Protein 7LPZ (pdb70)

Secondary structure (DSSP, 8-state):
--SS---S-SEEEEE--EE---SS--SS--EEEEEEEEEETTT--EEEEEEEE---SSS-SPPHHHHHHH---HHHHTT---HHHHHHHHHHHHHHHTTT-TTS-EEEEESSSIIIIIIHHHHHHHHTPPPPGGGS-EEEHHHHHHHHHSS--SSHHHHHHHHTTPPPPS-TT-HHHHHHHHHHHHHHHHHTT--------/--SS---S-SEEEEE--EE---SSPPSS--EEEEEEEEEETTT--EEEEEEEE---SSS-SPPHHHHHHH---HHHHTTPPPHHHHHHHHHHHHHHTTTT-TTS-EEEEESSSHIIIIIHHHHHHHHTPPPPGGGG-EEEHHHHHHHHHSS--SSHHHHHHHHHTPPPPS-TT-HHHHHHHHHHHHHHHHHTT--------

Foldseek 3Di:
DDFQDDAPAQWEWEWFFFWAADVVGDPPIFTFKTKIFIAGRRQLDTDDIDIAGAQDDPCRAGDPVSCVQQVDHSVRHPPGHHPVVVVVVVVVVCVVVVNPPPVHGYAYEYADCCVLPPHVVVVCVVVVHDDDPRSQWHFHLQVLLCVLVVDGFDDTLVRLCVVLVHDQFDDPNHTVSSSVSSSVSVSVSSRSPRHTDIDGD/DDFQDQAPAQWEWEWFWFWAADVVGDPPIFTFKTKIFIAGRRQLDTDDIDIAGAQDDPPRAHDPVSCVQQVDHNVRHPPGHHPVVVVVVVVVVCVVVVNPPPVGGYAYEYQDDCVLPPHVVVVCVVVVHDDDPRSQWHFHLQVLLCVQPVDGFDDTLVRLCVVVVHDQADDPNHTVSSSVSSSVSVSVSSRVPGHTDIDGD

GO terms:
  GO:0003723 RNA binding (F, HDA)

Nearest PDB structures (foldseek):
  7k06-assembly2_B  TM=1.002E+00  e=2.532E-41  Homo sapiens
  2xri-assembly1_A  TM=1.001E+00  e=3.150E-39  Homo sapiens
  1zbh-assembly1_D  TM=9.059E-01  e=7.092E-20  Homo sapiens
  1zbu-assembly2_B  TM=9.071E-01  e=2.488E-18  Homo sapiens
  1zbu-assembly4_D  TM=9.214E-01  e=8.309E-18  Homo sapiens

InterPro domains:
  IPR012337 Ribonuclease H-like superfamily [SSF53098] (141-328)
  IPR013520 Ribonuclease H-like domain [PF00929] (147-319)
  IPR013520 Ribonuclease H-like domain [SM00479] (145-329)
  IPR036397 Ribonuclease H superfamily [G3DSA:3.30.420.10] (132-335)
  IPR047201 ERI-1-like, DEDDh 3'-5' exonuclease domain [cd06133] (146-323)
  IPR051274 3'-5' Exoribonuclease [PTHR23044] (119-335)

B-factor: mean 44.83, std 13.99, range [25.73, 104.09]

Structure (mmCIF, N/CA/C/O backbone):
data_7LPZ
#
_entry.id   7LPZ
#
_cell.length_a   58.727
_cell.length_b   74.785
_cell.length_c   96.879
_cell.angle_alpha   90.000
_cell.angle_beta   90.000
_cell.angle_gamma   90.000
#
_symmetry.space_group_name_H-M   'P 21 21 21'
#
loop_
_entity.id
_entity.type
_entity.pdbx_description
1 polymer 'ERI1 exoribonuclease 3'
2 non-polymer 'ADENOSINE MONOPHOSPHATE'
3 non-polymer 'SAMARIUM (III) ION'
4 non-polymer GLYCEROL
5 water water
#
loop_
_atom_site.group_PDB
_atom_site.id
_atom_site.type_symbol
_atom_site.label_atom_id
_atom_site.label_alt_id
_atom_site.label_comp_id
_atom_site.label_asym_id
_atom_site.label_entity_id
_atom_site.label_seq_id
_atom_site.pdbx_PDB_ins_code
_atom_site.Cartn_x
_atom_site.Cartn_y
_atom_site.Cartn_z
_atom_site.occupancy
_atom_site.B_iso_or_equiv
_atom_site.auth_seq_id
_atom_site.auth_comp_id
_atom_site.auth_asym_id
_atom_site.auth_atom_id
_atom_site.pdbx_PDB_model_num
ATOM 1 N N . SER A 1 14 ? 65.83690 37.63861 26.89161 1.000 74.31993 135 SER A N 1
ATOM 2 C CA . SER A 1 14 ? 65.21739 38.23270 25.71237 1.000 74.19061 135 SER A CA 1
ATOM 3 C C . SER A 1 14 ? 63.70767 38.01919 25.73390 1.000 74.16527 135 SER A C 1
ATOM 4 O O . SER A 1 14 ? 63.16669 37.45617 26.68766 1.000 76.29360 135 SER A O 1
ATOM 5 N N . MET A 1 15 ? 63.03344 38.46914 24.67764 1.000 71.48640 136 MET A N 1
ATOM 6 C CA . MET A 1 15 ? 61.58697 38.33520 24.56152 1.000 68.40925 136 MET A CA 1
ATOM 7 C C . MET A 1 15 ? 61.24599 36.98240 23.94954 1.000 63.99321 136 MET A C 1
ATOM 8 O O . MET A 1 15 ? 61.82562 36.59152 22.93099 1.000 63.00996 136 MET A O 1
ATOM 13 N N . SER A 1 16 ? 60.30620 36.27304 24.56789 1.000 59.87051 137 SER A N 1
ATOM 14 C CA . SER A 1 16 ? 59.85477 34.99984 24.02823 1.000 55.85632 137 SER A CA 1
ATOM 15 C C . SER A 1 16 ? 58.94551 35.25404 22.83062 1.000 51.72652 137 SER A C 1
ATOM 16 O O . SER A 1 16 ? 58.09257 36.14636 22.86127 1.000 49.54006 137 SER A O 1
ATOM 19 N N . PHE A 1 17 ? 59.13993 34.46326 21.76726 1.000 49.66327 138 PHE A N 1
ATOM 20 C CA . PHE A 1 17 ? 58.41885 34.61117 20.50381 1.000 46.54475 138 PHE A CA 1
ATOM 21 C C . PHE A 1 17 ? 58.48916 36.05362 20.01118 1.000 45.89729 138 PHE A C 1
ATOM 22 O O . PHE A 1 17 ? 57.46551 36.74914 19.94584 1.000 45.92097 138 PHE A O 1
ATOM 30 N N . PRO A 1 18 ? 59.67253 36.52297 19.62924 1.000 45.14655 139 PRO A N 1
ATOM 31 C CA . PRO A 1 18 ? 59.81818 37.90493 19.17603 1.000 45.18919 139 PRO A CA 1
ATOM 32 C C . PRO A 1 18 ? 59.19680 38.09381 17.80504 1.000 45.58346 139 PRO A C 1
ATOM 33 O O . PRO A 1 18 ? 58.84263 37.11132 17.13398 1.000 45.88262 139 PRO A O 1
ATOM 37 N N . PRO A 1 19 ? 59.03685 39.33852 17.35492 1.000 44.93679 140 PRO A N 1
ATOM 38 C CA . PRO A 1 19 ? 58.65490 39.56021 15.95672 1.000 44.03352 140 PRO A CA 1
ATOM 39 C C . PRO A 1 19 ? 59.69322 38.95452 15.02356 1.000 43.87744 140 PRO A C 1
ATOM 40 O O . PRO A 1 19 ? 60.90040 39.02611 15.27463 1.000 44.77036 140 PRO A O 1
ATOM 44 N N . GLN A 1 20 ? 59.21143 38.33028 13.95536 1.000 40.17494 141 GLN A N 1
ATOM 45 C CA . GLN A 1 20 ? 60.06337 37.66592 12.98221 1.000 39.16363 141 GLN A CA 1
ATOM 46 C C . GLN A 1 20 ? 60.07938 38.45693 11.68115 1.000 38.43188 141 GLN A C 1
ATOM 47 O O . GLN A 1 20 ? 59.27648 39.36613 11.46256 1.000 41.26646 141 GLN A O 1
ATOM 53 N N . ARG A 1 21 ? 61.02831 38.11326 10.82273 1.000 36.31444 142 ARG A N 1
ATOM 54 C CA . ARG A 1 21 ? 61.21220 38.82145 9.56654 1.000 37.10138 142 ARG A CA 1
ATOM 55 C C . ARG A 1 21 ? 60.31376 38.30961 8.45381 1.000 37.51133 142 ARG A C 1
ATOM 56 O O . ARG A 1 21 ? 60.30743 38.89775 7.36723 1.000 39.54576 142 ARG A O 1
ATOM 64 N N . TYR A 1 22 ? 59.57185 37.23294 8.69043 1.000 36.55263 143 TYR A N 1
ATOM 65 C CA . TYR A 1 22 ? 58.77104 36.58544 7.66495 1.000 35.62668 143 TYR A CA 1
ATOM 66 C C . TYR A 1 22 ? 57.35475 36.37804 8.17761 1.000 35.94760 143 TYR A C 1
ATOM 67 O O . TYR A 1 22 ? 57.14965 36.11260 9.36620 1.000 36.38416 143 TYR A O 1
ATOM 76 N N . HIS A 1 23 ? 56.37713 36.52027 7.27552 1.000 33.56629 144 HIS A N 1
ATOM 77 C CA . HIS A 1 23 ? 54.99519 36.20992 7.62454 1.000 33.52267 144 HIS A CA 1
ATOM 78 C C . HIS A 1 23 ? 54.78041 34.71210 7.78202 1.000 33.22984 144 HIS A C 1
ATOM 79 O O . HIS A 1 23 ? 53.93128 34.29195 8.58288 1.000 34.52625 144 HIS A O 1
ATOM 86 N N . TYR A 1 24 ? 55.51674 33.89870 7.02119 1.000 32.67458 145 TYR A N 1
ATOM 87 C CA . TYR A 1 24 ? 55.38727 32.44977 7.08444 1.000 30.43848 145 TYR A CA 1
ATOM 88 C C . TYR A 1 24 ? 56.73404 31.79884 6.83580 1.000 30.11288 145 TYR A C 1
ATOM 89 O O . TYR A 1 24 ? 57.56606 32.32272 6.09044 1.000 31.11237 145 TYR A O 1
ATOM 98 N N . PHE A 1 25 ? 56.92184 30.63611 7.45056 1.000 29.93350 146 PHE A N 1
ATOM 99 C CA . PHE A 1 25 ? 58.04725 29.75424 7.17754 1.000 29.54785 146 PHE A CA 1
ATOM 100 C C . PHE A 1 25 ? 57.52439 28.49338 6.50645 1.000 29.40063 146 PHE A C 1
ATOM 101 O O . PHE A 1 25 ? 56.46495 27.98024 6.87618 1.000 30.53582 146 PHE A O 1
ATOM 109 N N . LEU A 1 26 ? 58.24187 28.02301 5.49348 1.000 27.01938 147 LEU A N 1
ATOM 110 C CA . LEU A 1 26 ? 57.81492 26.88017 4.68570 1.000 28.21926 147 LEU A CA 1
ATOM 111 C C . LEU A 1 26 ? 58.79995 25.73980 4.94055 1.000 28.44158 147 LEU A C 1
ATOM 112 O O . LEU A 1 26 ? 59.90046 25.71308 4.38073 1.000 28.34855 147 LEU A O 1
ATOM 117 N N . VAL A 1 27 ? 58.40248 24.79747 5.78953 1.000 27.86200 148 VAL A N 1
ATOM 118 C CA . VAL A 1 27 ? 59.29228 23.71445 6.20111 1.000 27.90939 148 VAL A CA 1
ATOM 119 C C . VAL A 1 27 ? 59.24883 22.61508 5.14692 1.000 27.98109 148 VAL A C 1
ATOM 120 O O . VAL A 1 27 ? 58.16916 22.15674 4.76558 1.000 28.96069 148 VAL A O 1
ATOM 124 N N . LEU A 1 28 ? 60.42158 22.18085 4.67742 1.000 27.84042 149 LEU A N 1
ATOM 125 C CA . LEU A 1 28 ? 60.50045 21.19450 3.60471 1.000 26.88670 149 LEU A CA 1
ATOM 126 C C . LEU A 1 28 ? 61.57333 20.16042 3.91797 1.000 27.78649 149 LEU A C 1
ATOM 127 O O . LEU A 1 28 ? 62.63912 20.50413 4.43682 1.000 28.50320 149 LEU A O 1
ATOM 132 N N . ASP A 1 29 ? 61.29468 18.89214 3.58522 1.000 28.00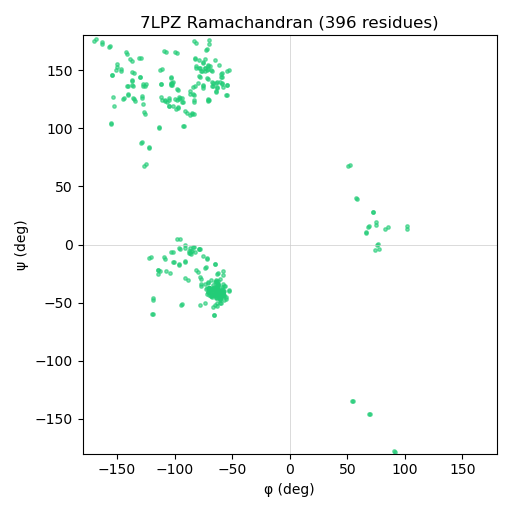916 150 ASP A N 1
ATOM 133 C CA . ASP A 1 29 ? 62.26686 17.81192 3.80120 1.000 28.55656 150 ASP A CA 1
ATOM 134 C C . ASP A 1 29 ? 61.95033 16.69057 2.81101 1.000 29.63508 150 ASP A C 1
ATOM 135 O O . ASP A 1 29 ? 60.98518 15.95207 3.00659 1.000 31.43352 150 ASP A O 1
ATOM 140 N N . PHE A 1 30 ? 62.76104 16.57526 1.76356 1.000 27.95042 151 PHE A N 1
ATOM 141 C CA . PHE A 1 30 ? 62.53806 15.54877 0.75192 1.000 27.04550 151 PHE A CA 1
ATOM 142 C C . PHE A 1 30 ? 62.91664 14.17140 1.27823 1.000 28.81743 151 PHE A C 1
ATOM 143 O O . PHE A 1 30 ? 63.80946 14.02857 2.11885 1.000 29.74608 151 PHE A O 1
ATOM 151 N N . GLU A 1 31 ? 62.25920 13.14317 0.74487 1.000 28.14278 152 GLU A N 1
ATOM 152 C CA . GLU A 1 31 ? 62.88060 11.82949 0.66015 1.000 29.66925 152 GLU A CA 1
ATOM 153 C C . GLU A 1 31 ? 63.14621 11.52097 -0.80654 1.000 28.44331 152 GLU A C 1
ATOM 154 O O . GLU A 1 31 ? 62.44653 12.01940 -1.69325 1.000 28.82094 152 GLU A O 1
ATOM 160 N N . ALA A 1 32 ? 64.18560 10.72522 -1.06319 1.000 27.74914 153 ALA A N 1
ATOM 161 C CA . ALA A 1 32 ? 64.58403 10.42160 -2.42715 1.000 28.37729 153 ALA A CA 1
ATOM 162 C C . ALA A 1 32 ? 64.92072 8.94417 -2.56139 1.000 28.78951 153 ALA A C 1
ATOM 163 O O . ALA A 1 32 ? 65.23888 8.26461 -1.58208 1.000 28.61561 153 ALA A O 1
ATOM 165 N N . THR A 1 33 ? 64.85674 8.45033 -3.80041 1.000 28.42774 154 THR A N 1
ATOM 166 C CA . THR A 1 33 ? 65.38673 7.12193 -4.08345 1.000 28.57863 154 THR A CA 1
ATOM 167 C C . THR A 1 33 ? 66.82609 7.02501 -3.58946 1.000 28.99743 154 THR A C 1
ATOM 168 O O . THR A 1 33 ? 67.55833 8.01874 -3.53288 1.000 28.41025 154 THR A O 1
ATOM 172 N N . CYS A 1 34 ? 67.22140 5.81612 -3.21382 1.000 27.73587 155 CYS A N 1
ATOM 173 C CA . CYS A 1 34 ? 68.55186 5.57201 -2.66866 1.000 27.50390 155 CYS A CA 1
ATOM 174 C C . CYS A 1 34 ? 68.83100 4.08064 -2.72992 1.000 29.27350 155 CYS A C 1
ATOM 175 O O . CYS A 1 34 ? 67.96209 3.27934 -3.08840 1.000 32.16489 155 CYS A O 1
ATOM 178 N N . ASP A 1 35 ? 70.06417 3.72043 -2.37746 1.000 31.71509 156 ASP A N 1
ATOM 179 C CA . ASP A 1 35 ? 70.51564 2.33434 -2.36933 1.000 33.66755 156 ASP A CA 1
ATOM 180 C C . ASP A 1 35 ? 71.85358 2.30650 -1.63683 1.000 33.55875 156 ASP A C 1
ATOM 181 O O . ASP A 1 35 ? 72.37728 3.34744 -1.22641 1.000 32.20708 156 ASP A O 1
ATOM 186 N N . LYS A 1 36 ? 72.40065 1.10772 -1.47345 1.000 33.40787 157 LYS A N 1
ATOM 187 C CA . LYS A 1 36 ? 73.71857 0.92807 -0.86830 1.000 35.38117 157 LYS A CA 1
ATOM 188 C C . LYS A 1 36 ? 74.55045 0.12070 -1.85491 1.000 36.81273 157 LYS A C 1
ATOM 189 O O . LYS A 1 36 ? 74.20963 -1.05087 -2.12124 1.000 39.15949 157 LYS A O 1
ATOM 195 N N . PRO A 1 37 ? 75.60119 0.70071 -2.47570 1.000 35.20782 158 PRO A N 1
ATOM 196 C CA . PRO A 1 37 ? 76.03221 2.10176 -2.41545 1.000 34.22864 158 PRO A CA 1
ATOM 197 C C . PRO A 1 37 ? 75.03020 2.99472 -3.14725 1.000 32.88808 158 PRO A C 1
ATOM 198 O O . PRO A 1 37 ? 74.07283 2.47600 -3.72420 1.000 33.72990 158 PRO A O 1
ATOM 202 N N . GLN A 1 38 ? 75.23738 4.30785 -3.12177 1.000 30.71393 159 GLN A N 1
ATOM 203 C CA . GLN A 1 38 ? 74.15986 5.22384 -3.47456 1.000 29.92303 159 GLN A CA 1
ATOM 204 C C . GLN A 1 38 ? 73.70781 5.05903 -4.92561 1.000 31.36657 159 GLN A C 1
ATOM 205 O O . GLN A 1 38 ? 74.52030 4.86266 -5.83998 1.000 33.42035 159 GLN A O 1
ATOM 211 N N . ILE A 1 39 ? 72.38809 5.14275 -5.12334 1.000 30.47821 160 ILE A N 1
ATOM 212 C CA . ILE A 1 39 ? 71.80103 5.09911 -6.45711 1.000 29.82648 160 ILE A CA 1
ATOM 213 C C . ILE A 1 39 ? 72.15847 6.37958 -7.20403 1.000 33.20592 160 ILE A C 1
ATOM 214 O O . ILE A 1 39 ? 72.40493 7.43259 -6.59541 1.000 34.44042 160 ILE A O 1
ATOM 219 N N . HIS A 1 40 ? 72.19580 6.29526 -8.54113 1.000 33.24519 161 HIS A N 1
ATOM 220 C CA . HIS A 1 40 ? 72.47106 7.47397 -9.35712 1.000 33.13195 161 HIS A CA 1
ATOM 221 C C . HIS A 1 40 ? 71.67217 7.44376 -10.65528 1.000 33.50101 161 HIS A C 1
ATOM 222 O O . HIS A 1 40 ? 71.75580 6.45711 -11.40768 1.000 36.31181 161 HIS A O 1
ATOM 229 N N . PRO A 1 41 ? 70.90365 8.50419 -10.95873 1.000 34.97995 162 PRO A N 1
ATOM 230 C CA . PRO A 1 41 ? 70.73545 9.65785 -10.06942 1.000 33.18806 162 PRO A CA 1
ATOM 231 C C . PRO A 1 41 ? 69.68812 9.38765 -8.99766 1.000 31.94371 162 PRO A C 1
ATOM 232 O O . PRO A 1 41 ? 68.88907 8.47080 -9.16898 1.000 32.84701 162 PRO A O 1
ATOM 236 N N . GLN A 1 42 ? 69.70525 10.15999 -7.91622 1.000 31.38011 163 GLN A N 1
ATOM 237 C CA . GLN A 1 42 ? 68.61825 10.13791 -6.94971 1.000 29.90449 163 GLN A CA 1
ATOM 238 C C . GLN A 1 42 ? 67.43297 10.92938 -7.48038 1.000 29.38765 163 GLN A C 1
ATOM 239 O O . GLN A 1 42 ? 67.58761 11.86692 -8.26865 1.000 32.83941 163 GLN A O 1
ATOM 245 N N . GLU A 1 43 ? 66.23881 10.54368 -7.04163 1.000 28.56346 164 GLU A N 1
ATOM 246 C CA . GLU A 1 43 ? 65.01024 11.18791 -7.48532 1.000 30.16803 164 GLU A CA 1
ATOM 247 C C . GLU A 1 43 ? 64.09130 11.39582 -6.29543 1.000 30.45469 164 GLU A C 1
ATOM 248 O O . GLU A 1 43 ? 63.93281 10.49829 -5.46335 1.000 29.65800 164 GLU A O 1
ATOM 254 N N . ILE A 1 44 ? 63.47819 12.57924 -6.23039 1.000 29.28337 165 ILE A N 1
ATOM 255 C CA . ILE A 1 44 ? 62.56880 12.89659 -5.13571 1.000 30.05611 165 ILE A CA 1
ATOM 256 C C . ILE A 1 44 ? 61.36931 11.96252 -5.18185 1.000 29.66525 165 ILE A C 1
ATOM 257 O O . ILE A 1 44 ? 60.74528 11.77761 -6.23619 1.000 29.67559 165 ILE A O 1
ATOM 262 N N . ILE A 1 45 ? 61.03507 11.36692 -4.03817 1.000 28.62802 166 ILE A N 1
ATOM 263 C CA . ILE A 1 45 ? 59.85431 10.51384 -3.94045 1.000 28.78519 166 ILE A CA 1
ATOM 264 C C . ILE A 1 45 ? 58.84830 10.99662 -2.90784 1.000 27.10333 166 ILE A C 1
ATOM 265 O O . ILE A 1 45 ? 57.72195 10.47823 -2.87735 1.000 27.71165 166 ILE A O 1
ATOM 270 N N . GLU A 1 46 ? 59.19427 11.96265 -2.06420 1.000 28.75721 167 GLU A N 1
ATOM 271 C CA . GLU A 1 46 ? 58.24874 12.53567 -1.11414 1.000 28.44943 167 GLU A CA 1
ATOM 272 C C . GLU A 1 46 ? 58.48786 14.03401 -1.03876 1.000 27.50235 167 GLU A C 1
ATOM 273 O O . GLU A 1 46 ? 59.62535 14.46772 -0.83903 1.000 28.45663 167 GLU A O 1
ATOM 279 N N . PHE A 1 47 ? 57.41905 14.81921 -1.18204 1.000 25.73039 168 PHE A N 1
ATOM 280 C CA . PHE A 1 47 ? 57.50946 16.27337 -1.30828 1.000 27.29285 168 PHE A CA 1
ATOM 281 C C . PHE A 1 47 ? 56.56691 16.89555 -0.28328 1.000 26.69978 168 PHE A C 1
ATOM 282 O O . PHE A 1 47 ? 55.38256 17.12948 -0.57038 1.000 26.31542 168 PHE A O 1
ATOM 290 N N . PRO A 1 48 ? 57.05169 17.13424 0.94712 1.000 27.28448 169 PRO A N 1
ATOM 291 C CA . PRO A 1 48 ? 56.22960 17.78512 1.97472 1.000 28.78862 169 PRO A CA 1
ATOM 292 C C . PRO A 1 48 ? 56.57977 19.25320 2.18024 1.000 29.21112 169 PRO A C 1
ATOM 293 O O . PRO A 1 48 ? 57.75691 19.62844 2.12864 1.000 28.30156 169 PRO A O 1
ATOM 297 N N . ILE A 1 49 ? 55.57116 20.08896 2.43167 1.000 28.58684 170 ILE A N 1
ATOM 298 C CA . ILE A 1 49 ? 55.77353 21.47224 2.85918 1.000 28.91499 170 ILE A CA 1
ATOM 299 C C . ILE A 1 49 ? 54.81491 21.76958 4.00496 1.000 28.47823 170 ILE A C 1
ATOM 300 O O . ILE A 1 49 ? 53.60193 21.60201 3.86030 1.000 30.34957 170 ILE A O 1
ATOM 305 N N . LEU A 1 50 ? 55.34315 22.23476 5.13179 1.000 29.08610 171 LEU A N 1
ATOM 306 C CA . LEU A 1 50 ? 54.51518 22.74244 6.22199 1.000 28.67517 171 LEU A CA 1
ATOM 307 C C . LEU A 1 50 ? 54.59330 24.26314 6.24089 1.000 28.08514 171 LEU A C 1
ATOM 308 O O . LEU A 1 50 ? 55.68534 24.83057 6.32855 1.000 29.93511 171 LEU A O 1
ATOM 313 N N . LYS A 1 51 ? 53.43889 24.91604 6.17698 1.000 27.26192 172 LYS A N 1
ATOM 314 C CA . LYS A 1 51 ? 53.35265 26.36891 6.26955 1.000 28.88362 172 LYS A CA 1
ATOM 315 C C . LYS A 1 51 ? 53.17246 26.73829 7.73648 1.000 29.29150 172 LYS A C 1
ATOM 316 O O . LYS A 1 51 ? 52.15336 26.39585 8.34302 1.000 31.81462 172 LYS A O 1
ATOM 322 N N . LEU A 1 52 ? 54.16446 27.41909 8.31126 1.000 28.76639 173 LEU A N 1
ATOM 323 C CA . LEU A 1 52 ? 54.13046 27.82804 9.70941 1.000 29.29780 173 LEU A CA 1
ATOM 324 C C . LEU A 1 52 ? 53.79305 29.30788 9.82435 1.000 31.73390 173 LEU A C 1
ATOM 325 O O . LEU A 1 52 ? 54.30335 30.13335 9.05942 1.000 31.99241 173 LEU A O 1
ATOM 330 N N . ASN A 1 53 ? 52.93237 29.63741 10.78478 1.000 33.32967 174 ASN A N 1
ATOM 331 C CA . ASN A 1 53 ? 52.73064 31.02826 11.16650 1.000 32.76626 174 ASN A CA 1
ATOM 332 C C . ASN A 1 53 ? 54.07096 31.65656 11.53089 1.000 33.15595 174 ASN A C 1
ATOM 333 O O . ASN A 1 53 ? 54.82086 31.11003 12.34454 1.000 32.78797 174 ASN A O 1
ATOM 338 N N . GLY A 1 54 ? 54.37096 32.81066 10.91871 1.000 32.75412 175 GLY A N 1
ATOM 339 C CA . GLY A 1 54 ? 55.69715 33.39305 11.05242 1.000 35.91789 175 GLY A CA 1
ATOM 340 C C . GLY A 1 54 ? 56.06108 33.79562 12.46743 1.000 39.09321 175 GLY A C 1
ATOM 341 O O . GLY A 1 54 ? 57.24395 33.84491 12.81359 1.000 41.00240 175 GLY A O 1
ATOM 342 N N . ARG A 1 55 ? 55.06400 34.08210 13.30272 1.000 39.09979 176 ARG A N 1
ATOM 343 C CA . ARG A 1 55 ? 55.30532 34.54253 14.66396 1.000 41.79509 176 ARG A CA 1
ATOM 344 C C . ARG A 1 55 ? 55.30402 33.38883 15.66343 1.000 40.88637 176 ARG A C 1
ATOM 345 O O . ARG A 1 55 ? 56.24153 33.24672 16.45860 1.000 40.38326 176 ARG A O 1
ATOM 353 N N . THR A 1 56 ? 54.26371 32.55732 15.63215 1.000 39.28790 177 THR A N 1
ATOM 354 C CA . THR A 1 56 ? 54.07680 31.49668 16.61705 1.000 38.63961 177 THR A CA 1
ATOM 355 C C . THR A 1 56 ? 54.69622 30.16528 16.21135 1.000 37.76531 177 THR A C 1
ATOM 356 O O . THR A 1 56 ? 54.81014 29.27197 17.05933 1.000 38.32473 177 THR A O 1
ATOM 360 N N . MET A 1 57 ? 55.07131 30.00545 14.94408 1.000 35.04591 178 MET A N 1
ATOM 361 C CA . MET A 1 57 ? 55.58199 28.76724 14.35403 1.000 34.41271 178 MET A CA 1
ATOM 362 C C . MET A 1 57 ? 54.54071 27.65508 14.29425 1.000 35.24783 178 MET A C 1
ATOM 363 O O . MET A 1 57 ? 54.89207 26.51388 13.97001 1.000 36.38899 178 MET A O 1
ATOM 368 N N . GLU A 1 58 ? 53.26788 27.94551 14.56329 1.000 35.07043 179 GLU A N 1
ATOM 369 C CA . GLU A 1 58 ? 52.25198 26.90312 14.48581 1.000 34.75022 179 GLU A CA 1
ATOM 370 C C . GLU A 1 58 ? 51.98300 26.49857 13.04145 1.000 33.05764 179 GLU A C 1
ATOM 371 O O . GLU A 1 58 ? 51.96064 27.33761 12.13475 1.000 32.43364 179 GLU A O 1
ATOM 377 N N . ILE A 1 59 ? 51.75913 25.19986 12.83913 1.000 32.01573 180 ILE A N 1
ATOM 378 C CA . ILE A 1 59 ? 51.45143 24.67012 11.51207 1.000 30.99889 180 ILE A CA 1
ATOM 379 C C . ILE A 1 59 ? 50.05129 25.11335 11.10608 1.000 31.70384 180 ILE A C 1
ATOM 380 O O . ILE A 1 59 ? 49.06685 24.82164 11.79428 1.000 34.48781 180 ILE A O 1
ATOM 385 N N . GLU A 1 60 ? 49.94542 25.77978 9.95899 1.000 29.90241 181 GLU A N 1
ATOM 386 C CA . GLU A 1 60 ? 48.64010 26.20412 9.47077 1.000 30.89001 181 GLU A CA 1
ATOM 387 C C . GLU A 1 60 ? 48.19215 25.50495 8.19838 1.000 30.74831 181 GLU A C 1
ATOM 388 O O . GLU A 1 60 ? 46.98171 25.43380 7.95426 1.000 32.14412 181 GLU A O 1
ATOM 394 N N . SER A 1 61 ? 49.11221 24.97068 7.39867 1.000 30.80593 182 SER A N 1
ATOM 395 C CA A SER A 1 61 ? 48.72961 24.23751 6.20014 0.626 30.58284 182 SER A CA 1
ATOM 396 C CA B SER A 1 61 ? 48.75239 24.27805 6.16765 0.374 30.27225 182 SER A CA 1
ATOM 397 C C . SER A 1 61 ? 49.83697 23.26065 5.84309 1.000 30.36600 182 SER A C 1
ATOM 398 O O . SER A 1 61 ? 51.00052 23.45481 6.20269 1.000 30.50696 182 SER A O 1
ATOM 403 N N . THR A 1 62 ? 49.45154 22.19438 5.13788 1.000 28.68963 183 THR A N 1
ATOM 404 C CA . THR A 1 62 ? 50.36384 21.11550 4.77211 1.000 31.78694 183 THR A CA 1
ATOM 405 C C . THR A 1 62 ? 50.17143 20.75903 3.30893 1.000 29.73546 183 THR A C 1
ATOM 406 O O . THR A 1 62 ? 49.05601 20.42312 2.88887 1.000 32.24383 183 THR A O 1
ATOM 410 N N . PHE A 1 63 ? 51.25375 20.82971 2.54164 1.000 28.81101 184 PHE A N 1
ATOM 411 C CA . PHE A 1 63 ? 51.32867 20.21088 1.22734 1.000 28.89165 184 PHE A CA 1
ATOM 412 C C . PHE A 1 63 ? 52.02090 18.86419 1.38079 1.000 28.71925 184 PHE A C 1
ATOM 413 O O . PHE A 1 63 ? 53.05966 18.77571 2.04158 1.000 27.93433 184 PHE A O 1
ATOM 421 N N . HIS A 1 64 ? 51.46204 17.81408 0.78089 1.000 28.72518 185 HIS A N 1
ATOM 422 C CA . HIS A 1 64 ? 52.14839 16.52563 0.85466 1.000 30.93913 185 HIS A CA 1
ATOM 423 C C . HIS A 1 64 ? 51.78748 15.66971 -0.34702 1.000 28.68353 185 HIS A C 1
ATOM 424 O O . HIS A 1 64 ? 50.62311 15.28624 -0.51924 1.000 29.85270 185 HIS A O 1
ATOM 431 N N . MET A 1 65 ? 52.79744 15.31644 -1.13585 1.000 28.66570 186 MET A N 1
ATOM 432 C CA . MET A 1 65 ? 52.61414 14.39581 -2.24913 1.000 30.54721 186 MET A CA 1
ATOM 433 C C . MET A 1 65 ? 53.80052 13.45569 -2.33836 1.000 29.53744 186 MET A C 1
ATOM 434 O O . MET A 1 65 ? 54.95982 13.88148 -2.24639 1.000 28.73954 186 MET A O 1
ATOM 439 N N . TYR A 1 66 ? 53.50701 12.18058 -2.54673 1.000 29.54332 187 TYR A N 1
ATOM 440 C CA . TYR A 1 66 ? 54.53054 11.26173 -3.01123 1.000 31.03743 187 TYR A CA 1
ATOM 441 C C . TYR A 1 66 ? 54.68601 11.40781 -4.51902 1.000 29.80840 187 TYR A C 1
ATOM 442 O O . TYR A 1 66 ? 53.76318 11.83188 -5.22480 1.000 30.39872 187 TYR A O 1
ATOM 451 N N . VAL A 1 67 ? 55.87896 11.08998 -5.00306 1.000 27.95973 188 VAL A N 1
ATOM 452 C CA . VAL A 1 67 ? 56.29351 11.39274 -6.36953 1.000 29.54025 188 VAL A CA 1
ATOM 453 C C . VAL A 1 67 ? 56.75698 10.10520 -7.03348 1.000 30.25105 188 VAL A C 1
ATOM 454 O O . VAL A 1 67 ? 57.50036 9.32305 -6.42923 1.000 30.15372 188 VAL A O 1
ATOM 458 N N . GLN A 1 68 ? 56.34086 9.89427 -8.29070 1.000 30.90960 189 GLN A N 1
ATOM 459 C CA . GLN A 1 68 ? 56.73879 8.69387 -9.01793 1.000 32.13772 189 GLN A CA 1
ATOM 460 C C . GLN A 1 68 ? 58.10284 8.88109 -9.68000 1.000 32.51124 189 GLN A C 1
ATOM 461 O O . GLN A 1 68 ? 58.23799 9.69288 -10.60654 1.000 34.74174 189 GLN A O 1
ATOM 467 N N . PRO A 1 69 ? 59.13239 8.15274 -9.24544 1.000 32.31015 190 PRO A N 1
ATOM 468 C CA . PRO A 1 69 ? 60.42902 8.23922 -9.92676 1.000 32.31863 190 PRO A CA 1
ATOM 469 C C . PRO A 1 69 ? 60.38482 7.57821 -11.29940 1.000 34.93545 190 PRO A C 1
ATOM 470 O O . PRO A 1 69 ? 59.56742 6.69047 -11.56792 1.000 36.01446 190 PRO A O 1
ATOM 474 N N . VAL A 1 70 ? 61.26428 8.04480 -12.19036 1.000 35.26230 191 VAL A N 1
ATOM 475 C CA . VAL A 1 70 ? 61.23432 7.67008 -13.60014 1.000 38.10705 191 VAL A CA 1
ATOM 476 C C . VAL A 1 70 ? 62.52053 6.96528 -14.02931 1.000 38.10251 191 VAL A C 1
ATOM 477 O O . VAL A 1 70 ? 62.47690 5.93817 -14.71689 1.000 39.54146 191 VAL A O 1
ATOM 481 N N . VAL A 1 71 ? 63.68012 7.50913 -13.64722 1.000 37.22716 192 VAL A N 1
ATOM 482 C CA . VAL A 1 71 ? 64.94573 6.91030 -14.08085 1.000 37.27762 192 VAL A CA 1
ATOM 483 C C . VAL A 1 71 ? 65.14635 5.54855 -13.42816 1.000 36.43628 192 VAL A C 1
ATOM 484 O O . VAL A 1 71 ? 65.55058 4.58043 -14.08483 1.000 37.38789 192 VAL A O 1
ATOM 488 N N . HIS A 1 72 ? 64.87995 5.45486 -12.12654 1.000 35.25171 193 HIS A N 1
ATOM 489 C CA . HIS A 1 72 ? 64.89528 4.19961 -11.38030 1.000 35.01854 193 HIS A CA 1
ATOM 490 C C . HIS A 1 72 ? 63.51024 4.05225 -10.76863 1.000 35.18477 193 HIS A C 1
ATOM 491 O O . HIS A 1 72 ? 63.28215 4.44322 -9.61222 1.000 33.32426 193 HIS A O 1
ATOM 498 N N . PRO A 1 73 ? 62.54761 3.52887 -11.52924 1.000 35.63190 194 PRO A N 1
ATOM 499 C CA . PRO A 1 73 ? 61.15388 3.57448 -11.06735 1.000 34.52919 194 PRO A CA 1
ATOM 500 C C . PRO A 1 73 ? 60.83615 2.60460 -9.94117 1.000 36.08702 194 PRO A C 1
ATOM 501 O O . PRO A 1 73 ? 59.84229 2.81856 -9.23829 1.000 38.40671 194 PRO A O 1
ATOM 505 N N . GLN A 1 74 ? 61.63434 1.56177 -9.73342 1.000 36.88585 195 GLN A N 1
ATOM 506 C CA . GLN A 1 74 ? 61.37290 0.57485 -8.69268 1.000 37.95921 195 GLN A CA 1
ATOM 507 C C . GLN A 1 74 ? 62.19384 0.89964 -7.44883 1.000 35.80228 195 GLN A C 1
ATOM 508 O O . GLN A 1 74 ? 63.43147 0.91571 -7.49909 1.000 36.37496 195 GLN A O 1
ATOM 514 N N . LEU A 1 75 ? 61.50533 1.17520 -6.34020 1.000 34.51408 196 LEU A N 1
ATOM 515 C CA . LEU A 1 75 ? 62.19699 1.47906 -5.09127 1.000 33.30122 196 LEU A CA 1
ATOM 516 C C . LEU A 1 75 ? 63.00873 0.27558 -4.62923 1.000 33.01708 196 LEU A C 1
ATOM 517 O O . LEU A 1 75 ? 62.54133 -0.86691 -4.68634 1.000 35.08520 196 LEU A O 1
ATOM 522 N N . THR A 1 76 ? 64.24785 0.53157 -4.19861 1.000 34.29054 197 THR A N 1
ATOM 523 C CA . THR A 1 76 ? 65.09176 -0.54693 -3.71257 1.000 34.31120 197 THR A CA 1
ATOM 524 C C . THR A 1 76 ? 64.64897 -0.97721 -2.31978 1.000 34.74081 197 THR A C 1
ATOM 525 O O . THR A 1 76 ? 63.99747 -0.21306 -1.59942 1.000 33.64284 197 THR A O 1
ATOM 529 N N . PRO A 1 77 ? 64.97627 -2.21071 -1.92121 1.000 34.85801 198 PRO A N 1
ATOM 530 C CA . PRO A 1 77 ? 64.72368 -2.60960 -0.52846 1.000 34.81735 198 PRO A CA 1
ATOM 531 C C . PRO A 1 77 ? 65.31193 -1.64193 0.48111 1.000 32.03879 198 PRO A C 1
ATOM 532 O O . PRO A 1 77 ? 64.66324 -1.33654 1.49190 1.000 32.49929 198 PRO A O 1
ATOM 536 N N . PHE A 1 78 ? 66.52362 -1.13622 0.22636 1.000 31.81481 199 PHE A N 1
ATOM 537 C CA . PHE A 1 78 ? 67.12727 -0.18028 1.14815 1.000 32.33371 199 PHE A CA 1
ATOM 538 C C . PHE A 1 78 ? 66.28404 1.07923 1.26839 1.000 32.42943 199 PHE A C 1
ATOM 539 O O . PHE A 1 78 ? 66.05660 1.58063 2.37632 1.000 33.88415 199 PHE A O 1
ATOM 547 N N . CYS A 1 79 ? 65.81569 1.60672 0.13692 1.000 31.90940 200 CYS A N 1
ATOM 548 C CA . CYS A 1 79 ? 65.02413 2.83068 0.16415 1.000 31.70692 200 CYS A CA 1
ATOM 549 C C . CYS A 1 79 ? 63.75244 2.64124 0.98020 1.000 31.34919 200 CYS A C 1
ATOM 550 O O . CYS A 1 79 ? 63.39912 3.49211 1.80589 1.000 31.19717 200 CYS A O 1
ATOM 553 N N . THR A 1 80 ? 63.06099 1.52136 0.77710 1.000 31.78147 201 THR A N 1
ATOM 554 C CA . THR A 1 80 ? 61.83990 1.27168 1.53765 1.000 32.44134 201 THR A CA 1
ATOM 555 C C . THR A 1 80 ? 62.13938 1.05900 3.01943 1.000 33.16592 201 THR A C 1
ATOM 556 O O . THR A 1 80 ? 61.39276 1.53847 3.87868 1.000 34.02752 201 THR A O 1
ATOM 560 N N . GLU A 1 81 ? 63.24749 0.38058 3.34376 1.000 33.86267 202 GLU A N 1
ATOM 561 C CA . GLU A 1 81 ? 63.62349 0.23093 4.75052 1.000 35.99793 202 GLU A CA 1
ATOM 562 C C . GLU A 1 81 ? 63.97361 1.57807 5.37303 1.000 36.86133 202 GLU A C 1
ATOM 563 O O . GLU A 1 81 ? 63.54232 1.88325 6.49274 1.000 38.24861 202 GLU A O 1
ATOM 569 N N . LEU A 1 82 ? 64.73891 2.40309 4.65367 1.000 32.80485 203 LEU A N 1
ATOM 570 C CA . LEU A 1 82 ? 65.16257 3.68976 5.20017 1.000 32.67895 203 LEU A CA 1
ATOM 571 C C . LEU A 1 82 ? 63.97614 4.61708 5.43234 1.000 33.91025 203 LEU A C 1
ATOM 572 O O . LEU A 1 82 ? 63.81444 5.17510 6.52523 1.000 35.00245 203 LEU A O 1
ATOM 577 N N . THR A 1 83 ? 63.14144 4.80567 4.40736 1.000 32.96766 204 THR A N 1
ATOM 578 C CA . THR A 1 83 ? 62.10815 5.83314 4.42468 1.000 33.10082 204 THR A CA 1
ATOM 579 C C . THR A 1 83 ? 60.73746 5.32676 4.84090 1.000 34.28553 204 THR A C 1
ATOM 580 O O . THR A 1 83 ? 59.88144 6.14523 5.19264 1.000 35.64109 204 THR A O 1
ATOM 584 N N . GLY A 1 84 ? 60.50248 4.01617 4.79970 1.000 34.07115 205 GLY A N 1
ATOM 585 C CA . GLY A 1 84 ? 59.16832 3.49541 4.98367 1.000 33.95497 205 GLY A CA 1
ATOM 586 C C . GLY A 1 84 ? 58.25779 3.64693 3.78583 1.000 33.32454 205 GLY A C 1
ATOM 587 O O . GLY A 1 84 ? 57.09649 3.22755 3.85613 1.000 36.11051 205 GLY A O 1
ATOM 588 N N . ILE A 1 85 ? 58.73685 4.22660 2.68984 1.000 31.88319 206 ILE A N 1
ATOM 589 C CA . ILE A 1 85 ? 57.90368 4.41849 1.50740 1.000 31.88630 206 ILE A CA 1
ATOM 590 C C . ILE A 1 85 ? 57.90317 3.13084 0.69003 1.000 31.20350 206 ILE A C 1
ATOM 591 O O . ILE A 1 85 ? 58.96191 2.64413 0.27276 1.000 31.59933 206 ILE A O 1
ATOM 596 N N . ILE A 1 86 ? 56.71372 2.57847 0.45440 1.000 31.99616 207 ILE A N 1
ATOM 597 C CA . ILE A 1 86 ? 56.57497 1.33621 -0.29261 1.000 33.60947 207 ILE A CA 1
ATOM 598 C C . ILE A 1 86 ? 56.21690 1.66021 -1.73569 1.000 33.97758 207 ILE A C 1
ATOM 599 O O . ILE A 1 86 ? 55.80791 2.77666 -2.07432 1.000 34.30313 207 ILE A O 1
ATOM 604 N N . GLN A 1 87 ? 56.36705 0.65645 -2.60371 1.000 34.45483 208 GLN A N 1
ATOM 605 C CA . GLN A 1 87 ? 56.19341 0.88442 -4.03489 1.000 36.83560 208 GLN A CA 1
ATOM 606 C C . GLN A 1 87 ? 54.80427 1.42531 -4.34902 1.000 36.40094 208 GLN A C 1
ATOM 607 O O . GLN A 1 87 ? 54.65968 2.33764 -5.17244 1.000 35.80995 208 GLN A O 1
ATOM 613 N N . ALA A 1 88 ? 53.77599 0.91295 -3.66843 1.000 37.63318 209 ALA A N 1
ATOM 614 C CA . ALA A 1 88 ? 52.41239 1.35171 -3.94851 1.000 37.14591 209 ALA A CA 1
ATOM 615 C C . ALA A 1 88 ? 52.19824 2.81723 -3.61195 1.000 36.04380 209 ALA A C 1
ATOM 616 O O . ALA A 1 88 ? 51.22172 3.41318 -4.08284 1.000 38.28337 209 ALA A O 1
ATOM 618 N N . MET A 1 89 ? 53.08745 3.41998 -2.82225 1.000 34.69478 210 MET A N 1
ATOM 619 C CA . MET A 1 89 ? 52.91728 4.82960 -2.50238 1.000 35.40769 210 MET A CA 1
ATOM 620 C C . MET A 1 89 ? 53.38856 5.73828 -3.62415 1.000 34.17840 210 MET A C 1
ATOM 621 O O . MET A 1 89 ? 52.88948 6.86404 -3.73273 1.000 36.69981 210 MET A O 1
ATOM 626 N N . VAL A 1 90 ? 54.29613 5.26770 -4.48508 1.000 33.67394 211 VAL A N 1
ATOM 627 C CA . VAL A 1 90 ? 54.76188 6.08317 -5.60147 1.000 33.89874 211 VAL A CA 1
ATOM 628 C C . VAL A 1 90 ? 54.15606 5.64773 -6.93173 1.000 35.39354 211 VAL A C 1
ATOM 629 O O . VAL A 1 90 ? 54.06972 6.47535 -7.85237 1.000 37.16917 211 VAL A O 1
ATOM 633 N N . ASP A 1 91 ? 53.73125 4.38857 -7.06306 1.000 36.35023 212 ASP A N 1
ATOM 634 C CA . ASP A 1 91 ? 53.05746 3.97235 -8.28565 1.000 39.99679 212 ASP A CA 1
ATOM 635 C C . ASP A 1 91 ? 51.81307 4.82389 -8.49232 1.000 40.51818 212 ASP A C 1
ATOM 636 O O . ASP A 1 91 ? 51.07966 5.11911 -7.54524 1.000 40.64225 212 ASP A O 1
ATOM 641 N N . GLY A 1 92 ? 51.58787 5.23554 -9.73591 1.000 41.16326 213 GLY A N 1
ATOM 642 C CA . GLY A 1 92 ? 50.42386 6.02591 -10.07918 1.000 39.73457 213 GLY A CA 1
ATOM 643 C C . GLY A 1 92 ? 50.50178 7.48649 -9.69954 1.000 40.37012 213 GLY A C 1
ATOM 644 O O . GLY A 1 92 ? 49.56653 8.23786 -10.00468 1.000 41.78585 213 GLY A O 1
ATOM 645 N N . GLN A 1 93 ? 51.56448 7.91168 -9.01940 1.000 37.59726 214 GLN A N 1
ATOM 646 C CA . GLN A 1 93 ? 51.69762 9.30855 -8.65704 1.000 34.47601 214 GLN A CA 1
ATOM 647 C C . GLN A 1 93 ? 52.18165 10.14653 -9.83560 1.000 32.81084 214 GLN A C 1
ATOM 648 O O . GLN A 1 93 ? 52.75726 9.62261 -10.79210 1.000 33.84250 214 GLN A O 1
ATOM 654 N N . PRO A 1 94 ? 51.93763 11.45527 -9.79922 1.000 34.31022 215 PRO A N 1
ATOM 655 C CA . PRO A 1 94 ? 52.53403 12.34139 -10.79900 1.000 34.36891 215 PRO A CA 1
ATOM 656 C C . PRO A 1 94 ? 54.04998 12.35692 -10.65363 1.000 32.80559 215 PRO A C 1
ATOM 657 O O . PRO A 1 94 ? 54.60619 12.00017 -9.60971 1.000 33.60834 215 PRO A O 1
ATOM 661 N N . SER A 1 95 ? 54.72319 12.74215 -11.73276 1.000 32.92364 216 SER A N 1
ATOM 662 C CA . SER A 1 95 ? 56.16949 12.89168 -11.67297 1.000 33.93279 216 SER A CA 1
ATOM 663 C C . SER A 1 95 ? 56.52202 14.25811 -11.08881 1.000 31.84907 216 SER A C 1
ATOM 664 O O . SER A 1 95 ? 55.65457 15.09816 -10.83297 1.000 31.74702 216 SER A O 1
ATOM 667 N N . LEU A 1 96 ? 57.82196 14.48782 -10.88964 1.000 31.32666 217 LEU A N 1
ATOM 668 C CA . LEU A 1 96 ? 58.26852 15.70926 -10.23194 1.000 30.48239 217 LEU A CA 1
ATOM 669 C C . LEU A 1 96 ? 57.77967 16.94911 -10.96599 1.000 31.00231 217 LEU A C 1
ATOM 670 O O . LEU A 1 96 ? 57.37954 17.93315 -10.33291 1.000 31.04094 217 LEU A O 1
ATOM 675 N N . GLN A 1 97 ? 57.79537 16.91853 -12.30082 1.000 32.48502 218 GLN A N 1
ATOM 676 C CA . GLN A 1 97 ? 57.33547 18.07133 -13.06895 1.000 33.87084 218 GLN A CA 1
ATOM 677 C C . GLN A 1 97 ? 55.91600 18.47087 -12.67326 1.000 33.12525 218 GLN A C 1
ATOM 678 O O . GLN A 1 97 ? 55.63196 19.65364 -12.44843 1.000 34.46577 218 GLN A O 1
ATOM 684 N N . GLN A 1 98 ? 55.01624 17.49319 -12.55371 1.000 32.68217 219 GLN A N 1
ATOM 685 C CA . GLN A 1 98 ? 53.63898 17.80959 -12.18138 1.000 33.09029 219 GLN A CA 1
ATOM 686 C C . GLN A 1 98 ? 53.53187 18.22632 -10.72135 1.000 31.83498 219 GLN A C 1
ATOM 687 O O . GLN A 1 98 ? 52.73237 19.10518 -10.38194 1.000 31.17220 219 GLN A O 1
ATOM 693 N N . VAL A 1 99 ? 54.31452 17.59904 -9.83995 1.000 30.21230 220 VAL A N 1
ATOM 694 C CA . VAL A 1 99 ? 54.26185 17.96348 -8.42807 1.000 30.76563 220 VAL A CA 1
ATOM 695 C C . VAL A 1 99 ? 54.70807 19.40540 -8.23361 1.000 31.50629 220 VAL A C 1
ATOM 696 O O . VAL A 1 99 ? 54.14158 20.13745 -7.41359 1.000 31.29874 220 VAL A O 1
ATOM 700 N N . LEU A 1 100 ? 55.72985 19.83943 -8.98230 1.000 30.53143 221 LEU A N 1
ATOM 701 C CA . LEU A 1 100 ? 56.15592 21.23412 -8.89858 1.000 30.20304 221 LEU A CA 1
ATOM 702 C C . LEU A 1 100 ? 55.04436 22.18103 -9.34364 1.000 31.68214 221 LEU A C 1
ATOM 703 O O . LEU A 1 100 ? 54.90849 23.28310 -8.79578 1.000 34.22458 221 LEU A O 1
ATOM 708 N N . GLU A 1 101 ? 54.22634 21.76732 -10.31533 1.000 31.94478 222 GLU A N 1
ATOM 709 C CA . GLU A 1 101 ? 53.07618 22.58393 -10.69657 1.000 33.53316 222 GLU A CA 1
ATOM 710 C C . GLU A 1 101 ? 52.01712 22.58689 -9.60306 1.000 33.29480 222 GLU A C 1
ATOM 711 O O . GLU A 1 101 ? 51.37675 23.61665 -9.36129 1.000 34.87670 222 GLU A O 1
ATOM 717 N N . ARG A 1 102 ? 51.81994 21.44921 -8.92691 1.000 31.96467 223 ARG A N 1
ATOM 718 C CA . ARG A 1 102 ? 50.91019 21.42694 -7.78398 1.000 33.65706 223 ARG A CA 1
ATOM 719 C C . ARG A 1 102 ? 51.40606 22.32414 -6.65811 1.000 32.85944 223 ARG A C 1
ATOM 720 O O . ARG A 1 102 ? 50.60530 22.98486 -5.98537 1.000 33.24198 223 ARG A O 1
ATOM 728 N N . VAL A 1 103 ? 52.71929 22.34393 -6.41991 1.000 32.32791 224 VAL A N 1
ATOM 729 C CA . VAL A 1 103 ? 53.26616 23.23396 -5.40306 1.000 32.02977 224 VAL A CA 1
ATOM 730 C C . VAL A 1 103 ? 52.95004 24.67961 -5.73976 1.000 33.96584 224 VAL A C 1
ATOM 731 O O . VAL A 1 103 ? 52.54399 25.46107 -4.87010 1.000 33.75064 224 VAL A O 1
ATOM 735 N N . ASP A 1 104 ? 53.12934 25.05855 -7.00791 1.000 32.78859 225 ASP A N 1
ATOM 736 C CA . ASP A 1 104 ? 52.88423 26.43916 -7.40600 1.000 34.50589 225 ASP A CA 1
ATOM 737 C C . ASP A 1 104 ? 51.42008 26.81097 -7.20068 1.000 32.90549 225 ASP A C 1
ATOM 738 O O . ASP A 1 104 ? 51.10848 27.90196 -6.70570 1.000 31.79273 225 ASP A O 1
ATOM 743 N N . GLU A 1 105 ? 50.51006 25.89237 -7.52501 1.000 32.06683 226 GLU A N 1
ATOM 744 C CA . GLU A 1 105 ? 49.09462 26.14082 -7.27340 1.000 33.96513 226 GLU A CA 1
ATOM 745 C C . GLU A 1 105 ? 48.80942 26.24876 -5.77787 1.000 33.14520 226 GLU A C 1
ATOM 746 O O . GLU A 1 105 ? 48.02106 27.10019 -5.34729 1.000 31.68413 226 GLU A O 1
ATOM 752 N N . TRP A 1 106 ? 49.44328 25.39297 -4.97231 1.000 30.66691 227 TRP A N 1
ATOM 753 C CA . TRP A 1 106 ? 49.26199 25.44990 -3.52223 1.000 30.67953 227 TRP A CA 1
ATOM 754 C C . TRP A 1 106 ? 49.78837 26.75844 -2.95428 1.000 31.93808 227 TRP A C 1
ATOM 755 O O . TRP A 1 106 ? 49.13388 27.38448 -2.11280 1.000 31.32272 227 TRP A O 1
ATOM 766 N N . MET A 1 107 ? 50.96596 27.19484 -3.41754 1.000 31.31017 228 MET A N 1
ATOM 767 C CA . MET A 1 107 ? 51.50503 28.48703 -3.00376 1.000 31.51380 228 MET A CA 1
ATOM 768 C C . MET A 1 107 ? 50.53845 29.61346 -3.32615 1.000 31.95366 228 MET A C 1
ATOM 769 O O . MET A 1 107 ? 50.32148 30.51045 -2.50367 1.000 32.76935 228 MET A O 1
ATOM 774 N N . ALA A 1 108 ? 49.93981 29.57826 -4.51831 1.000 31.27758 229 ALA A N 1
ATOM 775 C CA . ALA A 1 108 ? 49.00574 30.62852 -4.90520 1.000 30.11214 229 ALA A CA 1
ATOM 776 C C . ALA A 1 108 ? 47.78999 30.64244 -3.98552 1.000 31.00306 229 ALA A C 1
ATOM 777 O O . ALA A 1 108 ? 47.36917 31.70556 -3.50799 1.000 33.28758 229 ALA A O 1
ATOM 779 N N . LYS A 1 109 ? 47.21531 29.46526 -3.71797 1.000 30.97017 230 LYS A N 1
ATOM 780 C CA . LYS A 1 109 ? 46.00409 29.40592 -2.90019 1.000 32.29488 230 LYS A CA 1
ATOM 781 C C . LYS A 1 109 ? 46.28936 29.79134 -1.45572 1.000 32.43427 230 LYS A C 1
ATOM 782 O O . LYS A 1 109 ? 45.40479 30.31514 -0.76603 1.000 33.01368 230 LYS A O 1
ATOM 788 N N . GLU A 1 110 ? 47.50237 29.52092 -0.97449 1.000 31.86951 231 GLU A N 1
ATOM 789 C CA . GLU A 1 110 ? 47.87618 29.92052 0.37403 1.000 30.65753 231 GLU A CA 1
ATOM 790 C C . GLU A 1 110 ? 48.15071 31.41263 0.48477 1.000 31.33152 231 GLU A C 1
ATOM 791 O O . GLU A 1 110 ? 48.23308 31.92290 1.60731 1.000 33.03125 231 GLU A O 1
ATOM 797 N N . GLY A 1 111 ? 48.22479 32.13090 -0.63843 1.000 28.59734 232 GLY A N 1
ATOM 798 C CA . GLY A 1 111 ? 48.52654 33.54800 -0.60629 1.000 30.23660 232 GLY A CA 1
ATOM 799 C C . GLY A 1 111 ? 49.99927 33.88119 -0.56496 1.000 31.57768 232 GLY A C 1
ATOM 800 O O . GLY A 1 111 ? 50.35641 35.02469 -0.25922 1.0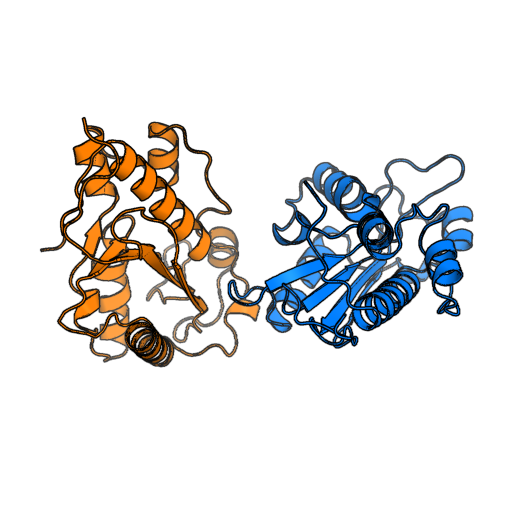00 34.82138 232 GLY A O 1
ATOM 801 N N . LEU A 1 112 ? 50.87119 32.92186 -0.87249 1.000 30.60032 233 LEU A N 1
ATOM 802 C CA . LEU A 1 112 ? 52.31000 33.10203 -0.70965 1.000 32.46340 233 LEU A CA 1
ATOM 803 C C . LEU A 1 112 ? 52.99483 33.72003 -1.92585 1.000 35.99169 233 LEU A C 1
ATOM 804 O O . LEU A 1 112 ? 54.19545 34.01801 -1.86230 1.000 36.75905 233 LEU A O 1
ATOM 809 N N . LEU A 1 113 ? 52.28085 33.92481 -3.02319 1.000 38.23072 234 LEU A N 1
ATOM 810 C CA . LEU A 1 113 ? 52.87315 34.56554 -4.18933 1.000 40.08358 234 LEU A CA 1
ATOM 811 C C . LEU A 1 113 ? 52.70463 36.08565 -4.19145 1.000 42.87651 234 LEU A C 1
ATOM 812 O O . LEU A 1 113 ? 53.17518 36.75123 -5.12182 1.000 46.85781 234 LEU A O 1
ATOM 817 N N . ASP A 1 114 ? 52.06432 36.64428 -3.18175 1.000 41.74955 235 ASP A N 1
ATOM 818 C CA . ASP A 1 114 ? 51.96851 38.09275 -3.03107 1.000 41.84048 235 ASP A CA 1
ATOM 819 C C . ASP A 1 114 ? 53.34035 38.65462 -2.66960 1.000 40.13970 235 ASP A C 1
ATOM 820 O O . ASP A 1 114 ? 53.93228 38.21495 -1.67704 1.000 40.48062 235 ASP A O 1
ATOM 825 N N . PRO A 1 115 ? 53.87945 39.61433 -3.42894 1.000 39.96431 236 PRO A N 1
ATOM 826 C CA . PRO A 1 115 ? 55.18536 40.18453 -3.06598 1.000 41.43148 236 PRO A CA 1
ATOM 827 C C . PRO A 1 115 ? 55.23701 40.79131 -1.67297 1.000 42.28206 236 PRO A C 1
ATOM 828 O O . PRO A 1 115 ? 56.32106 40.83920 -1.07772 1.000 44.56660 236 PRO A O 1
ATOM 832 N N . ASN A 1 116 ? 54.11186 41.25354 -1.12759 1.000 41.98850 237 ASN A N 1
ATOM 833 C CA . ASN A 1 116 ? 54.10705 41.83286 0.21019 1.000 42.01998 237 ASN A CA 1
ATOM 834 C C . ASN A 1 116 ? 53.92400 40.80031 1.31603 1.000 40.52789 237 ASN A C 1
ATOM 835 O O . ASN A 1 116 ? 53.94636 41.17290 2.49473 1.000 42.76421 237 ASN A O 1
ATOM 840 N N . VAL A 1 117 ? 53.72303 39.52985 0.97552 1.000 36.96186 238 VAL A N 1
ATOM 841 C CA . VAL A 1 117 ? 53.71109 38.44380 1.95191 1.000 35.27080 238 VAL A CA 1
ATOM 842 C C . VAL A 1 117 ? 55.09076 37.79235 1.91512 1.000 36.03721 238 VAL A C 1
ATOM 843 O O . VAL A 1 117 ? 55.49149 37.22216 0.89231 1.000 37.44743 238 VAL A O 1
ATOM 847 N N . LYS A 1 118 ? 55.81857 37.86513 3.02648 1.000 34.82342 239 LYS A N 1
ATOM 848 C CA . LYS A 1 118 ? 57.20618 37.41106 3.07942 1.000 34.96999 239 LYS A CA 1
ATOM 849 C C . LYS A 1 118 ? 57.27972 36.00330 3.65717 1.000 34.59048 239 LYS A C 1
ATOM 850 O O . LYS A 1 118 ? 56.81519 35.75889 4.77712 1.000 34.08832 239 LYS A O 1
ATOM 856 N N . SER A 1 119 ? 57.88604 35.08751 2.90422 1.000 33.87431 240 SER A N 1
ATOM 857 C CA . SER A 1 119 ? 58.07706 33.72146 3.37008 1.000 33.36123 240 SER A CA 1
ATOM 858 C C . SER A 1 119 ? 59.44022 33.22089 2.91916 1.000 33.06438 240 SER A C 1
ATOM 859 O O . SER A 1 119 ? 60.06691 33.78790 2.02148 1.000 34.19420 240 SER A O 1
ATOM 862 N N . ILE A 1 120 ? 59.88634 32.13273 3.54587 1.000 31.86143 241 ILE A N 1
ATOM 863 C CA . ILE A 1 120 ? 61.16101 31.51680 3.20227 1.000 30.72678 241 ILE A CA 1
ATOM 864 C C . ILE A 1 120 ? 61.10016 30.04239 3.58549 1.000 29.32393 241 ILE A C 1
ATOM 865 O O . ILE A 1 120 ? 60.45096 29.66009 4.56317 1.000 31.35508 241 ILE A O 1
ATOM 870 N N . PHE A 1 121 ? 61.76130 29.20822 2.79047 1.000 29.08998 242 PHE A N 1
ATOM 871 C CA . PHE A 1 121 ? 61.84785 27.78770 3.09436 1.000 28.33833 242 PHE A CA 1
ATOM 872 C C . PHE A 1 121 ? 62.85263 27.54249 4.21096 1.000 28.54382 242 PHE A C 1
ATOM 873 O O . PHE A 1 121 ? 63.82397 28.28772 4.38007 1.000 27.89667 242 PHE A O 1
ATOM 881 N N . VAL A 1 122 ? 62.58909 26.49446 4.98872 1.000 27.77598 243 VAL A N 1
ATOM 882 C CA . VAL A 1 122 ? 63.46392 26.03966 6.05984 1.000 29.31065 243 VAL A CA 1
ATOM 883 C C . VAL A 1 122 ? 63.70851 24.55568 5.85591 1.000 27.66950 243 VAL A C 1
ATOM 884 O O . VAL A 1 122 ? 62.75294 23.78040 5.71976 1.000 29.80815 243 VAL A O 1
ATOM 888 N N . THR A 1 123 ? 64.97769 24.16234 5.83282 1.000 26.26076 244 THR A N 1
ATOM 889 C CA . THR A 1 123 ? 65.37153 22.77304 5.64722 1.000 27.04208 244 THR A CA 1
ATOM 890 C C . THR A 1 123 ? 66.38597 22.39972 6.71848 1.000 29.30019 244 THR A C 1
ATOM 891 O O . THR A 1 123 ? 67.01509 23.26563 7.33130 1.000 31.53102 244 THR A O 1
ATOM 895 N N . CYS A 1 124 ? 66.53354 21.09777 6.94748 1.000 28.59855 245 CYS A N 1
ATOM 896 C CA . CYS A 1 124 ? 67.57592 20.58250 7.82858 1.000 30.80314 245 CYS A CA 1
ATOM 897 C C . CYS A 1 124 ? 68.78354 20.26339 6.95913 1.000 35.52637 245 CYS A C 1
ATOM 898 O O . CYS A 1 124 ? 68.82284 19.23086 6.27824 1.000 36.38861 245 CYS A O 1
ATOM 901 N N . GLY A 1 125 ? 69.76970 21.14918 6.98968 1.000 35.58613 246 GLY A N 1
ATOM 902 C CA . GLY A 1 125 ? 70.89292 21.09126 6.07654 1.000 35.07383 246 GLY A CA 1
ATOM 903 C C . GLY A 1 125 ? 70.62085 21.91299 4.83761 1.000 34.41911 246 GLY A C 1
ATOM 904 O O . GLY A 1 125 ? 69.57356 22.55342 4.68076 1.000 37.02062 246 GLY A O 1
ATOM 905 N N . ASP A 1 126 ? 71.58963 21.89066 3.92901 1.000 33.09921 247 ASP A N 1
ATOM 906 C CA . ASP A 1 126 ? 71.43015 22.55479 2.64821 1.000 32.66036 247 ASP A CA 1
ATOM 907 C C . ASP A 1 126 ? 71.08993 21.59108 1.52259 1.000 32.55509 247 ASP A C 1
ATOM 908 O O . ASP A 1 126 ? 70.79804 22.04925 0.41589 1.000 34.62998 247 ASP A O 1
ATOM 913 N N . TRP A 1 127 ? 71.10628 20.27962 1.78144 1.000 32.05466 248 TRP A N 1
ATOM 914 C CA . TRP A 1 127 ? 71.05018 19.30367 0.69545 1.000 30.74401 248 TRP A CA 1
ATOM 915 C C . TRP A 1 127 ? 69.78486 19.45363 -0.13830 1.000 29.89694 248 TRP A C 1
ATOM 916 O O . TRP A 1 127 ? 69.83745 19.40033 -1.37196 1.000 31.63819 248 TRP A O 1
ATOM 927 N N . ASP A 1 128 ? 68.64362 19.65454 0.51324 1.000 28.81569 249 ASP A N 1
ATOM 928 C CA . ASP A 1 128 ? 67.36985 19.58958 -0.19993 1.000 28.80617 249 ASP A CA 1
ATOM 929 C C . ASP A 1 128 ? 67.28492 20.62688 -1.31601 1.000 31.13901 249 ASP A C 1
ATOM 930 O O . ASP A 1 128 ? 66.92581 20.29937 -2.45342 1.000 31.44684 249 ASP A O 1
ATOM 935 N N . LEU A 1 129 ? 67.58405 21.88611 -1.00996 1.000 30.41684 250 LEU A N 1
ATOM 936 C CA . LEU A 1 129 ? 67.44158 22.95384 -1.99348 1.000 30.14779 250 LEU A CA 1
ATOM 937 C C . LEU A 1 129 ? 68.76328 23.37551 -2.63643 1.000 32.10732 250 LEU A C 1
ATOM 938 O O . LEU A 1 129 ? 68.74065 24.04710 -3.67481 1.000 33.92439 250 LEU A O 1
ATOM 943 N N . LYS A 1 130 ? 69.90925 23.00138 -2.07385 1.000 31.74087 251 LYS A N 1
ATOM 944 C CA . LYS A 1 130 ? 71.16495 23.31949 -2.74977 1.000 33.06702 251 LYS A CA 1
ATOM 945 C C . LYS A 1 130 ? 71.57395 22.23317 -3.73088 1.000 33.98861 251 LYS A C 1
ATOM 946 O O . LYS A 1 130 ? 72.19430 22.53525 -4.76033 1.000 35.88317 251 LYS A O 1
ATOM 952 N N . VAL A 1 131 ? 71.21084 20.98164 -3.45226 1.000 33.02355 252 VAL A N 1
ATOM 953 C CA . VAL A 1 131 ? 71.69739 19.84992 -4.23324 1.000 34.56760 252 VAL A CA 1
ATOM 954 C C . VAL A 1 131 ? 70.54732 19.10137 -4.89560 1.000 32.79290 252 VAL A C 1
ATOM 955 O O . VAL A 1 131 ? 70.49934 18.98903 -6.12494 1.000 33.75068 252 VAL A O 1
ATOM 959 N N . MET A 1 132 ? 69.61377 18.58766 -4.08832 1.000 31.47554 253 MET A N 1
ATOM 960 C CA . MET A 1 132 ? 68.63495 17.62537 -4.59609 1.000 30.63051 253 MET A CA 1
ATOM 961 C C . MET A 1 132 ? 67.69444 18.25167 -5.62497 1.000 32.06839 253 MET A C 1
ATOM 962 O O . MET A 1 132 ? 67.62673 17.79541 -6.77255 1.000 31.73411 253 MET A O 1
ATOM 967 N N . LEU A 1 133 ? 66.93183 19.27901 -5.23214 1.000 30.82751 254 LEU A N 1
ATOM 968 C CA . LEU A 1 133 ? 65.96914 19.85658 -6.17232 1.000 31.72244 254 LEU A CA 1
ATOM 969 C C . LEU A 1 133 ? 66.63863 20.48075 -7.39412 1.000 33.44297 254 LEU A C 1
ATOM 970 O O . LEU A 1 133 ? 66.22414 20.16140 -8.52208 1.000 33.98914 254 LEU A O 1
ATOM 975 N N . PRO A 1 134 ? 67.65072 21.35055 -7.26955 1.000 34.61655 255 PRO A N 1
ATOM 976 C CA . PRO A 1 134 ? 68.25689 21.90629 -8.49494 1.000 34.47050 255 PRO A CA 1
ATOM 977 C C . PRO A 1 134 ? 68.88658 20.84870 -9.37771 1.000 35.59826 255 PRO A C 1
ATOM 978 O O . PRO A 1 134 ? 68.82466 20.96649 -10.61089 1.000 36.59022 255 PRO A O 1
ATOM 982 N N . GLY A 1 135 ? 69.46736 19.80438 -8.78053 1.000 34.97079 256 GLY A N 1
ATOM 983 C CA . GLY A 1 135 ? 70.10634 18.76769 -9.57678 1.000 34.29645 256 GLY A CA 1
ATOM 984 C C . GLY A 1 135 ? 69.11095 17.96752 -10.39348 1.000 33.74505 256 GLY A C 1
ATOM 985 O O . GLY A 1 135 ? 69.34313 17.69049 -11.57465 1.000 35.22374 256 GLY A O 1
ATOM 986 N N . GLN A 1 136 ? 67.98168 17.59355 -9.78697 1.000 32.10513 257 GLN A N 1
ATOM 987 C CA . GLN A 1 136 ? 66.97489 16.86750 -10.55445 1.000 32.03598 257 GLN A CA 1
ATOM 988 C C . GLN A 1 136 ? 66.30734 17.77691 -11.58142 1.000 35.47474 257 GLN A C 1
ATOM 989 O O . GLN A 1 136 ? 66.01083 17.34344 -12.70181 1.000 36.19524 257 GLN A O 1
ATOM 995 N N . CYS A 1 137 ? 66.07135 19.04404 -11.22625 1.000 35.58090 258 CYS A N 1
ATOM 996 C CA . CYS A 1 137 ? 65.48228 19.96868 -12.19023 1.000 39.05814 258 CYS A CA 1
ATOM 997 C C . CYS A 1 137 ? 66.40961 20.18763 -13.37860 1.000 40.84400 258 CYS A C 1
ATOM 998 O O . CYS A 1 137 ? 65.95483 20.25163 -14.52571 1.000 42.26610 258 CYS A O 1
ATOM 1001 N N . GLN A 1 138 ? 67.71694 20.27895 -13.12879 1.000 39.71452 259 GLN A N 1
ATOM 1002 C CA . GLN A 1 138 ? 68.66544 20.39976 -14.23211 1.000 42.06027 259 GLN A CA 1
ATOM 1003 C C . GLN A 1 138 ? 68.63703 19.15673 -15.11433 1.000 42.36648 259 GLN A C 1
ATOM 1004 O O . GLN A 1 138 ? 68.60875 19.25905 -16.34642 1.000 43.59845 259 GLN A O 1
ATOM 1010 N N . TYR A 1 139 ? 68.60747 17.97499 -14.49479 1.000 41.79585 260 TYR A N 1
ATOM 1011 C CA . TYR A 1 139 ? 68.51887 16.72583 -15.24380 1.000 42.54451 260 TYR A CA 1
ATOM 1012 C C . TYR A 1 139 ? 67.27782 16.70140 -16.12786 1.000 44.70265 260 TYR A C 1
ATOM 1013 O O . TYR A 1 139 ? 67.33051 16.25351 -17.28024 1.000 46.31001 260 TYR A O 1
ATOM 1022 N N . LEU A 1 140 ? 66.15471 17.18746 -15.60903 1.000 44.20983 261 LEU A N 1
ATOM 1023 C CA . LEU A 1 140 ? 64.88940 17.16262 -16.32880 1.000 44.66197 261 LEU A CA 1
ATOM 1024 C C . LEU A 1 140 ? 64.69245 18.36394 -17.24515 1.000 46.20391 261 LEU A C 1
ATOM 1025 O O . LEU A 1 140 ? 63.73216 18.37905 -18.02214 1.000 47.18505 261 LEU A O 1
ATOM 1030 N N . GLY A 1 141 ? 65.57992 19.35297 -17.19194 1.000 46.72480 262 GLY A N 1
ATOM 1031 C CA . GLY A 1 141 ? 65.39586 20.55121 -17.98450 1.000 48.19537 262 GLY A CA 1
ATOM 1032 C C . GLY A 1 141 ? 64.29073 21.45129 -17.48431 1.000 49.81383 262 GLY A C 1
ATOM 1033 O O . GLY A 1 141 ? 63.67992 22.17069 -18.28124 1.000 51.44062 262 GLY A O 1
ATOM 1034 N N . LEU A 1 142 ? 64.00537 21.42125 -16.18110 1.000 48.78003 263 LEU A N 1
ATOM 1035 C CA . LEU A 1 142 ? 62.93982 22.21213 -15.58066 1.000 48.03929 263 LEU A CA 1
ATOM 1036 C C . LEU A 1 142 ? 63.52261 23.40952 -14.85115 1.000 47.88212 263 LEU A C 1
ATOM 1037 O O . LEU A 1 142 ? 64.51547 23.27034 -14.12917 1.000 46.90377 263 LEU A O 1
ATOM 1042 N N . PRO A 1 143 ? 62.92467 24.58806 -14.98591 1.000 48.42484 264 PRO A N 1
ATOM 1043 C CA . PRO A 1 143 ? 63.38969 25.72824 -14.19569 1.000 48.83815 264 PRO A CA 1
ATOM 1044 C C . PRO A 1 143 ? 62.98922 25.55942 -12.74099 1.000 47.60780 264 PRO A C 1
ATOM 1045 O O . PRO A 1 143 ? 61.98592 24.92013 -12.41927 1.000 51.58542 264 PRO A O 1
ATOM 1049 N N . VAL A 1 144 ? 63.80156 26.11817 -11.85762 1.000 44.14724 265 VAL A N 1
ATOM 1050 C CA . VAL A 1 144 ? 63.50970 26.11600 -10.42910 1.000 41.71420 265 VAL A CA 1
ATOM 1051 C C . VAL A 1 144 ? 62.79017 27.41151 -10.08987 1.000 40.23654 265 VAL A C 1
ATOM 1052 O O . VAL A 1 144 ? 63.27466 28.50049 -10.41845 1.000 41.75260 265 VAL A O 1
ATOM 1056 N N . ALA A 1 145 ? 61.62280 27.29671 -9.45410 1.000 41.00511 266 ALA A N 1
ATOM 1057 C CA . ALA A 1 145 ? 60.87187 28.47860 -9.04988 1.000 39.75840 266 ALA A CA 1
ATOM 1058 C C . ALA A 1 145 ? 61.70934 29.33861 -8.11179 1.000 40.35906 266 ALA A C 1
ATOM 1059 O O . ALA A 1 145 ? 62.47786 28.82688 -7.28979 1.000 39.62526 266 ALA A O 1
ATOM 1061 N N . ASP A 1 146 ? 61.55522 30.65936 -8.24005 1.000 41.92703 267 ASP A N 1
ATOM 1062 C CA . ASP A 1 146 ? 62.42168 31.57837 -7.51069 1.000 43.35907 267 ASP A CA 1
ATOM 1063 C C . ASP A 1 146 ? 62.29898 31.39765 -6.00483 1.000 40.69493 267 ASP A C 1
ATOM 1064 O O . ASP A 1 146 ? 63.26649 31.64025 -5.27140 1.000 40.62089 267 ASP A O 1
ATOM 1069 N N . TYR A 1 147 ? 61.12938 30.97146 -5.52026 1.000 37.63078 268 TYR A N 1
ATOM 1070 C CA . TYR A 1 147 ? 60.97269 30.82933 -4.08039 1.000 34.92992 268 TYR A CA 1
ATOM 1071 C C . TYR A 1 147 ? 61.73929 29.63995 -3.51837 1.000 35.87573 268 TYR A C 1
ATOM 1072 O O . TYR A 1 147 ? 61.88918 29.55213 -2.29664 1.000 36.77657 268 TYR A O 1
ATOM 1081 N N . PHE A 1 148 ? 62.23517 28.73218 -4.35916 1.000 34.11765 269 PHE A N 1
ATOM 1082 C CA . PHE A 1 148 ? 63.08949 27.66674 -3.84694 1.000 34.49840 269 PHE A CA 1
ATOM 1083 C C . PHE A 1 148 ? 64.54624 28.08660 -3.71323 1.000 34.60592 269 PHE A C 1
ATOM 1084 O O . PHE A 1 148 ? 65.36175 27.27760 -3.26229 1.000 35.31021 269 PHE A O 1
ATOM 1092 N N . LYS A 1 149 ? 64.90401 29.30991 -4.09693 1.000 33.98375 270 LYS A N 1
ATOM 1093 C CA . LYS A 1 149 ? 66.31053 29.66865 -4.21063 1.000 34.72414 270 LYS A CA 1
ATOM 1094 C C . LYS A 1 149 ? 66.86708 30.35088 -2.97137 1.000 35.60800 270 LYS A C 1
ATOM 1095 O O . LYS A 1 149 ? 68.07514 30.61313 -2.91635 1.000 37.00964 270 LYS A O 1
ATOM 1101 N N . GLN A 1 150 ? 66.03237 30.62212 -1.97533 1.000 36.35433 271 GLN A N 1
ATOM 1102 C CA . GLN A 1 150 ? 66.46674 31.15764 -0.69226 1.000 38.76336 271 GLN A CA 1
ATOM 1103 C C . GLN A 1 150 ? 65.90286 30.27517 0.40625 1.000 33.63586 271 GLN A C 1
ATOM 1104 O O . GLN A 1 150 ? 64.74246 29.85965 0.33662 1.000 33.54074 271 GLN A O 1
ATOM 1110 N N . TRP A 1 151 ? 66.71093 29.98573 1.42020 1.000 32.10807 272 TRP A N 1
ATOM 1111 C CA . TRP A 1 151 ? 66.22132 29.13724 2.49646 1.000 31.10616 272 TRP A CA 1
ATOM 1112 C C . TRP A 1 151 ? 67.01841 29.39311 3.76387 1.000 31.12258 272 TRP A C 1
ATOM 1113 O O . TRP A 1 151 ? 68.03817 30.09733 3.77076 1.000 31.09691 272 TRP A O 1
ATOM 1124 N N . ILE A 1 152 ? 66.51464 28.80785 4.84623 1.000 30.47336 273 ILE A N 1
ATOM 1125 C CA . ILE A 1 152 ? 67.18270 28.78351 6.13822 1.000 31.30043 273 ILE A CA 1
ATOM 1126 C C . ILE A 1 152 ? 67.60826 27.34623 6.39199 1.000 31.13262 273 ILE A C 1
ATOM 1127 O O . ILE A 1 152 ? 66.78094 26.42697 6.35248 1.000 29.58894 273 ILE A O 1
ATOM 1132 N N . ASN A 1 153 ? 68.89631 27.14987 6.63441 1.000 30.95108 274 ASN A N 1
ATOM 1133 C CA . ASN A 1 153 ? 69.41562 25.86519 7.08201 1.000 31.55948 274 ASN A CA 1
ATOM 1134 C C . ASN A 1 153 ? 69.25722 25.81680 8.59394 1.000 32.59882 274 ASN A C 1
ATOM 1135 O O . ASN A 1 153 ? 69.91545 26.57651 9.31549 1.000 32.62123 274 ASN A O 1
ATOM 1140 N N . LEU A 1 154 ? 68.37418 24.93379 9.06894 1.000 33.07484 275 LEU A N 1
ATOM 1141 C CA . LEU A 1 154 ? 68.07273 24.87184 10.49616 1.000 33.53305 275 LEU A CA 1
ATOM 1142 C C . LEU A 1 154 ? 69.31532 24.57464 11.32529 1.000 33.42637 275 LEU A C 1
ATOM 1143 O O . LEU A 1 154 ? 69.46198 25.09877 12.43510 1.000 33.72682 275 LEU A O 1
ATOM 1148 N N . LYS A 1 155 ? 70.21970 23.73374 10.81483 1.000 32.62052 276 LYS A N 1
ATOM 1149 C CA . LYS A 1 155 ? 71.42270 23.43205 11.58916 1.000 34.47100 276 LYS A CA 1
ATOM 1150 C C . LYS A 1 155 ? 72.28083 24.67560 11.77528 1.000 32.47030 276 LYS A C 1
ATOM 1151 O O . LYS A 1 155 ? 72.89204 24.86383 12.83401 1.000 33.07409 276 LYS A O 1
ATOM 1157 N N . LYS A 1 156 ? 72.34197 25.53921 10.76000 1.000 34.06704 277 LYS A N 1
ATOM 1158 C CA . LYS A 1 156 ? 73.09489 26.78031 10.91333 1.000 34.20058 277 LYS A CA 1
ATOM 1159 C C . LYS A 1 156 ? 72.36534 27.74613 11.84283 1.000 31.59388 277 LYS A C 1
ATOM 1160 O O . LYS A 1 156 ? 72.99379 28.38069 12.69815 1.000 32.88286 277 LYS A O 1
ATOM 1166 N N . ALA A 1 157 ? 71.03961 27.86179 11.69857 1.000 31.36117 278 ALA A N 1
ATOM 1167 C CA . ALA A 1 157 ? 70.25927 28.70729 12.59982 1.000 31.19285 278 ALA A CA 1
ATOM 1168 C C . ALA A 1 157 ? 70.40196 28.23678 14.04293 1.000 32.59630 278 ALA A C 1
ATOM 1169 O O . ALA A 1 157 ? 70.60567 29.04165 14.96121 1.000 33.99904 278 ALA A O 1
ATOM 1171 N N . TYR A 1 158 ? 70.29279 26.92660 14.25662 1.000 32.18843 279 TYR A N 1
ATOM 1172 C CA . TYR A 1 158 ? 70.48519 26.35633 15.58444 1.000 32.16639 279 TYR A CA 1
ATOM 1173 C C . TYR A 1 158 ? 71.86606 26.70432 16.13617 1.000 33.54633 279 TYR A C 1
ATOM 1174 O O . TYR A 1 158 ? 72.00936 27.02779 17.32306 1.000 34.58008 279 TYR A O 1
ATOM 1183 N N . SER A 1 159 ? 72.89849 26.64858 15.28921 1.000 31.87874 280 SER A N 1
ATOM 1184 C CA . SER A 1 159 ? 74.24315 26.91390 15.78481 1.000 32.40719 280 SER A CA 1
ATOM 1185 C C . SER A 1 159 ? 74.38186 28.34807 16.28434 1.000 34.14272 280 SER A C 1
ATOM 1186 O O . SER A 1 159 ? 75.15386 28.60637 17.21427 1.000 34.64274 280 SER A O 1
ATOM 1189 N N . PHE A 1 160 ? 73.65228 29.29340 15.68042 1.000 35.22851 281 PHE A N 1
ATOM 1190 C CA . PHE A 1 160 ? 73.67096 30.66639 16.17543 1.000 36.94994 281 PHE A CA 1
ATOM 1191 C C . PHE A 1 160 ? 72.81174 30.81071 17.42862 1.000 36.88544 281 PHE A C 1
ATOM 1192 O O . PHE A 1 160 ? 73.17190 31.55616 18.34757 1.000 37.47828 281 PHE A O 1
ATOM 1200 N N . ALA A 1 161 ? 71.68687 30.08402 17.48795 1.000 35.89718 282 ALA A N 1
ATOM 1201 C CA . ALA A 1 161 ? 70.76433 30.19432 18.61634 1.000 34.29721 282 ALA A CA 1
ATOM 1202 C C . ALA A 1 161 ? 71.31002 29.52010 19.86882 1.000 35.91142 282 ALA A C 1
ATOM 1203 O O . ALA A 1 161 ? 71.06413 29.99480 20.98370 1.000 37.31462 282 ALA A O 1
ATOM 1205 N N . MET A 1 162 ? 72.04958 28.42657 19.71154 1.000 35.74826 283 MET A N 1
ATOM 1206 C CA . MET A 1 162 ? 72.55198 27.65719 20.83901 1.000 36.11644 283 MET A CA 1
ATOM 1207 C C . MET A 1 162 ? 74.05549 27.77798 21.03086 1.000 36.02694 283 MET A C 1
ATOM 1208 O O . MET A 1 162 ? 74.56826 27.33245 22.06654 1.000 37.14479 283 MET A O 1
ATOM 1213 N N . GLY A 1 163 ? 74.77105 28.36106 20.06962 1.000 33.78609 284 GLY A N 1
ATOM 1214 C CA . GLY A 1 163 ? 76.21348 28.48518 20.17317 1.000 34.30521 284 GLY A CA 1
ATOM 1215 C C . GLY A 1 163 ? 76.98656 27.21141 19.92821 1.000 33.21186 284 GLY A C 1
ATOM 1216 O O . GLY A 1 163 ? 78.14990 27.12332 20.33237 1.000 35.20685 284 GLY A O 1
ATOM 1217 N N . CYS A 1 164 ? 76.38368 26.21455 19.27966 1.000 33.69241 285 CYS A N 1
ATOM 1218 C CA . CYS A 1 164 ? 77.05355 24.93819 19.08044 1.000 35.48916 285 CYS A CA 1
ATOM 1219 C C . CYS A 1 164 ? 76.57767 24.28700 17.78863 1.000 35.80497 285 CYS A C 1
ATOM 1220 O O . CYS A 1 164 ? 75.45017 24.50177 17.33808 1.000 35.86776 285 CYS A O 1
ATOM 1223 N N . TRP A 1 165 ? 77.45415 23.47380 17.20717 1.000 35.10282 286 TRP A N 1
ATOM 1224 C CA A TRP A 1 165 ? 77.14847 22.79531 15.95609 0.559 35.98853 286 TRP A CA 1
ATOM 1225 C CA B TRP A 1 165 ? 77.16402 22.79153 15.95343 0.441 35.01262 286 TRP A CA 1
ATOM 1226 C C . TRP A 1 165 ? 76.55344 21.42441 16.24218 1.000 34.17671 286 TRP A C 1
ATOM 1227 O O . TRP A 1 165 ? 77.23945 20.56873 16.80916 1.000 35.10163 286 TRP A O 1
ATOM 1248 N N . PRO A 1 166 ? 75.29975 21.16772 15.87695 1.000 36.11332 287 PRO A N 1
ATOM 1249 C CA . PRO A 1 166 ? 74.73795 19.82786 16.10141 1.000 37.46226 287 PRO A CA 1
ATOM 1250 C C . PRO A 1 166 ? 75.42658 18.78559 15.22514 1.000 39.49471 287 PRO A C 1
ATOM 1251 O O . PRO A 1 166 ? 75.75691 19.04074 14.06425 1.000 40.83199 287 PRO A O 1
ATOM 1255 N N . LYS A 1 167 ? 75.67226 17.60840 15.80445 1.000 40.94087 288 LYS A N 1
ATOM 1256 C CA . LYS A 1 167 ? 76.38795 16.56403 15.07475 1.000 43.09800 288 LYS A CA 1
ATOM 1257 C C . LYS A 1 167 ? 75.49860 15.84051 14.06522 1.000 44.28190 288 LYS A C 1
ATOM 1258 O O . LYS A 1 167 ? 75.86256 15.71718 12.88976 1.000 47.71912 288 LYS A O 1
ATOM 1264 N N . ASN A 1 168 ? 74.33956 15.34745 14.48945 1.000 42.34485 289 ASN A N 1
ATOM 1265 C CA . ASN A 1 168 ? 73.47955 14.54673 13.61074 1.000 42.12691 289 ASN A CA 1
ATOM 1266 C C . ASN A 1 168 ? 72.08240 15.16312 13.54867 1.000 39.41412 289 ASN A C 1
ATOM 1267 O O . ASN A 1 168 ? 71.11863 14.60102 14.08241 1.000 40.57300 289 ASN A O 1
ATOM 1272 N N . GLY A 1 169 ? 71.99809 16.33434 12.91741 1.000 37.94738 290 GLY A N 1
ATOM 1273 C CA . GLY A 1 169 ? 70.73421 16.86263 12.42296 1.000 34.78819 290 GLY A CA 1
ATOM 1274 C C . GLY A 1 169 ? 69.63209 16.94254 13.45780 1.000 33.26020 290 GLY A C 1
ATOM 1275 O O . GLY A 1 169 ? 69.84124 17.38922 14.59440 1.000 32.04717 290 GLY A O 1
ATOM 1276 N N . LEU A 1 170 ? 68.43746 16.49918 13.05028 1.000 30.88941 291 LEU A N 1
ATOM 1277 C CA . LEU A 1 170 ? 67.24669 16.66643 13.87592 1.000 31.10742 291 LEU A CA 1
ATOM 1278 C C . LEU A 1 170 ? 67.36808 15.92842 15.19955 1.000 33.35859 291 LEU A C 1
ATOM 1279 O O . LEU A 1 170 ? 66.89451 16.41732 16.23220 1.000 34.56655 291 LEU A O 1
ATOM 1284 N N . LEU A 1 171 ? 67.96613 14.73418 15.18695 1.000 33.87557 292 LEU A N 1
ATOM 1285 C CA . LEU A 1 171 ? 68.07613 13.96018 16.41948 1.000 36.26650 292 LEU A CA 1
ATOM 1286 C C . LEU A 1 171 ? 68.88697 14.70857 17.47196 1.000 34.15602 292 LEU A C 1
ATOM 1287 O O . LEU A 1 171 ? 68.48406 14.78956 18.64047 1.000 34.31393 292 LEU A O 1
ATOM 1292 N N . ASP A 1 172 ? 70.01065 15.30147 17.07005 1.000 34.01523 293 ASP A N 1
ATOM 1293 C CA . ASP A 1 172 ? 70.84686 16.00794 18.03427 1.000 33.22619 293 ASP A CA 1
ATOM 1294 C C . ASP A 1 172 ? 70.29081 17.37823 18.39879 1.000 33.88381 293 ASP A C 1
ATOM 1295 O O . ASP A 1 172 ? 70.55673 17.87197 19.50116 1.000 33.54773 293 ASP A O 1
ATOM 1300 N N . MET A 1 173 ? 69.54294 18.01933 17.49683 1.000 32.81371 294 MET A N 1
ATOM 1301 C CA . MET A 1 173 ? 68.89803 19.27105 17.86978 1.000 33.32633 294 MET A CA 1
ATOM 1302 C C . MET A 1 173 ? 67.76820 19.02040 18.86003 1.000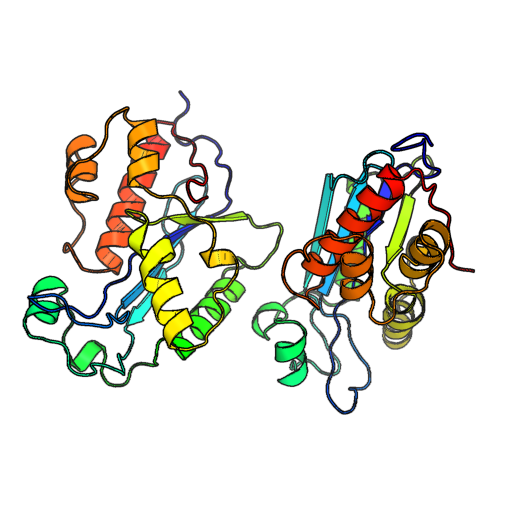 33.32385 294 MET A C 1
ATOM 1303 O O . MET A 1 173 ? 67.61765 19.76576 19.83602 1.000 33.46867 294 MET A O 1
ATOM 1308 N N . ASN A 1 174 ? 66.98863 17.95355 18.65262 1.000 34.25278 295 ASN A N 1
ATOM 1309 C CA . ASN A 1 174 ? 66.00242 17.56658 19.66012 1.000 35.48311 295 ASN A CA 1
ATOM 1310 C C . ASN A 1 174 ? 66.67884 17.23522 20.98579 1.000 37.36981 295 ASN A C 1
ATOM 1311 O O . ASN A 1 174 ? 66.19662 17.62940 22.05425 1.000 38.08109 295 ASN A O 1
ATOM 1316 N N . LYS A 1 175 ? 67.80956 16.52784 20.93539 1.000 36.65683 296 LYS A N 1
ATOM 1317 C CA . LYS A 1 175 ? 68.52640 16.18973 22.16114 1.000 36.87971 296 LYS A CA 1
ATOM 1318 C C . LYS A 1 175 ? 68.95533 17.44650 22.91063 1.000 37.44625 296 LYS A C 1
ATOM 1319 O O . LYS A 1 175 ? 68.75234 17.56228 24.12611 1.000 37.75400 296 LYS A O 1
ATOM 1325 N N . GLY A 1 176 ? 69.53566 18.40904 22.19368 1.000 36.82025 297 GLY A N 1
ATOM 1326 C CA . GLY A 1 176 ? 70.01840 19.61686 22.84109 1.000 36.04859 297 GLY A CA 1
ATOM 1327 C C . GLY A 1 176 ? 68.91791 20.44502 23.47107 1.000 37.90328 297 GLY A C 1
ATOM 1328 O O . GLY A 1 176 ? 69.15333 21.13849 24.46594 1.000 38.37120 297 GLY A O 1
ATOM 1329 N N . LEU A 1 177 ? 67.71353 20.40459 22.89533 1.000 37.57964 298 LEU A N 1
ATOM 1330 C CA . LEU A 1 177 ? 66.56876 21.16321 23.38720 1.000 37.83685 298 LEU A CA 1
ATOM 1331 C C . LEU A 1 177 ? 65.63939 20.33404 24.26454 1.000 40.08765 298 LEU A C 1
ATOM 1332 O O . LEU A 1 177 ? 64.57390 20.82474 24.64897 1.000 41.14896 298 LEU A O 1
ATOM 1337 N N . SER A 1 178 ? 66.00762 19.08695 24.56867 1.000 40.97515 299 SER A N 1
ATOM 1338 C CA . SER A 1 178 ? 65.20502 18.20875 25.42236 1.000 40.77690 299 SER A CA 1
ATOM 1339 C C . SER A 1 178 ? 63.79719 18.01228 24.85461 1.000 41.10829 299 SER A C 1
ATOM 1340 O O . SER A 1 178 ? 62.80444 17.98839 25.58871 1.000 41.28493 299 SER A O 1
ATOM 1343 N N . LEU A 1 179 ? 63.70893 17.87527 23.53517 1.000 39.85827 300 LEU A N 1
ATOM 1344 C CA . LEU A 1 179 ? 62.44761 17.61817 22.85277 1.000 39.43784 300 LEU A CA 1
ATOM 1345 C C . LEU A 1 179 ? 62.34527 16.14685 22.47889 1.000 42.15581 300 LEU A C 1
ATOM 1346 O O . LEU A 1 179 ? 63.32669 15.53227 22.05346 1.000 42.39898 300 LEU A O 1
ATOM 1351 N N . GLN A 1 180 ? 61.15176 15.58850 22.63846 1.000 44.10162 301 GLN A N 1
ATOM 1352 C CA . GLN A 1 180 ? 60.88353 14.23513 22.17744 1.000 46.79800 301 GLN A CA 1
ATOM 1353 C C . GLN A 1 180 ? 60.73677 14.21812 20.66044 1.000 45.07916 301 GLN A C 1
ATOM 1354 O O . GLN A 1 180 ? 60.09137 15.09213 20.07205 1.000 44.91052 301 GLN A O 1
ATOM 1360 N N . HIS A 1 181 ? 61.35245 13.22527 20.02483 1.000 43.65853 302 HIS A N 1
ATOM 1361 C CA . HIS A 1 181 ? 61.28345 13.12812 18.57482 1.000 42.94348 302 HIS A CA 1
ATOM 1362 C C . HIS A 1 181 ? 59.86102 12.82066 18.12002 1.000 41.81595 302 HIS A C 1
ATOM 1363 O O . HIS A 1 181 ? 59.17216 11.98306 18.70874 1.000 44.51819 302 HIS A O 1
ATOM 1370 N N . ILE A 1 182 ? 59.42156 13.51266 17.06971 1.000 37.49413 303 ILE A N 1
ATOM 1371 C CA . ILE A 1 182 ? 58.07971 13.33652 16.52153 1.000 36.81485 303 ILE A CA 1
ATOM 1372 C C . ILE A 1 182 ? 58.13243 12.31777 15.39121 1.000 38.70567 303 ILE A C 1
ATOM 1373 O O . ILE A 1 182 ? 58.85856 12.50519 14.40741 1.000 39.41645 303 ILE A O 1
ATOM 1378 N N . GLY A 1 183 ? 57.35088 11.24769 15.52384 1.000 39.26279 304 GLY A N 1
ATOM 1379 C CA . GLY A 1 183 ? 57.18349 10.31742 14.43039 1.000 40.08197 304 GLY A CA 1
ATOM 1380 C C . GLY A 1 183 ? 58.43681 9.51748 14.11609 1.000 43.13380 304 GLY A C 1
ATOM 1381 O O . GLY A 1 183 ? 59.24096 9.17274 14.98959 1.000 42.55827 304 GLY A O 1
ATOM 1382 N N . ARG A 1 184 ? 58.60011 9.23618 12.82525 1.000 45.22945 305 ARG A N 1
ATOM 1383 C CA . ARG A 1 184 ? 59.56840 8.28396 12.30634 1.000 46.44075 305 ARG A CA 1
ATOM 1384 C C . ARG A 1 184 ? 60.69275 9.02222 11.59586 1.000 43.80166 305 ARG A C 1
ATOM 1385 O O . ARG A 1 184 ? 60.41268 9.79876 10.67137 1.000 41.60281 305 ARG A O 1
ATOM 1393 N N . PRO A 1 185 ? 61.95766 8.83592 11.97843 1.000 43.22010 306 PRO A N 1
ATOM 1394 C CA . PRO A 1 185 ? 63.05359 9.43307 11.20293 1.000 41.01388 306 PRO A CA 1
ATOM 1395 C C . PRO A 1 185 ? 63.03976 8.94348 9.76126 1.000 39.01290 306 PRO A C 1
ATOM 1396 O O . PRO A 1 185 ? 62.64435 7.81250 9.47169 1.000 36.37217 306 PRO A O 1
ATOM 1400 N N . HIS A 1 186 ? 63.46647 9.82313 8.85339 1.000 38.98832 307 HIS A N 1
ATOM 1401 C CA . HIS A 1 186 ? 63.53997 9.56301 7.41524 1.000 38.53023 307 HIS A CA 1
ATOM 1402 C C . HIS A 1 186 ? 62.17023 9.42467 6.76060 1.000 37.83087 307 HIS A C 1
ATOM 1403 O O . HIS A 1 186 ? 62.06614 8.89869 5.64218 1.000 36.20103 307 HIS A O 1
ATOM 1410 N N . SER A 1 187 ? 61.11471 9.85669 7.44649 1.000 37.02058 308 SER A N 1
ATOM 1411 C CA . SER A 1 187 ? 59.83898 10.18630 6.82232 1.000 36.81159 308 SER A CA 1
ATOM 1412 C C . SER A 1 187 ? 59.82803 11.68878 6.59219 1.000 35.92188 308 SER A C 1
ATOM 1413 O O . SER A 1 187 ? 60.11061 12.45778 7.51908 1.000 37.65848 308 SER A O 1
ATOM 1416 N N . GLY A 1 188 ? 59.55549 12.10132 5.35032 1.000 33.02307 309 GLY A N 1
ATOM 1417 C CA . GLY A 1 188 ? 59.66407 13.51239 5.01370 1.000 32.24095 309 GLY A CA 1
ATOM 1418 C C . GLY A 1 188 ? 58.73543 14.38282 5.83708 1.000 30.46845 309 GLY A C 1
ATOM 1419 O O . GLY A 1 188 ? 59.14467 15.41006 6.38362 1.000 29.24089 309 GLY A O 1
ATOM 1420 N N . ILE A 1 189 ? 57.47479 13.96899 5.95971 1.000 31.07317 310 ILE A N 1
ATOM 1421 C CA . ILE A 1 189 ? 56.51317 14.77139 6.70354 1.000 32.35229 310 ILE A CA 1
ATOM 1422 C C . ILE A 1 189 ? 56.86518 14.78800 8.18983 1.000 33.63719 310 ILE A C 1
ATOM 1423 O O . ILE A 1 189 ? 56.78264 15.83116 8.84645 1.000 33.03215 310 ILE A O 1
ATOM 1428 N N . ASP A 1 190 ? 57.31596 13.65648 8.73403 1.000 33.75375 311 ASP A N 1
ATOM 1429 C CA . ASP A 1 190 ? 57.69712 13.63754 10.14443 1.000 34.42840 311 ASP A CA 1
ATOM 1430 C C . ASP A 1 190 ? 58.95198 14.46840 10.39081 1.000 32.61062 311 ASP A C 1
ATOM 1431 O O . ASP A 1 190 ? 59.05477 15.15683 11.41487 1.000 32.89328 311 ASP A O 1
ATOM 1436 N N . ASP A 1 191 ? 59.91535 14.42703 9.46724 1.000 30.68453 312 ASP A N 1
ATOM 1437 C CA . ASP A 1 191 ? 61.07280 15.30209 9.60982 1.000 29.55182 312 ASP A CA 1
ATOM 1438 C C . ASP A 1 191 ? 60.62912 16.76137 9.63383 1.000 30.65965 312 ASP A C 1
ATOM 1439 O O . ASP A 1 191 ? 61.14355 17.56558 10.42119 1.000 31.75211 312 ASP A O 1
ATOM 1444 N N . CYS A 1 192 ? 59.65482 17.11620 8.79262 1.000 29.29796 313 CYS A N 1
ATOM 1445 C CA . CYS A 1 192 ? 59.14542 18.48480 8.79392 1.000 28.68044 313 CYS A CA 1
ATOM 1446 C C . CYS A 1 192 ? 58.52913 18.85038 10.13821 1.000 31.50637 313 CYS A C 1
ATOM 1447 O O . CYS A 1 192 ? 58.72033 19.96960 10.63461 1.000 29.88527 313 CYS A O 1
ATOM 1450 N N . LYS A 1 193 ? 57.78972 17.91776 10.74527 1.000 31.20042 314 LYS A N 1
ATOM 1451 C CA . LYS A 1 193 ? 57.17847 18.19081 12.03892 1.000 32.09580 314 LYS A CA 1
ATOM 1452 C C . LYS A 1 193 ? 58.23774 18.45160 13.10494 1.000 31.18009 314 LYS A C 1
ATOM 1453 O O . LYS A 1 193 ? 58.05228 19.30597 13.98050 1.000 32.91001 314 LYS A O 1
ATOM 1459 N N . ASN A 1 194 ? 59.37267 17.75468 13.02597 1.000 29.17795 315 ASN A N 1
ATOM 1460 C CA . ASN A 1 194 ? 60.45033 17.99796 13.98153 1.000 29.80255 315 ASN A CA 1
ATOM 1461 C C . ASN A 1 194 ? 61.11714 19.34339 13.73510 1.000 30.83528 315 ASN A C 1
ATOM 1462 O O . ASN A 1 194 ? 61.42974 20.06751 14.68663 1.000 31.30223 315 ASN A O 1
ATOM 1467 N N . ILE A 1 195 ? 61.33709 19.69690 12.46623 1.000 29.48439 316 ILE A N 1
ATOM 1468 C CA . ILE A 1 195 ? 61.86179 21.02099 12.14745 1.000 28.98690 316 ILE A CA 1
ATOM 1469 C C . ILE A 1 195 ? 60.96138 22.09652 12.74414 1.000 29.32481 316 ILE A C 1
ATOM 1470 O O . ILE A 1 195 ? 61.43107 23.02787 13.40628 1.000 29.83054 316 ILE A O 1
ATOM 1475 N N . ALA A 1 196 ? 59.64445 21.95913 12.54872 1.000 29.87469 317 ALA A N 1
ATOM 1476 C CA . ALA A 1 196 ? 58.70366 22.95702 13.05345 1.000 29.75731 317 ALA A CA 1
ATOM 1477 C C . ALA A 1 196 ? 58.71931 23.02351 14.57577 1.000 31.15646 317 ALA A C 1
ATOM 1478 O O . ALA A 1 196 ? 58.59586 24.10634 15.15561 1.000 31.84744 317 ALA A O 1
ATOM 1480 N N . ASN A 1 197 ? 58.85424 21.87329 15.23848 1.000 32.28049 318 ASN A N 1
ATOM 1481 C CA . ASN A 1 197 ? 58.89170 21.84449 16.69715 1.000 34.34938 318 ASN A CA 1
ATOM 1482 C C . ASN A 1 197 ? 60.18098 22.47160 17.22955 1.000 33.65271 318 ASN A C 1
ATOM 1483 O O . ASN A 1 197 ? 60.16509 23.18794 18.24162 1.000 33.87953 318 ASN A O 1
ATOM 1488 N N . ILE A 1 198 ? 61.30875 22.20759 16.56477 1.000 32.25814 319 ILE A N 1
ATOM 1489 C CA . ILE A 1 198 ? 62.56703 22.84290 16.94720 1.000 31.42366 319 ILE A CA 1
ATOM 1490 C C . ILE A 1 198 ? 62.48051 24.34945 16.74628 1.000 33.14382 319 ILE A C 1
ATOM 1491 O O . ILE A 1 198 ? 62.91608 25.13224 17.60205 1.000 34.76062 319 ILE A O 1
ATOM 1496 N N . MET A 1 199 ? 61.90021 24.78186 15.62289 1.000 32.83284 320 MET A N 1
ATOM 1497 C CA . MET A 1 199 ? 61.75249 26.21438 15.37688 1.000 32.25536 320 MET A CA 1
ATOM 1498 C C . MET A 1 199 ? 60.90576 26.88159 16.45219 1.000 33.89586 320 MET A C 1
ATOM 1499 O O . MET A 1 199 ? 61.23845 27.97735 16.91912 1.000 33.53503 320 MET A O 1
ATOM 1504 N N . LYS A 1 200 ? 59.79857 26.24095 16.84787 1.000 33.23341 321 LYS A N 1
ATOM 1505 C CA . LYS A 1 200 ? 58.95042 26.80653 17.88763 1.000 34.35156 321 LYS A CA 1
ATOM 1506 C C . LYS A 1 200 ? 59.72825 27.01278 19.18178 1.000 34.79398 321 LYS A C 1
ATOM 1507 O O . LYS A 1 200 ? 59.58551 28.04847 19.84457 1.000 35.23772 321 LYS A O 1
ATOM 1513 N N . THR A 1 201 ? 60.56338 26.03897 19.55217 1.000 35.26822 322 THR A N 1
ATOM 1514 C CA . THR A 1 201 ? 61.36280 26.16479 20.76473 1.000 35.70429 322 THR A CA 1
ATOM 1515 C C . THR A 1 201 ? 62.42109 27.25551 20.62257 1.000 35.92153 322 THR A C 1
ATOM 1516 O O . THR A 1 201 ? 62.65401 28.02227 21.56385 1.000 37.00669 322 THR A O 1
ATOM 1520 N N . LEU A 1 202 ? 63.09105 27.33275 19.46664 1.000 34.87118 323 LEU A N 1
ATOM 1521 C CA . LEU A 1 202 ? 64.08058 28.39176 19.27472 1.000 34.95392 323 LEU A CA 1
ATOM 1522 C C . LEU A 1 202 ? 63.43634 29.77564 19.33907 1.000 36.87136 323 LEU A C 1
ATOM 1523 O O . LEU A 1 202 ? 64.03410 30.71780 19.87558 1.000 36.94529 323 LEU A O 1
ATOM 1528 N N . ALA A 1 203 ? 62.22187 29.92219 18.79230 1.000 36.30178 324 ALA A N 1
ATOM 1529 C CA . ALA A 1 203 ? 61.50795 31.19265 18.91074 1.000 37.41324 324 ALA A CA 1
ATOM 1530 C C . ALA A 1 203 ? 61.08046 31.45140 20.35006 1.000 40.61374 324 ALA A C 1
ATOM 1531 O O . ALA A 1 203 ? 61.14942 32.59013 20.82862 1.000 41.96162 324 ALA A O 1
ATOM 1533 N N . TYR A 1 204 ? 60.63825 30.40611 21.05484 1.000 41.53736 325 TYR A N 1
ATOM 1534 C CA . TYR A 1 204 ? 60.31432 30.54381 22.47034 1.000 44.05420 325 TYR A CA 1
ATOM 1535 C C . TYR A 1 204 ? 61.51268 31.06313 23.25969 1.000 43.87126 325 TYR A C 1
ATOM 1536 O O . TYR A 1 204 ? 61.35363 31.85269 24.19633 1.000 44.25035 325 TYR A O 1
ATOM 1545 N N . ARG A 1 205 ? 62.72451 30.65061 22.87801 1.000 43.73932 326 ARG A N 1
ATOM 1546 C CA . ARG A 1 205 ? 63.94493 31.12659 23.51696 1.000 44.14751 326 ARG A CA 1
ATOM 1547 C C . ARG A 1 205 ? 64.37429 32.50787 23.03870 1.000 44.95053 326 ARG A C 1
ATOM 1548 O O . ARG A 1 205 ? 65.36521 33.03667 23.55418 1.000 47.27694 326 ARG A O 1
ATOM 1556 N N . GLY A 1 206 ? 63.67520 33.08921 22.06647 1.000 44.13512 327 GLY A N 1
ATOM 1557 C CA . GLY A 1 206 ? 63.93737 34.43695 21.60288 1.000 42.30690 327 GLY A CA 1
ATOM 1558 C C . GLY A 1 206 ? 64.70749 34.56969 20.30423 1.000 41.42535 327 GLY A C 1
ATOM 1559 O O . GLY A 1 206 ? 65.14630 35.68121 19.97969 1.000 42.45804 327 GLY A O 1
ATOM 1560 N N . PHE A 1 207 ? 64.85625 33.49646 19.53183 1.000 38.80021 328 PHE A N 1
ATOM 1561 C CA . PHE A 1 207 ? 65.68124 33.55948 18.33293 1.000 37.82582 328 PHE A CA 1
ATOM 1562 C C . PHE A 1 207 ? 64.90343 34.14189 17.16256 1.000 37.30846 328 PHE A C 1
ATOM 1563 O O . PHE A 1 207 ? 63.74161 33.79631 16.93617 1.000 37.21059 328 PHE A O 1
ATOM 1571 N N . ILE A 1 208 ? 65.55872 35.03221 16.42170 1.000 36.47087 329 ILE A N 1
ATOM 1572 C CA . ILE A 1 208 ? 65.00125 35.63965 15.21832 1.000 36.64736 329 ILE A CA 1
ATOM 1573 C C . ILE A 1 208 ? 65.66234 34.98783 14.01188 1.000 36.72576 329 ILE A C 1
ATOM 1574 O O . ILE A 1 208 ? 66.88745 35.06686 13.84283 1.000 38.18904 329 ILE A O 1
ATOM 1579 N N . PHE A 1 209 ? 64.85589 34.34423 13.17159 1.000 35.89803 330 PHE A N 1
ATOM 1580 C CA . PHE A 1 209 ? 65.38431 33.56250 12.06401 1.000 35.90277 330 PHE A CA 1
ATOM 1581 C C . PHE A 1 209 ? 65.80552 34.45765 10.90627 1.000 37.48198 330 PHE A C 1
ATOM 1582 O O . PHE A 1 209 ? 65.16686 35.47603 10.61641 1.000 38.30362 330 PHE A O 1
ATOM 1590 N N . LYS A 1 210 ? 66.88963 34.05814 10.24050 1.000 35.68033 331 LYS A N 1
ATOM 1591 C CA . LYS A 1 210 ? 67.46001 34.79685 9.12635 1.000 37.45259 331 LYS A CA 1
ATOM 1592 C C . LYS A 1 210 ? 67.80346 33.82582 8.00608 1.000 36.14216 331 LYS A C 1
ATOM 1593 O O . LYS A 1 210 ? 68.16982 32.67488 8.25552 1.000 35.95224 331 LYS A O 1
ATOM 1599 N N . GLN A 1 211 ? 67.68645 34.30091 6.76594 1.000 36.94002 332 GLN A N 1
ATOM 1600 C CA . GLN A 1 211 ? 68.15687 33.52741 5.62334 1.000 36.33653 332 GLN A CA 1
ATOM 1601 C C . GLN A 1 211 ? 69.62109 33.14125 5.80831 1.000 36.33879 332 GLN A C 1
ATOM 1602 O O . GLN A 1 211 ? 70.44304 33.95331 6.24735 1.000 36.48026 332 GLN A O 1
ATOM 1608 N N . THR A 1 212 ? 69.94845 31.88681 5.48105 1.000 35.20828 333 THR A N 1
ATOM 1609 C CA . THR A 1 212 ? 71.33179 31.42432 5.54384 1.000 37.00333 333 THR A CA 1
ATOM 1610 C C . THR A 1 212 ? 71.92258 31.06994 4.19001 1.000 38.47398 333 THR A C 1
ATOM 1611 O O . THR A 1 212 ? 73.15090 31.05455 4.05904 1.000 39.51551 333 THR A O 1
ATOM 1615 N N . SER A 1 213 ? 71.09168 30.77793 3.19615 1.000 40.42086 334 SER A N 1
ATOM 1616 C CA . SER A 1 213 ? 71.58349 30.42441 1.87556 1.000 40.41792 334 SER A CA 1
ATOM 1617 C C . SER A 1 213 ? 72.25929 31.61839 1.21605 1.000 43.10590 334 SER A C 1
ATOM 1618 O O . SER A 1 213 ? 71.90433 32.77557 1.45651 1.000 43.19700 334 SER A O 1
ATOM 1621 N N . LYS A 1 214 ? 73.25465 31.32330 0.38529 1.000 45.92940 335 LYS A N 1
ATOM 1622 C CA . LYS A 1 214 ? 74.02994 32.35866 -0.28123 1.000 50.61400 335 LYS A CA 1
ATOM 1623 C C . LYS A 1 214 ? 73.46241 32.71234 -1.65483 1.000 52.66389 335 LYS A C 1
ATOM 1624 O O . LYS A 1 214 ? 72.57678 32.02999 -2.17484 1.000 53.75697 335 LYS A O 1
ATOM 1630 N N . SER B 1 14 ? 80.57004 64.07494 -14.93730 1.000 103.19156 135 SER B N 1
ATOM 1631 C CA . SER B 1 14 ? 79.45548 64.83681 -14.38444 1.000 104.01348 135 SER B CA 1
ATOM 1632 C C . SER B 1 14 ? 79.19745 64.46386 -12.92623 1.000 103.89439 135 SER B C 1
ATOM 1633 O O . SER B 1 14 ? 79.93085 63.66413 -12.34272 1.000 104.08562 135 SER B O 1
ATOM 1634 N N . MET B 1 15 ? 78.15610 65.05427 -12.34089 1.000 102.99174 136 MET B N 1
ATOM 1635 C CA . MET B 1 15 ? 77.78453 64.78305 -10.95783 1.000 102.01621 136 MET B CA 1
ATOM 1636 C C . MET B 1 15 ? 76.86543 63.56986 -10.88464 1.000 100.05612 136 MET B C 1
ATOM 1637 O O . MET B 1 15 ? 75.86594 63.49479 -11.60585 1.000 99.92633 136 MET B O 1
ATOM 1642 N N . SER B 1 16 ? 77.20573 62.62845 -10.00872 1.000 98.41585 137 SER B N 1
ATOM 1643 C CA . SER B 1 16 ? 76.37267 61.45701 -9.77788 1.000 96.74444 137 SER B CA 1
ATOM 1644 C C . SER B 1 16 ? 75.19934 61.79417 -8.86313 1.000 93.73060 137 SER B C 1
ATOM 1645 O O . SER B 1 16 ? 75.34607 62.53235 -7.88365 1.000 92.30325 137 SER B O 1
ATOM 1648 N N . PHE B 1 17 ? 74.02827 61.24782 -9.19777 1.000 91.48951 138 PHE B N 1
ATOM 1649 C CA . PHE B 1 17 ? 72.77989 61.43198 -8.46099 1.000 89.29750 138 PHE B CA 1
ATOM 1650 C C . PHE B 1 17 ? 72.45015 62.90278 -8.22156 1.000 86.72937 138 PHE B C 1
ATOM 1651 O O . PHE B 1 17 ? 72.48761 63.36586 -7.07439 1.000 86.75084 138 PHE B O 1
ATOM 1659 N N . PRO B 1 18 ? 72.11809 63.66318 -9.26236 1.000 83.80610 139 PRO B N 1
ATOM 1660 C CA . PRO B 1 18 ? 71.80288 65.08469 -9.07625 1.000 81.63064 139 PRO B CA 1
ATOM 1661 C C . PRO B 1 18 ? 70.44930 65.26575 -8.41179 1.000 79.91030 139 PRO B C 1
ATOM 1662 O O . PRO B 1 18 ? 69.67390 64.30494 -8.28708 1.000 78.65193 139 PRO B O 1
ATOM 1666 N N . PRO B 1 19 ? 70.13371 66.47779 -7.94912 1.000 79.27884 140 PRO B N 1
ATOM 1667 C CA . PRO B 1 19 ? 68.76534 66.75225 -7.49290 1.000 78.55700 140 PRO B CA 1
ATOM 1668 C C . PRO B 1 19 ? 67.76675 66.54510 -8.62321 1.000 76.76156 140 PRO B C 1
ATOM 1669 O O . PRO B 1 19 ? 68.02346 66.89938 -9.77600 1.000 76.58283 140 PRO B O 1
ATOM 1673 N N . GLN B 1 20 ? 66.62247 65.96016 -8.28701 1.000 74.14374 141 GLN B N 1
ATOM 1674 C CA . GLN B 1 20 ? 65.59113 65.65999 -9.26908 1.000 72.76085 141 GLN B CA 1
ATOM 1675 C C . GLN B 1 20 ? 64.40374 66.59957 -9.09457 1.000 73.74319 141 GLN B C 1
ATOM 1676 O O . GLN B 1 20 ? 64.25958 67.28179 -8.07766 1.000 73.58886 141 GLN B O 1
ATOM 1682 N N . ARG B 1 21 ? 63.53917 66.61838 -10.11127 1.000 75.12859 142 ARG B N 1
ATOM 1683 C CA . ARG B 1 21 ? 62.37638 67.49727 -10.11927 1.000 76.59848 142 ARG B CA 1
ATOM 1684 C C . ARG B 1 21 ? 61.19855 66.93035 -9.34127 1.000 74.38645 142 ARG B C 1
ATOM 1685 O O . ARG B 1 21 ? 60.19240 67.63036 -9.17981 1.000 74.17951 142 ARG B O 1
ATOM 1693 N N . TYR B 1 22 ? 61.29447 65.69085 -8.86339 1.000 73.07783 143 TYR B N 1
ATOM 1694 C CA . TYR B 1 22 ? 60.18724 65.01334 -8.20649 1.000 71.44018 143 TYR B CA 1
ATOM 1695 C C . TYR B 1 22 ? 60.64821 64.43198 -6.87817 1.000 69.47847 143 TYR B C 1
ATOM 1696 O O . TYR B 1 22 ? 61.78983 63.97843 -6.75037 1.000 68.44810 143 TYR B O 1
ATOM 1705 N N . HIS B 1 23 ? 59.75141 64.45621 -5.88717 1.000 68.01632 144 HIS B N 1
ATOM 1706 C CA . HIS B 1 23 ? 60.05573 63.84012 -4.60005 1.000 67.05685 144 HIS B CA 1
ATOM 1707 C C . HIS B 1 23 ? 60.08131 62.32351 -4.69562 1.000 65.36525 144 HIS B C 1
ATOM 1708 O O . HIS B 1 23 ? 60.85102 61.67088 -3.98189 1.000 66.50259 144 HIS B O 1
ATOM 1715 N N . TYR B 1 24 ? 59.24996 61.74614 -5.55823 1.000 62.12963 145 TYR B N 1
ATOM 1716 C CA . TYR B 1 24 ? 59.19699 60.30301 -5.70988 1.000 59.20972 145 TYR B CA 1
ATOM 1717 C C . TYR B 1 24 ? 58.88209 59.97600 -7.15921 1.000 55.25237 145 TYR B C 1
ATOM 1718 O O . TYR B 1 24 ? 58.24018 60.76141 -7.86281 1.000 53.36564 145 TYR B O 1
ATOM 1727 N N . PHE B 1 25 ? 59.36688 58.82113 -7.60317 1.000 53.02811 146 PHE B N 1
ATOM 1728 C CA . PHE B 1 25 ? 58.99088 58.24480 -8.88564 1.000 51.15234 146 PHE B CA 1
ATOM 1729 C C . PHE B 1 25 ? 58.17856 56.98458 -8.63449 1.000 48.26362 146 PHE B C 1
ATOM 1730 O O . PHE B 1 25 ? 58.50021 56.19517 -7.74047 1.000 49.00205 146 PHE B O 1
ATOM 1738 N N . LEU B 1 26 ? 57.11999 56.80461 -9.41621 1.000 45.56951 147 LEU B N 1
ATOM 1739 C CA . LEU B 1 26 ? 56.17433 55.71048 -9.22004 1.000 42.74772 147 LEU B CA 1
ATOM 1740 C C . LEU B 1 26 ? 56.29686 54.76899 -10.41797 1.000 40.80434 147 LEU B C 1
ATOM 1741 O O . LEU B 1 26 ? 55.78142 55.05469 -11.50370 1.000 40.34524 147 LEU B O 1
ATOM 1746 N N . VAL B 1 27 ? 56.99958 53.65753 -10.22589 1.000 37.53545 148 VAL B N 1
ATOM 1747 C CA . VAL B 1 27 ? 57.26222 52.71824 -11.31231 1.000 34.75266 148 VAL B CA 1
ATOM 1748 C C . VAL B 1 27 ? 56.07795 51.77095 -11.46045 1.000 33.87672 148 VAL B C 1
ATOM 1749 O O . VAL B 1 27 ? 55.61349 51.18280 -10.47966 1.000 34.90882 148 VAL B O 1
ATOM 1753 N N . LEU B 1 28 ? 55.57954 51.62598 -12.68851 1.000 31.99943 149 LEU B N 1
ATOM 1754 C CA . LEU B 1 28 ? 54.39940 50.81761 -12.95802 1.000 31.43365 149 LEU B CA 1
ATOM 1755 C C . LEU B 1 28 ? 54.64056 49.99693 -14.21422 1.000 31.30497 149 LEU B C 1
ATOM 1756 O O . LEU B 1 28 ? 55.20525 50.50217 -15.18873 1.000 31.70819 149 LEU B O 1
ATOM 1761 N N . ASP B 1 29 ? 54.18384 48.74001 -14.20063 1.000 31.82991 150 ASP B N 1
ATOM 1762 C CA . ASP B 1 29 ? 54.33147 47.87701 -15.37196 1.000 32.54603 150 ASP B CA 1
ATOM 1763 C C . ASP B 1 29 ? 53.22785 46.81996 -15.29979 1.000 34.15804 150 ASP B C 1
ATOM 1764 O O . ASP B 1 29 ? 53.33333 45.86976 -14.51981 1.000 35.85754 150 ASP B O 1
ATOM 1769 N N . PHE B 1 30 ? 52.18942 46.99226 -16.11714 1.000 33.64684 151 PHE B N 1
ATOM 1770 C CA . PHE B 1 30 ? 51.06428 46.06385 -16.12276 1.000 34.30361 151 PHE B CA 1
ATOM 1771 C C . PHE B 1 30 ? 51.42975 44.73520 -16.78029 1.000 34.14248 151 PHE B C 1
ATOM 1772 O O . PHE B 1 30 ? 52.27338 44.66649 -17.67779 1.000 33.95552 151 PHE B O 1
ATOM 1780 N N . GLU B 1 31 ? 50.75805 43.67274 -16.34422 1.000 32.23726 152 GLU B N 1
ATOM 1781 C CA . GLU B 1 31 ? 50.53179 42.51529 -17.19725 1.000 33.01429 152 GLU B CA 1
ATOM 1782 C C . GLU B 1 31 ? 49.04138 42.43680 -17.50175 1.000 33.07305 152 GLU B C 1
ATOM 1783 O O . GLU B 1 31 ? 48.21323 42.87970 -16.70143 1.000 33.98934 152 GLU B O 1
ATOM 1789 N N . ALA B 1 32 ? 48.70151 41.88704 -18.67108 1.000 33.76759 153 ALA B N 1
ATOM 1790 C CA . ALA B 1 32 ? 47.31161 41.81435 -19.10863 1.000 33.49474 153 ALA B CA 1
ATOM 1791 C C . ALA B 1 32 ? 47.02802 40.46321 -19.75315 1.000 36.13675 153 ALA B C 1
ATOM 1792 O O . ALA B 1 32 ? 47.94333 39.75359 -20.17771 1.000 37.06675 153 ALA B O 1
ATOM 1794 N N . THR B 1 33 ? 45.73899 40.10195 -19.80805 1.000 37.26119 154 THR B N 1
ATOM 1795 C CA . THR B 1 33 ? 45.33122 38.93835 -20.59183 1.000 38.43953 154 THR B CA 1
ATOM 1796 C C . THR B 1 33 ? 45.82491 39.07831 -22.02824 1.000 39.82409 154 THR B C 1
ATOM 1797 O O . THR B 1 33 ? 45.94148 40.18411 -22.56103 1.000 39.76245 154 THR B O 1
ATOM 1801 N N . CYS B 1 34 ? 46.11265 37.94485 -22.66390 1.000 42.58147 155 CYS B N 1
ATOM 1802 C CA . CYS B 1 34 ? 46.64472 37.96695 -24.01936 1.000 43.89824 155 CYS B CA 1
ATOM 1803 C C . CYS B 1 34 ? 46.47169 36.58664 -24.63389 1.000 48.50956 155 CYS B C 1
ATOM 1804 O O . CYS B 1 34 ? 46.06433 35.62854 -23.96723 1.000 48.11667 155 CYS B O 1
ATOM 1807 N N . ASP B 1 35 ? 46.78192 36.50644 -25.92215 1.000 50.70274 156 ASP B N 1
ATOM 1808 C CA . ASP B 1 35 ? 46.71993 35.26916 -26.69114 1.000 54.10407 156 ASP B CA 1
ATOM 1809 C C . ASP B 1 35 ? 47.38761 35.53280 -28.03803 1.000 57.63252 156 ASP B C 1
ATOM 1810 O O . ASP B 1 35 ? 47.80132 36.65730 -28.33913 1.000 57.52662 156 ASP B O 1
ATOM 1815 N N . LYS B 1 36 ? 47.50333 34.47679 -28.83538 1.000 61.04512 157 LYS B N 1
ATOM 1816 C CA . LYS B 1 36 ? 47.94747 34.55569 -30.22807 1.000 64.23496 157 LYS B CA 1
ATOM 1817 C C . LYS B 1 36 ? 46.90158 33.85943 -31.09001 1.000 63.06654 157 LYS B C 1
ATOM 1818 O O . LYS B 1 36 ? 46.71860 32.63167 -30.95497 1.000 61.87122 157 LYS B O 1
ATOM 1824 N N . PRO B 1 37 ? 46.18141 34.58752 -31.96902 1.000 63.43816 158 PRO B N 1
ATOM 1825 C CA . PRO B 1 37 ? 46.29848 36.04550 -32.11963 1.000 63.00355 158 PRO B CA 1
ATOM 1826 C C . PRO B 1 37 ? 45.73046 36.80258 -30.92178 1.000 61.21630 158 PRO B C 1
ATOM 1827 O O . PRO B 1 37 ? 45.10965 36.17885 -30.05749 1.000 61.03141 158 PRO B O 1
ATOM 1831 N N . GLN B 1 38 ? 45.92878 38.12009 -30.88585 1.000 59.14912 159 GLN B N 1
ATOM 1832 C CA . GLN B 1 38 ? 45.70945 38.86724 -29.65472 1.000 57.58035 159 GLN B CA 1
ATOM 1833 C C . GLN B 1 38 ? 44.24611 38.82024 -29.23319 1.000 57.39092 159 GLN B C 1
ATOM 1834 O O . GLN B 1 38 ? 43.33533 38.91005 -30.06190 1.000 59.40778 159 GLN B O 1
ATOM 1840 N N . ILE B 1 39 ? 44.03406 38.66039 -27.92480 1.000 57.11759 160 ILE B N 1
ATOM 1841 C CA . ILE B 1 39 ? 42.69582 38.66427 -27.34907 1.000 58.28623 160 ILE B CA 1
ATOM 1842 C C . ILE B 1 39 ? 42.11724 40.07744 -27.38510 1.000 59.25758 160 ILE B C 1
ATOM 1843 O O . ILE B 1 39 ? 42.85082 41.07688 -27.41282 1.000 58.05209 160 ILE B O 1
ATOM 1848 N N . HIS B 1 40 ? 40.78262 40.16859 -27.40659 1.000 60.33711 161 HIS B N 1
ATOM 1849 C CA . HIS B 1 40 ? 40.10886 41.46731 -27.36699 1.000 61.28621 161 HIS B CA 1
ATOM 1850 C C . HIS B 1 40 ? 38.81406 41.36748 -26.56365 1.000 59.32919 161 HIS B C 1
ATOM 1851 O O . HIS B 1 40 ? 37.94984 40.52522 -26.88229 1.000 59.04401 161 HIS B O 1
ATOM 1858 N N . PRO B 1 41 ? 38.63187 42.21556 -25.53533 1.000 56.80224 162 PRO B N 1
ATOM 1859 C CA . PRO B 1 41 ? 39.64375 43.18523 -25.10183 1.000 53.76147 162 PRO B CA 1
ATOM 1860 C C . PRO B 1 41 ? 40.68803 42.55890 -24.19122 1.000 51.51570 162 PRO B C 1
ATOM 1861 O O . PRO B 1 41 ? 40.42932 41.50426 -23.60879 1.000 51.98324 162 PRO B O 1
ATOM 1865 N N . GLN B 1 42 ? 41.84995 43.19564 -24.07718 1.000 49.18927 163 GLN B N 1
ATOM 1866 C CA . GLN B 1 42 ? 42.81668 42.82199 -23.05604 1.000 47.10122 163 GLN B CA 1
ATOM 1867 C C . GLN B 1 42 ? 42.39336 43.40153 -21.71429 1.000 45.83174 163 GLN B C 1
ATOM 1868 O O . GLN B 1 42 ? 41.74111 44.44682 -21.64613 1.000 48.01189 163 GLN B O 1
ATOM 1874 N N . GLU B 1 43 ? 42.78179 42.71904 -20.64031 1.000 42.84439 164 GLU B N 1
ATOM 1875 C CA . GLU B 1 43 ? 42.39274 43.11899 -19.29674 1.000 41.77630 164 GLU B CA 1
ATOM 1876 C C . GLU B 1 43 ? 43.58847 43.02171 -18.36459 1.000 40.52685 164 GLU B C 1
ATOM 1877 O O . GLU B 1 43 ? 44.32599 42.03375 -18.38825 1.000 40.41913 164 GLU B O 1
ATOM 1883 N N . ILE B 1 44 ? 43.75548 44.04668 -17.52821 1.000 38.17488 165 ILE B N 1
ATOM 1884 C CA . ILE B 1 44 ? 44.85942 44.06941 -16.57972 1.000 35.92033 165 ILE B CA 1
ATOM 1885 C C . ILE B 1 44 ? 44.70716 42.92323 -15.58926 1.000 35.13827 165 ILE B C 1
ATOM 1886 O O . ILE B 1 44 ? 43.62206 42.69169 -15.04149 1.000 36.73493 165 ILE B O 1
ATOM 1891 N N . ILE B 1 45 ? 45.78888 42.17523 -15.37646 1.000 34.69037 166 ILE B N 1
ATOM 1892 C CA . ILE B 1 45 ? 45.79301 41.09783 -14.39175 1.000 33.75734 166 ILE B CA 1
ATOM 1893 C C . ILE B 1 45 ? 46.86923 41.26381 -13.33457 1.000 32.70328 166 ILE B C 1
ATOM 1894 O O . ILE B 1 45 ? 46.84668 40.52574 -12.33945 1.000 33.09433 166 ILE B O 1
ATOM 1899 N N . GLU B 1 46 ? 47.81669 42.18826 -13.51141 1.000 31.89767 167 GLU B N 1
ATOM 1900 C CA . GLU B 1 46 ? 48.81705 42.47198 -12.49026 1.000 29.22947 167 GLU B CA 1
ATOM 1901 C C . GLU B 1 46 ? 49.04449 43.97607 -12.44830 1.000 31.13566 167 GLU B C 1
ATOM 1902 O O . GLU B 1 46 ? 49.29612 44.60068 -13.48759 1.000 32.74500 167 GLU B O 1
ATOM 1908 N N . PHE B 1 47 ? 48.96564 44.54622 -11.24665 1.000 30.89659 168 PHE B N 1
ATOM 1909 C CA . PHE B 1 47 ? 48.97581 45.99338 -11.03571 1.000 32.53955 168 PHE B CA 1
ATOM 1910 C C . PHE B 1 47 ? 50.03170 46.31301 -9.98618 1.000 31.31608 168 PHE B C 1
ATOM 1911 O O . PHE B 1 47 ? 49.72813 46.39518 -8.78740 1.000 33.30784 168 PHE B O 1
ATOM 1919 N N . PRO B 1 48 ? 51.29418 46.50692 -10.40404 1.000 31.97974 169 PRO B N 1
ATOM 1920 C CA . PRO B 1 48 ? 52.35466 46.85706 -9.45064 1.000 30.43582 169 PRO B CA 1
ATOM 1921 C C . PRO B 1 48 ? 52.72316 48.32934 -9.49075 1.000 32.90732 169 PRO B C 1
ATOM 1922 O O . PRO B 1 48 ? 52.70423 48.94338 -10.56386 1.000 33.84193 169 PRO B O 1
ATOM 1926 N N . ILE B 1 49 ? 53.04991 48.90739 -8.33207 1.000 33.66368 170 ILE B N 1
ATOM 1927 C CA . ILE B 1 49 ? 53.63902 50.24265 -8.24687 1.000 34.41937 170 ILE B CA 1
ATOM 1928 C C . ILE B 1 49 ? 54.78021 50.19409 -7.24048 1.000 36.20737 170 ILE B C 1
ATOM 1929 O O . ILE B 1 49 ? 54.58431 49.78033 -6.09301 1.000 39.86068 170 ILE B O 1
ATOM 1934 N N . LEU B 1 50 ? 55.96498 50.62804 -7.65607 1.000 37.07940 171 LEU B N 1
ATOM 1935 C CA . LEU B 1 50 ? 57.08872 50.81145 -6.74664 1.000 36.78353 171 LEU B CA 1
ATOM 1936 C C . LEU B 1 50 ? 57.27652 52.29851 -6.49730 1.000 40.45665 171 LEU B C 1
ATOM 1937 O O . LEU B 1 50 ? 57.41429 53.07762 -7.44884 1.000 39.39081 171 LEU B O 1
ATOM 1942 N N . LYS B 1 51 ? 57.28640 52.68529 -5.22254 1.000 44.31337 172 LYS B N 1
ATOM 1943 C CA . LYS B 1 51 ? 57.55653 54.06185 -4.82428 1.000 48.06805 172 LYS B CA 1
ATOM 1944 C C . LYS B 1 51 ? 59.06181 54.21002 -4.63502 1.000 48.97555 172 LYS B C 1
ATOM 1945 O O . LYS B 1 51 ? 59.63763 53.62000 -3.71348 1.000 48.93426 172 LYS B O 1
ATOM 1951 N N . LEU B 1 52 ? 59.69663 54.99665 -5.50389 1.000 49.61674 173 LEU B N 1
ATOM 1952 C CA . LEU B 1 52 ? 61.13589 55.21461 -5.46052 1.000 50.52779 173 LEU B CA 1
ATOM 1953 C C . LEU B 1 52 ? 61.44659 56.55997 -4.83298 1.000 53.12545 173 LEU B C 1
ATOM 1954 O O . LEU B 1 52 ? 60.79098 57.56049 -5.13504 1.000 53.80376 173 LEU B O 1
ATOM 1959 N N . ASN B 1 53 ? 62.45824 56.57531 -3.96800 1.000 54.72302 174 ASN B N 1
ATOM 1960 C CA . ASN B 1 53 ? 63.01497 57.82931 -3.48664 1.000 58.72455 174 ASN B CA 1
ATOM 1961 C C . ASN B 1 53 ? 63.45034 58.69015 -4.66275 1.000 61.34130 174 ASN B C 1
ATOM 1962 O O . ASN B 1 53 ? 64.17703 58.22911 -5.54775 1.000 61.31164 174 ASN B O 1
ATOM 1967 N N . GLY B 1 54 ? 63.00153 59.94606 -4.67281 1.000 63.01459 175 GLY B N 1
ATOM 1968 C CA . GLY B 1 54 ? 63.24934 60.80259 -5.81657 1.000 65.54388 175 GLY B CA 1
ATOM 1969 C C . GLY B 1 54 ? 64.71692 61.06562 -6.08011 1.000 69.27714 175 GLY B C 1
ATOM 1970 O O . GLY B 1 54 ? 65.08951 61.35994 -7.22008 1.000 70.37104 175 GLY B O 1
ATOM 1971 N N . ARG B 1 55 ? 65.56227 60.95641 -5.05664 1.000 70.56752 176 ARG B N 1
ATOM 1972 C CA . ARG B 1 55 ? 66.98218 61.25098 -5.20710 1.000 71.34315 176 ARG B CA 1
ATOM 1973 C C . ARG B 1 55 ? 67.80247 59.99982 -5.51401 1.000 68.43961 176 ARG B C 1
ATOM 1974 O O . ARG B 1 55 ? 68.54448 59.96784 -6.50057 1.000 67.82592 176 ARG B O 1
ATOM 1982 N N . THR B 1 56 ? 67.65546 58.95604 -4.69717 1.000 67.26157 177 THR B N 1
ATOM 1983 C CA . THR B 1 56 ? 68.47855 57.75508 -4.78709 1.000 66.26634 177 THR B CA 1
ATOM 1984 C C . THR B 1 56 ? 67.89660 56.68471 -5.69778 1.000 63.82679 177 THR B C 1
ATOM 1985 O O . THR B 1 56 ? 68.61353 55.73806 -6.04498 1.000 63.43904 177 THR B O 1
ATOM 1989 N N . MET B 1 57 ? 66.61975 56.79689 -6.06393 1.000 62.79207 178 MET B N 1
ATOM 1990 C CA . MET B 1 57 ? 65.87319 55.80246 -6.82709 1.000 61.27116 178 MET B CA 1
ATOM 1991 C C . MET B 1 57 ? 65.66896 54.50236 -6.05379 1.000 60.84331 178 MET B C 1
ATOM 1992 O O . MET B 1 57 ? 65.22643 53.50697 -6.64001 1.000 61.03448 178 MET B O 1
ATOM 1997 N N . GLU B 1 58 ? 65.96729 54.47987 -4.75338 1.000 60.82757 179 GLU B N 1
ATOM 1998 C CA . GLU B 1 58 ? 65.76979 53.27309 -3.95918 1.000 61.49710 179 GLU B CA 1
ATOM 1999 C C . GLU B 1 58 ? 64.28699 53.01611 -3.71700 1.000 59.15264 179 GLU B C 1
ATOM 2000 O O . GLU B 1 58 ? 63.50052 53.94804 -3.52603 1.000 58.49602 179 GLU B O 1
ATOM 2006 N N . ILE B 1 59 ? 63.91384 51.73615 -3.72458 1.000 58.33918 180 ILE B N 1
ATOM 2007 C CA . ILE B 1 59 ? 62.53384 51.32232 -3.48597 1.000 56.11415 180 ILE B CA 1
ATOM 2008 C C . ILE B 1 59 ? 62.19354 51.54056 -2.01727 1.000 56.80395 180 ILE B C 1
ATOM 2009 O O . ILE B 1 59 ? 62.88442 51.03577 -1.12370 1.000 57.30426 180 ILE B O 1
ATOM 2014 N N . GLU B 1 60 ? 61.12393 52.29457 -1.75849 1.000 55.88294 181 GLU B N 1
ATOM 2015 C CA . GLU B 1 60 ? 60.69065 52.55970 -0.39239 1.000 56.82245 181 GLU B CA 1
ATOM 2016 C C . GLU B 1 60 ? 59.33392 51.96582 -0.04524 1.000 54.48529 181 GLU B C 1
ATOM 2017 O O . GLU B 1 60 ? 59.07522 51.70425 1.13158 1.000 54.12869 181 GLU B O 1
ATOM 2023 N N . SER B 1 61 ? 58.46575 51.74519 -1.03082 1.000 51.28306 182 SER B N 1
ATOM 2024 C CA . SER B 1 61 ? 57.17619 51.11588 -0.78613 1.000 47.96886 182 SER B CA 1
ATOM 2025 C C . SER B 1 61 ? 56.75117 50.36352 -2.03674 1.000 45.47928 182 SER B 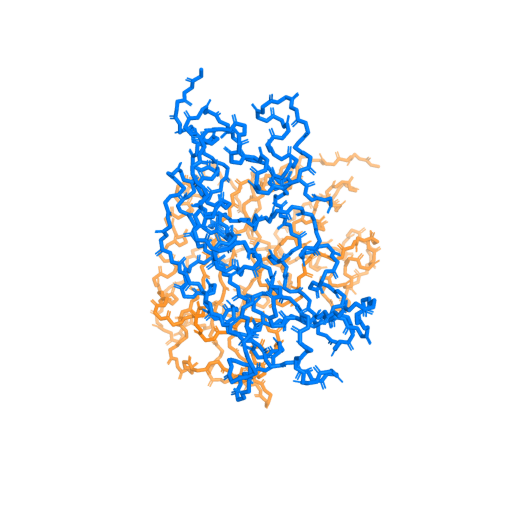C 1
ATOM 2026 O O . SER B 1 61 ? 57.10754 50.74284 -3.15745 1.000 42.08686 182 SER B O 1
ATOM 2029 N N . THR B 1 62 ? 55.99168 49.28810 -1.83239 1.000 44.78626 183 THR B N 1
ATOM 2030 C CA . THR B 1 62 ? 55.51354 48.44178 -2.92082 1.000 42.47012 183 THR B CA 1
ATOM 2031 C C . THR B 1 62 ? 54.00482 48.27828 -2.81509 1.000 41.25129 183 THR B C 1
ATOM 2032 O O . THR B 1 62 ? 53.50232 47.76921 -1.80614 1.000 41.68292 183 THR B O 1
ATOM 2036 N N . PHE B 1 63 ? 53.29049 48.69149 -3.85888 1.000 39.11483 184 PHE B N 1
ATOM 2037 C CA . PHE B 1 63 ? 51.89845 48.31035 -4.06412 1.000 37.09143 184 PHE B CA 1
ATOM 2038 C C . PHE B 1 63 ? 51.85561 47.14806 -5.04349 1.000 35.41413 184 PHE B C 1
ATOM 2039 O O . PHE B 1 63 ? 52.52628 47.18141 -6.08259 1.000 33.81881 184 PHE B O 1
ATOM 2047 N N . HIS B 1 64 ? 51.07275 46.12303 -4.72096 1.000 33.84078 185 HIS B N 1
ATOM 2048 C CA . HIS B 1 64 ? 50.93800 45.01721 -5.65800 1.000 32.32532 185 HIS B CA 1
ATOM 2049 C C . HIS B 1 64 ? 49.61051 44.30665 -5.48795 1.000 31.68736 185 HIS B C 1
ATOM 2050 O O . HIS B 1 64 ? 49.24754 43.90405 -4.37947 1.000 35.23608 185 HIS B O 1
ATOM 2057 N N . MET B 1 65 ? 48.88540 44.17215 -6.59109 1.000 31.45825 186 MET B N 1
ATOM 2058 C CA . MET B 1 65 ? 47.67956 43.36426 -6.61547 1.000 31.96884 186 MET B CA 1
ATOM 2059 C C . MET B 1 65 ? 47.59250 42.61813 -7.93589 1.000 31.67024 186 MET B C 1
ATOM 2060 O O . MET B 1 65 ? 47.87266 43.18003 -9.00091 1.000 30.77154 186 MET B O 1
ATOM 2065 N N . TYR B 1 66 ? 47.22437 41.34724 -7.85591 1.000 32.47402 187 TYR B N 1
ATOM 2066 C CA . TYR B 1 66 ? 46.70403 40.67412 -9.02742 1.000 33.70887 187 TYR B CA 1
ATOM 2067 C C . TYR B 1 66 ? 45.23312 41.04499 -9.18029 1.000 33.35942 187 TYR B C 1
ATOM 2068 O O . TYR B 1 66 ? 44.55541 41.39129 -8.20861 1.000 35.20429 187 TYR B O 1
ATOM 2077 N N . VAL B 1 67 ? 44.75730 41.02641 -10.41995 1.000 34.31570 188 VAL B N 1
ATOM 2078 C CA . VAL B 1 67 ? 43.44448 41.55782 -10.76913 1.000 33.96076 188 VAL B CA 1
ATOM 2079 C C . VAL B 1 67 ? 42.65200 40.47088 -11.48175 1.000 35.86326 188 VAL B C 1
ATOM 2080 O O . VAL B 1 67 ? 43.19820 39.74224 -12.31912 1.000 36.78609 188 VAL B O 1
ATOM 2084 N N . GLN B 1 68 ? 41.35821 40.35926 -11.14757 1.000 36.45242 189 GLN B N 1
ATOM 2085 C CA . GLN B 1 68 ? 40.48720 39.36643 -11.77183 1.000 39.45209 189 GLN B CA 1
ATOM 2086 C C . GLN B 1 68 ? 39.93113 39.85022 -13.11029 1.000 41.16045 189 GL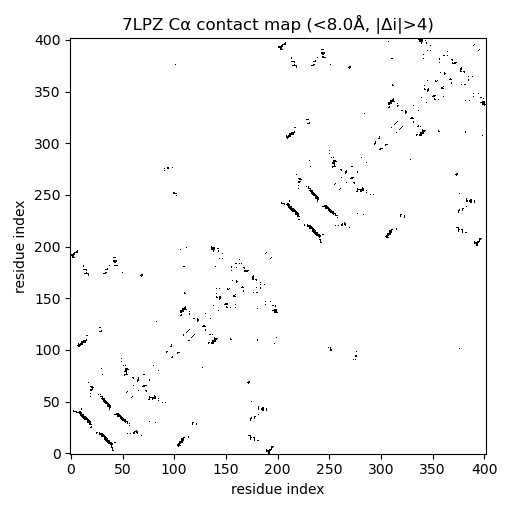N B C 1
ATOM 2087 O O . GLN B 1 68 ? 39.09774 40.76818 -13.14200 1.000 41.53570 189 GLN B O 1
ATOM 2093 N N . PRO B 1 69 ? 40.33037 39.24538 -14.23008 1.000 41.45303 190 PRO B N 1
ATOM 2094 C CA . PRO B 1 69 ? 39.71112 39.60731 -15.50746 1.000 42.56966 190 PRO B CA 1
ATOM 2095 C C . PRO B 1 69 ? 38.28576 39.08233 -15.56100 1.000 45.55655 190 PRO B C 1
ATOM 2096 O O . PRO B 1 69 ? 37.95056 38.06228 -14.95156 1.000 46.36908 190 PRO B O 1
ATOM 2100 N N . VAL B 1 70 ? 37.43969 39.79179 -16.30880 1.000 47.16740 191 VAL B N 1
ATOM 2101 C CA . VAL B 1 70 ? 35.99972 39.55968 -16.30838 1.000 49.28383 191 VAL B CA 1
ATOM 2102 C C . VAL B 1 70 ? 35.49451 39.15435 -17.68703 1.000 49.74422 191 VAL B C 1
ATOM 2103 O O . VAL B 1 70 ? 34.73199 38.18984 -17.82284 1.000 50.01456 191 VAL B O 1
ATOM 2107 N N . VAL B 1 71 ? 35.90391 39.88423 -18.72727 1.000 49.62382 192 VAL B N 1
ATOM 2108 C CA . VAL B 1 71 ? 3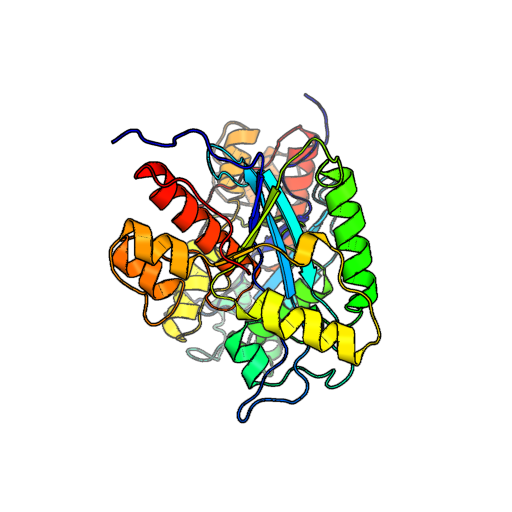5.39782 39.60272 -20.06874 1.000 51.01403 192 VAL B CA 1
ATOM 2109 C C . VAL B 1 71 ? 35.90970 38.25270 -20.56037 1.000 51.83682 192 VAL B C 1
ATOM 2110 O O . VAL B 1 71 ? 35.14908 37.44689 -21.11166 1.000 52.72948 192 VAL B O 1
ATOM 2114 N N . HIS B 1 72 ? 37.20308 37.97983 -20.36493 1.000 49.93766 193 HIS B N 1
ATOM 2115 C CA . HIS B 1 72 ? 37.80644 36.68705 -20.67759 1.000 49.26481 193 HIS B CA 1
ATOM 2116 C C . HIS B 1 72 ? 38.42794 36.16939 -19.38516 1.000 48.92024 193 HIS B C 1
ATOM 2117 O O . HIS B 1 72 ? 39.63602 36.33552 -19.15593 1.000 48.18757 193 HIS B O 1
ATOM 2124 N N . PRO B 1 73 ? 37.63147 35.53370 -18.51685 1.000 46.62311 194 PRO B N 1
ATOM 2125 C CA . PRO B 1 73 ? 38.11352 35.23694 -17.15610 1.000 44.58659 194 PRO B CA 1
ATOM 2126 C C . PRO B 1 73 ? 39.14511 34.12939 -17.08427 1.000 43.60211 194 PRO B C 1
ATOM 2127 O O . PRO B 1 73 ? 39.86438 34.04770 -16.07896 1.000 42.70033 194 PRO B O 1
ATOM 2131 N N . GLN B 1 74 ? 39.24610 33.27364 -18.09713 1.000 44.12502 195 GLN B N 1
ATOM 2132 C CA . GLN B 1 74 ? 40.16856 32.14729 -18.06119 1.000 45.45272 195 GLN B CA 1
ATOM 2133 C C . GLN B 1 74 ? 41.44465 32.51961 -18.80392 1.000 43.70755 195 GLN B C 1
ATOM 2134 O O . GLN B 1 74 ? 41.41113 32.78785 -20.01115 1.000 44.15033 195 GLN B O 1
ATOM 2140 N N . LEU B 1 75 ? 42.56078 32.54043 -18.07740 1.000 41.66628 196 LEU B N 1
ATOM 2141 C CA . LEU B 1 75 ? 43.84584 32.85312 -18.68337 1.000 38.87835 196 LEU B CA 1
ATOM 2142 C C . LEU B 1 75 ? 44.19273 31.79689 -19.72496 1.000 39.83910 196 LEU B C 1
ATOM 2143 O O . LEU B 1 75 ? 44.02563 30.59541 -19.49220 1.000 39.52419 196 LEU B O 1
ATOM 2148 N N . THR B 1 76 ? 44.66060 32.24753 -20.88722 1.000 40.11370 197 THR B N 1
ATOM 2149 C CA . THR B 1 76 ? 45.03459 31.31207 -21.93291 1.000 41.61945 197 THR B CA 1
ATOM 2150 C C . THR B 1 76 ? 46.36518 30.64680 -21.59481 1.000 43.24334 197 THR B C 1
ATOM 2151 O O . THR B 1 76 ? 47.15635 31.18031 -20.80749 1.000 40.94565 197 THR B O 1
ATOM 2155 N N . PRO B 1 77 ? 46.62409 29.45721 -22.15297 1.000 45.79908 198 PRO B N 1
ATOM 2156 C CA . PRO B 1 77 ? 47.96523 28.86776 -22.00398 1.000 46.69898 198 PRO B CA 1
ATOM 2157 C C . PRO B 1 77 ? 49.06217 29.83057 -22.42533 1.000 46.99175 198 PRO B C 1
ATOM 2158 O O . PRO B 1 77 ? 50.10626 29.90990 -21.76659 1.000 46.88689 198 PRO B O 1
ATOM 2162 N N . PHE B 1 78 ? 48.82870 30.59193 -23.49803 1.000 47.41948 199 PHE B N 1
ATOM 2163 C CA . PHE B 1 78 ? 49.80987 31.57371 -23.94632 1.000 48.36390 199 PHE B CA 1
ATOM 2164 C C . PHE B 1 78 ? 50.07090 32.62166 -22.87339 1.000 45.51542 199 PHE B C 1
ATOM 2165 O O . PHE B 1 78 ? 51.22521 32.99181 -22.62424 1.000 45.46116 199 PHE B O 1
ATOM 2173 N N . CYS B 1 79 ? 49.00579 33.12970 -22.24797 1.000 41.43377 200 CYS B N 1
ATOM 2174 C CA . CYS B 1 79 ? 49.15449 34.16481 -21.22913 1.000 38.72525 200 CYS B CA 1
ATOM 2175 C C . CYS B 1 79 ? 49.93441 33.64521 -20.02914 1.000 37.80148 200 CYS B C 1
ATOM 2176 O O . CYS B 1 79 ? 50.83868 34.31689 -19.51989 1.000 38.56075 200 CYS B O 1
ATOM 2179 N N . THR B 1 80 ? 49.59600 32.44328 -19.56284 1.000 36.45607 201 THR B N 1
ATOM 2180 C CA . THR B 1 80 ? 50.31181 31.86533 -18.43034 1.000 37.51754 201 THR B CA 1
ATOM 2181 C C . THR B 1 80 ? 51.76202 31.56570 -18.80105 1.000 39.28636 201 THR B C 1
ATOM 2182 O O . THR B 1 80 ? 52.67038 31.73198 -17.97821 1.000 39.15847 201 THR B O 1
ATOM 2186 N N . GLU B 1 81 ? 52.00088 31.13943 -20.04249 1.000 41.05666 202 GLU B N 1
ATOM 2187 C CA . GLU B 1 81 ? 53.37242 30.93473 -20.50441 1.000 43.56301 202 GLU B CA 1
ATOM 2188 C C . GLU B 1 81 ? 54.14396 32.25128 -20.55389 1.000 42.23903 202 GLU B C 1
ATOM 2189 O O . GLU B 1 81 ? 55.31045 32.31389 -20.14208 1.000 43.52248 202 GLU B O 1
ATOM 2195 N N . LEU B 1 82 ? 53.51179 33.31357 -21.05840 1.000 38.08609 203 LEU B N 1
ATOM 2196 C CA . LEU B 1 82 ? 54.19810 34.59525 -21.19145 1.000 38.66808 203 LEU B CA 1
ATOM 2197 C C . LEU B 1 82 ? 54.53732 35.19767 -19.83011 1.000 38.12300 203 LEU B C 1
ATOM 2198 O O . LEU B 1 82 ? 55.69513 35.54741 -19.56295 1.000 38.76089 203 LEU B O 1
ATOM 2203 N N . THR B 1 83 ? 53.53562 35.32866 -18.95842 1.000 36.58576 204 THR B N 1
ATOM 2204 C CA . THR B 1 83 ? 53.65322 36.08759 -17.71706 1.000 33.75597 204 THR B CA 1
ATOM 2205 C C . THR B 1 83 ? 53.97571 35.23968 -16.50036 1.000 34.89508 204 THR B C 1
ATOM 2206 O O . THR B 1 83 ? 54.36139 35.79924 -15.46680 1.000 34.80716 204 THR B O 1
ATOM 2210 N N . GLY B 1 84 ? 53.78507 33.92446 -16.57695 1.000 33.02865 205 GLY B N 1
ATOM 2211 C CA . GLY B 1 84 ? 53.88038 33.07851 -15.40505 1.000 32.62823 205 GLY B CA 1
ATOM 2212 C C . GLY B 1 84 ? 52.69722 33.13716 -14.46337 1.000 33.54736 205 GLY B C 1
ATOM 2213 O O . GLY B 1 84 ? 52.70796 32.43938 -13.44061 1.000 35.36562 205 GLY B O 1
ATOM 2214 N N . ILE B 1 85 ? 51.67822 33.93561 -14.76176 1.000 32.06376 206 ILE B N 1
ATOM 2215 C CA . ILE B 1 85 ? 50.52667 34.04971 -13.86953 1.000 30.39503 206 ILE B CA 1
ATOM 2216 C C . ILE B 1 85 ? 49.56934 32.89910 -14.15546 1.000 31.21884 206 ILE B C 1
ATOM 2217 O O . ILE B 1 85 ? 49.15180 32.70176 -15.30093 1.000 32.42900 206 ILE B O 1
ATOM 2222 N N . ILE B 1 86 ? 49.24534 32.12586 -13.12417 1.000 31.51738 207 ILE B N 1
ATOM 2223 C CA . ILE B 1 86 ? 48.33323 31.00317 -13.24799 1.000 31.80058 207 ILE B CA 1
ATOM 2224 C C . ILE B 1 86 ? 46.95125 31.42304 -12.76191 1.000 32.67232 207 ILE B C 1
ATOM 2225 O O . ILE B 1 86 ? 46.77969 32.45619 -12.11575 1.000 32.15798 207 ILE B O 1
ATOM 2230 N N . GLN B 1 87 ? 45.94295 30.60090 -13.08041 1.000 32.89915 208 GLN B N 1
ATOM 2231 C CA . GLN B 1 87 ? 44.55489 30.95499 -12.80062 1.000 32.27724 208 GLN B CA 1
ATOM 2232 C C . GLN B 1 87 ? 44.32046 31.19640 -11.31309 1.000 32.58756 208 GLN B C 1
ATOM 2233 O O . GLN B 1 87 ? 43.55655 32.09524 -10.93741 1.000 33.35469 208 GLN B O 1
ATOM 2239 N N . ALA B 1 88 ? 44.95263 30.39356 -10.44908 1.000 32.59450 209 ALA B N 1
ATOM 2240 C CA . ALA B 1 88 ? 44.73576 30.53493 -9.01081 1.000 33.76427 209 ALA B CA 1
ATOM 2241 C C . ALA B 1 88 ? 45.23120 31.87067 -8.47298 1.000 33.21651 209 ALA B C 1
ATOM 2242 O O . ALA B 1 88 ? 44.85615 32.25377 -7.35883 1.000 34.58891 209 ALA B O 1
ATOM 2244 N N . MET B 1 89 ? 46.07082 32.58316 -9.22819 1.000 33.41807 210 MET B N 1
ATOM 2245 C CA . MET B 1 89 ? 46.56220 33.88573 -8.79740 1.000 30.96648 210 MET B CA 1
ATOM 2246 C C . MET B 1 89 ? 45.57147 35.01080 -9.06909 1.000 32.91707 210 MET B C 1
ATOM 2247 O O . MET B 1 89 ? 45.66487 36.07030 -8.43173 1.000 32.60345 210 MET B O 1
ATOM 2252 N N . VAL B 1 90 ? 44.63860 34.81783 -10.00295 1.000 33.25823 211 VAL B N 1
ATOM 2253 C CA . VAL B 1 90 ? 43.64776 35.84056 -10.31636 1.000 32.48232 211 VAL B CA 1
ATOM 2254 C C . VAL B 1 90 ? 42.24207 35.50943 -9.81165 1.000 34.00994 211 VAL B C 1
ATOM 2255 O O . VAL B 1 90 ? 41.43735 36.43723 -9.64426 1.000 33.59790 211 VAL B O 1
ATOM 2259 N N . ASP B 1 91 ? 41.91557 34.23459 -9.57482 1.000 35.41595 212 ASP B N 1
ATOM 2260 C CA . ASP B 1 91 ? 40.57988 33.87238 -9.10979 1.000 35.66783 212 ASP B CA 1
ATOM 2261 C C . ASP B 1 91 ? 40.24135 34.57215 -7.79635 1.000 34.35588 212 ASP B C 1
ATOM 2262 O O . ASP B 1 91 ? 41.06457 34.65015 -6.88129 1.000 36.04703 212 ASP B O 1
ATOM 2267 N N . GLY B 1 92 ? 39.01952 35.10042 -7.70860 1.000 35.03375 213 GLY B N 1
ATOM 2268 C CA . GLY B 1 92 ? 38.57728 35.73122 -6.48030 1.000 34.83506 213 GLY B CA 1
ATOM 2269 C C . GLY B 1 92 ? 39.17789 37.08965 -6.18569 1.000 34.77264 21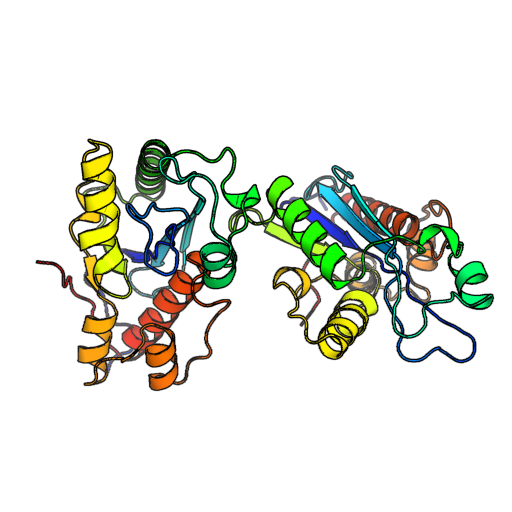3 GLY B C 1
ATOM 2270 O O . GLY B 1 92 ? 38.74376 37.74404 -5.22909 1.000 34.87626 213 GLY B O 1
ATOM 2271 N N . GLN B 1 93 ? 40.12368 37.56074 -6.99316 1.000 34.94388 214 GLN B N 1
ATOM 2272 C CA . GLN B 1 93 ? 40.75925 38.83563 -6.72852 1.000 35.80269 214 GLN B CA 1
ATOM 2273 C C . GLN B 1 93 ? 39.79310 39.97433 -7.04837 1.000 40.02245 214 GLN B C 1
ATOM 2274 O O . GLN B 1 93 ? 38.81533 39.78729 -7.78006 1.000 39.42568 214 GLN B O 1
ATOM 2280 N N . PRO B 1 94 ? 40.03512 41.16573 -6.49938 1.000 42.09027 215 PRO B N 1
ATOM 2281 C CA . PRO B 1 94 ? 39.20419 42.31299 -6.87274 1.000 43.26745 215 PRO B CA 1
ATOM 2282 C C . PRO B 1 94 ? 39.31971 42.61963 -8.35755 1.000 44.90019 215 PRO B C 1
ATOM 2283 O O . PRO B 1 94 ? 40.32448 42.31366 -9.00951 1.000 42.38120 215 PRO B O 1
ATOM 2287 N N . SER B 1 95 ? 38.27551 43.24850 -8.88504 1.000 48.76534 216 SER B N 1
ATOM 2288 C CA . SER B 1 95 ? 38.29055 43.68794 -10.26760 1.000 51.12441 216 SER B CA 1
ATOM 2289 C C . SER B 1 95 ? 39.04125 45.01121 -10.37993 1.000 49.69769 216 SER B C 1
ATOM 2290 O O . SER B 1 95 ? 39.42827 45.62099 -9.37868 1.000 49.60737 216 SER B O 1
ATOM 2293 N N . LEU B 1 96 ? 39.23982 45.46036 -11.62415 1.000 47.54448 217 LEU B N 1
ATOM 2294 C CA . LEU B 1 96 ? 40.04518 46.65709 -11.84963 1.000 49.12849 217 LEU B CA 1
ATOM 2295 C C . LEU B 1 96 ? 39.48323 47.86063 -11.09947 1.000 50.39841 217 LEU B C 1
ATOM 2296 O O . LEU B 1 96 ? 40.24270 48.63854 -10.51009 1.000 51.20968 217 LEU B O 1
ATOM 2301 N N . GLN B 1 97 ? 38.15603 48.02829 -11.09942 1.000 52.37195 218 GLN B N 1
ATOM 2302 C CA . GLN B 1 97 ? 37.56878 49.16261 -10.39071 1.000 54.10696 218 GLN B CA 1
ATOM 2303 C C . GLN B 1 97 ? 37.96502 49.15880 -8.92066 1.000 54.63441 218 GLN B C 1
ATOM 2304 O O . GLN B 1 97 ? 38.33732 50.20120 -8.36524 1.000 54.88764 218 GLN B O 1
ATOM 2310 N N . GLN B 1 98 ? 37.90284 47.98868 -8.27821 1.000 53.15846 219 GLN B N 1
ATOM 2311 C CA . GLN B 1 98 ? 38.24869 47.90147 -6.86544 1.000 51.09238 219 GLN B CA 1
ATOM 2312 C C . GLN B 1 98 ? 39.74666 48.08560 -6.65300 1.000 49.31703 219 GLN B C 1
ATOM 2313 O O . GLN B 1 98 ? 40.16319 48.72377 -5.68009 1.000 49.42499 219 GLN B O 1
ATOM 2319 N N . VAL B 1 99 ? 40.57086 47.55232 -7.56058 1.000 46.93363 220 VAL B N 1
ATOM 2320 C CA . VAL B 1 99 ? 42.01550 47.73486 -7.44182 1.000 46.39549 220 VAL B CA 1
ATOM 2321 C C . VAL B 1 99 ? 42.37207 49.21312 -7.55306 1.000 49.26819 220 VAL B C 1
ATOM 2322 O O . VAL B 1 99 ? 43.23014 49.72013 -6.81800 1.000 48.03963 220 VAL B O 1
ATOM 2326 N N . LEU B 1 100 ? 41.69943 49.93516 -8.45403 1.000 51.33249 221 LEU B N 1
ATOM 2327 C CA . LEU B 1 100 ? 41.96087 51.36344 -8.59531 1.000 54.00388 221 LEU B CA 1
ATOM 2328 C C . LEU B 1 100 ? 41.63084 52.12175 -7.31974 1.000 55.60750 221 LEU B C 1
ATOM 2329 O O . LEU B 1 100 ? 42.31408 53.09539 -6.98498 1.000 56.52091 221 LEU B O 1
ATOM 2334 N N . GLU B 1 101 ? 40.60689 51.68344 -6.58479 1.000 57.28493 222 GLU B N 1
ATOM 2335 C CA . GLU B 1 101 ? 40.31701 52.30840 -5.29993 1.000 60.29316 222 GLU B CA 1
ATOM 2336 C C . GLU B 1 101 ? 41.39470 51.96978 -4.27468 1.000 59.61028 222 GLU B C 1
ATOM 2337 O O . GLU B 1 101 ? 41.77912 52.82042 -3.46301 1.000 60.02533 222 GLU B O 1
ATOM 2343 N N . ARG B 1 102 ? 41.90572 50.73677 -4.30856 1.000 59.32300 223 ARG B N 1
ATOM 2344 C CA . ARG B 1 102 ? 43.01194 50.36645 -3.43278 1.000 59.81844 223 ARG B CA 1
ATOM 2345 C C . ARG B 1 102 ? 44.26592 51.16941 -3.76714 1.000 57.07999 223 ARG B C 1
ATOM 2346 O O . ARG B 1 102 ? 45.02687 51.54789 -2.86793 1.000 57.43361 223 ARG B O 1
ATOM 2354 N N . VAL B 1 103 ? 44.50402 51.42962 -5.05861 1.000 54.43182 224 VAL B N 1
ATOM 2355 C CA . VAL B 1 103 ? 45.62904 52.27845 -5.44994 1.000 53.26337 224 VAL B CA 1
ATOM 2356 C C . VAL B 1 103 ? 45.49978 53.65710 -4.81136 1.000 54.46113 224 VAL B C 1
ATOM 2357 O O . VAL B 1 103 ? 46.47291 54.20621 -4.28055 1.000 54.81055 224 VAL B O 1
ATOM 2361 N N . ASP B 1 104 ? 44.29562 54.23333 -4.84270 1.000 55.65215 225 ASP B N 1
ATOM 2362 C CA . ASP B 1 104 ? 44.10401 55.57271 -4.29281 1.000 57.20033 225 ASP B CA 1
ATOM 2363 C C . ASP B 1 104 ? 44.36677 55.59848 -2.79011 1.000 57.98633 225 ASP B C 1
ATOM 2364 O O . ASP B 1 104 ? 44.92649 56.57088 -2.26515 1.000 57.01978 225 ASP B O 1
ATOM 2369 N N . GLU B 1 105 ? 43.95583 54.54202 -2.08150 1.000 58.22936 226 GLU B N 1
ATOM 2370 C CA . GLU B 1 105 ? 44.23065 54.44134 -0.65011 1.000 59.10808 226 GLU B CA 1
ATOM 2371 C C . GLU B 1 105 ? 45.72773 54.32956 -0.37705 1.000 58.27860 226 GLU B C 1
ATOM 2372 O O . GLU B 1 105 ? 46.23143 54.89660 0.60230 1.000 57.17902 226 GLU B O 1
ATOM 2378 N N . TRP B 1 106 ? 46.44846 53.57618 -1.21809 1.000 57.29028 227 TRP B N 1
ATOM 2379 C CA . TRP B 1 106 ? 47.89901 53.46324 -1.08322 1.000 57.70667 227 TRP B CA 1
ATOM 2380 C C . TRP B 1 106 ? 48.58019 54.79746 -1.36093 1.000 60.00748 227 TRP B C 1
ATOM 2381 O O . TRP B 1 106 ? 49.52953 55.17581 -0.66140 1.000 60.32143 227 TRP B O 1
ATOM 2392 N N . MET B 1 107 ? 48.12310 55.50868 -2.39730 1.000 59.51216 228 MET B N 1
ATOM 2393 C CA . MET B 1 107 ? 48.61534 56.85778 -2.65711 1.000 60.18768 228 MET B CA 1
ATOM 2394 C C . MET B 1 107 ? 48.37642 57.76970 -1.45861 1.000 60.77275 228 MET B C 1
ATOM 2395 O O . MET B 1 107 ? 49.25134 58.55922 -1.08250 1.000 60.73409 228 MET B O 1
ATOM 2400 N N . ALA B 1 108 ? 47.19065 57.68252 -0.85147 1.000 60.42035 229 ALA B N 1
ATOM 2401 C CA . ALA B 1 108 ? 46.88875 58.52044 0.30481 1.000 60.34365 229 ALA B CA 1
ATOM 2402 C C . ALA B 1 108 ? 47.80017 58.18231 1.48024 1.000 62.55556 229 ALA B C 1
ATOM 2403 O O . ALA B 1 108 ? 48.37884 59.07520 2.10913 1.000 63.03929 229 ALA B O 1
ATOM 2405 N N . LYS B 1 109 ? 47.96367 56.88776 1.77071 1.000 65.00511 230 LYS B N 1
ATOM 2406 C CA . LYS B 1 109 ? 48.75999 56.47107 2.92204 1.000 66.43266 230 LYS B CA 1
ATOM 24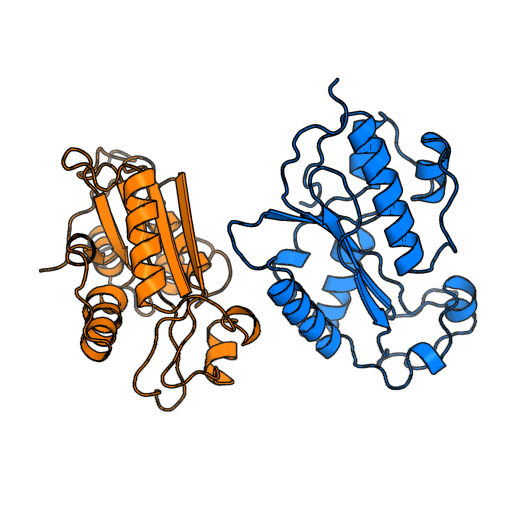07 C C . LYS B 1 109 ? 50.23807 56.81108 2.74279 1.000 64.91379 230 LYS B C 1
ATOM 2408 O O . LYS B 1 109 ? 50.92132 57.17274 3.70958 1.000 63.75976 230 LYS B O 1
ATOM 2414 N N . GLU B 1 110 ? 50.74192 56.72528 1.51320 1.000 64.56126 231 GLU B N 1
ATOM 2415 C CA . GLU B 1 110 ? 52.13367 57.03768 1.20933 1.000 66.10077 231 GLU B CA 1
ATOM 2416 C C . GLU B 1 110 ? 52.41903 58.52837 1.13635 1.000 66.15984 231 GLU B C 1
ATOM 2417 O O . GLU B 1 110 ? 53.57160 58.90432 0.89565 1.000 66.03955 231 GLU B O 1
ATOM 2423 N N . GLY B 1 111 ? 51.40094 59.37463 1.27172 1.000 66.68728 232 GLY B N 1
ATOM 2424 C CA . GLY B 1 111 ? 51.58434 60.80731 1.19739 1.000 66.37927 232 GLY B CA 1
ATOM 2425 C C . GLY B 1 111 ? 51.61862 61.36505 -0.20253 1.000 65.87360 232 GLY B C 1
ATOM 2426 O O . GLY B 1 111 ? 51.99527 62.52916 -0.37987 1.000 65.26793 232 GLY B O 1
ATOM 2427 N N . LEU B 1 112 ? 51.21784 60.57948 -1.19989 1.000 65.66013 233 LEU B N 1
ATOM 2428 C CA . LEU B 1 112 ? 51.34519 60.96845 -2.59632 1.000 65.75613 233 LEU B CA 1
ATOM 2429 C C . LEU B 1 112 ? 50.15065 61.76412 -3.10454 1.000 67.86498 233 LEU B C 1
ATOM 2430 O O . LEU B 1 112 ? 50.19476 62.26147 -4.23510 1.000 67.64598 233 LEU B O 1
ATOM 2435 N N . LEU B 1 113 ? 49.09085 61.88856 -2.30680 1.000 71.13708 234 LEU B N 1
ATOM 2436 C CA . LEU B 1 113 ? 47.94599 62.72437 -2.64293 1.000 74.31186 234 LEU B CA 1
ATOM 2437 C C . LEU B 1 113 ? 48.09378 64.14132 -2.10314 1.000 76.24413 234 LEU B C 1
ATOM 2438 O O . LEU B 1 113 ? 47.23868 64.99199 -2.37280 1.000 76.04559 234 LEU B O 1
ATOM 2443 N N . ASP B 1 114 ? 49.16584 64.40773 -1.37241 1.000 77.71670 235 ASP B N 1
ATOM 2444 C CA . ASP B 1 114 ? 49.46779 65.74128 -0.86993 1.000 79.17109 235 ASP B CA 1
ATOM 2445 C C . ASP B 1 114 ? 49.88033 66.63695 -2.03076 1.000 80.51003 235 ASP B C 1
ATOM 2446 O O . ASP B 1 114 ? 50.80758 66.28280 -2.77221 1.000 79.93976 235 ASP B O 1
ATOM 2451 N N . PRO B 1 115 ? 49.22524 67.78360 -2.23792 1.000 82.74830 236 PRO B N 1
ATOM 2452 C CA . PRO B 1 115 ? 49.65300 68.69121 -3.31838 1.000 83.61035 236 PRO B CA 1
ATOM 2453 C C . PRO B 1 115 ? 51.09629 69.15271 -3.19458 1.000 83.21050 236 PRO B C 1
ATOM 2454 O O . PRO B 1 115 ? 51.69596 69.54202 -4.20585 1.000 83.65865 236 PRO B O 1
ATOM 2458 N N . ASN B 1 116 ? 51.67272 69.12323 -1.99368 1.000 81.86615 237 ASN B N 1
ATOM 2459 C CA . ASN B 1 116 ? 53.04191 69.56899 -1.78642 1.000 80.57413 237 ASN B CA 1
ATOM 2460 C C . ASN B 1 116 ? 54.07200 68.47972 -2.05684 1.000 77.32517 237 ASN B C 1
ATOM 2461 O O . ASN B 1 116 ? 55.27244 68.77308 -2.07542 1.000 77.20499 237 ASN B O 1
ATOM 2466 N N . VAL B 1 117 ? 53.63517 67.24418 -2.27885 1.000 74.84183 238 VAL B N 1
ATOM 2467 C CA . VAL B 1 117 ? 54.51142 66.14022 -2.65092 1.000 72.60449 238 VAL B CA 1
ATOM 2468 C C . VAL B 1 117 ? 54.38109 65.91113 -4.15018 1.000 69.92352 238 VAL B C 1
ATOM 2469 O O . VAL B 1 117 ? 53.28317 65.63839 -4.64972 1.000 69.18531 238 VAL B O 1
ATOM 2473 N N . LYS B 1 118 ? 55.48699 66.05241 -4.87371 1.000 69.20415 239 LYS B N 1
ATOM 2474 C CA . LYS B 1 118 ? 55.49384 65.92774 -6.32590 1.000 68.25776 239 LYS B CA 1
ATOM 2475 C C . LYS B 1 118 ? 55.98570 64.54142 -6.72780 1.000 66.16786 239 LYS B C 1
ATOM 2476 O O . LYS B 1 118 ? 57.07164 64.11405 -6.31753 1.000 64.71573 239 LYS B O 1
ATOM 2482 N N . SER B 1 119 ? 55.17807 63.83885 -7.52000 1.000 63.07906 240 SER B N 1
ATOM 2483 C CA . SER B 1 119 ? 55.53284 62.52021 -8.01633 1.000 61.13101 240 SER B CA 1
ATOM 2484 C C . SER B 1 119 ? 55.04359 62.38407 -9.44960 1.000 58.74145 240 SER B C 1
ATOM 2485 O O . SER B 1 119 ? 54.24516 63.18812 -9.94234 1.000 59.30340 240 SER B O 1
ATOM 2488 N N . ILE B 1 120 ? 55.55348 61.35540 -10.12254 1.000 54.30785 241 ILE B N 1
ATOM 2489 C CA . ILE B 1 120 ? 55.18657 61.05945 -11.49920 1.000 51.95817 241 ILE B CA 1
ATOM 2490 C C . ILE B 1 120 ? 55.40421 59.57389 -11.73254 1.000 49.51357 241 ILE B C 1
ATOM 2491 O O . ILE B 1 120 ? 56.30264 58.95903 -11.14861 1.000 47.81987 241 ILE B O 1
ATOM 2496 N N . PHE B 1 121 ? 54.55109 58.98981 -12.56947 1.000 47.31028 242 PHE B N 1
ATOM 2497 C CA . PHE B 1 121 ? 54.69580 57.59133 -12.93267 1.000 45.46709 242 PHE B CA 1
ATOM 2498 C C . PHE B 1 121 ? 55.80466 57.41736 -13.95844 1.000 42.59702 242 PHE B C 1
ATOM 2499 O O . PHE B 1 121 ? 56.08517 58.31507 -14.76194 1.000 41.09318 242 PHE B O 1
ATOM 2507 N N . VAL B 1 122 ? 56.45410 56.25376 -13.90479 1.000 39.28661 243 VAL B N 1
ATOM 2508 C CA . VAL B 1 122 ? 57.48599 55.86729 -14.86254 1.000 37.97184 243 VAL B CA 1
ATOM 2509 C C . VAL B 1 122 ? 57.13221 54.49182 -15.40257 1.000 36.24851 243 VAL B C 1
ATOM 2510 O O . VAL B 1 122 ? 56.92300 53.55022 -14.62911 1.000 34.39439 243 VAL B O 1
ATOM 2514 N N . THR B 1 123 ? 57.06920 54.37639 -16.72462 1.000 34.42764 244 THR B N 1
ATOM 2515 C CA . THR B 1 123 ? 56.73004 53.13089 -17.38725 1.000 33.93563 244 THR B CA 1
ATOM 2516 C C . THR B 1 123 ? 57.77595 52.83063 -18.45114 1.000 34.68676 244 THR B C 1
ATOM 2517 O O . THR B 1 123 ? 58.51910 53.71366 -18.89439 1.000 35.37381 244 THR B O 1
ATOM 2521 N N . CYS B 1 124 ? 57.84160 51.56481 -18.85107 1.000 31.89256 245 CYS B N 1
ATOM 2522 C CA . CYS B 1 124 ? 58.67261 51.16886 -19.98538 1.000 34.15381 245 CYS B CA 1
ATOM 2523 C C . CYS B 1 124 ? 57.78460 51.22292 -21.22199 1.000 36.58332 245 CYS B C 1
ATOM 2524 O O . CYS B 1 124 ? 56.96979 50.32270 -21.45548 1.000 36.83280 245 CYS B O 1
ATOM 2527 N N . GLY B 1 125 ? 57.93352 52.29088 -22.00995 1.000 37.18151 246 GLY B N 1
ATOM 2528 C CA . GLY B 1 125 ? 57.01987 52.56742 -23.10146 1.000 39.33920 246 GLY B CA 1
ATOM 2529 C C . GLY B 1 125 ? 55.85489 53.44049 -22.66594 1.000 39.90965 246 GLY B C 1
ATOM 2530 O O . GLY B 1 125 ? 55.74561 53.88918 -21.51990 1.000 40.61480 246 GLY B O 1
ATOM 2531 N N . ASP B 1 126 ? 54.95991 53.69452 -23.61653 1.000 38.09239 247 ASP B N 1
ATOM 2532 C CA . ASP B 1 126 ? 53.75171 54.46377 -23.33625 1.000 38.53061 247 ASP B CA 1
ATOM 2533 C C . ASP B 1 126 ? 52.49512 53.60558 -23.21823 1.000 37.48919 247 ASP B C 1
ATOM 2534 O O . ASP B 1 126 ? 51.44108 54.13310 -22.84972 1.000 39.03539 247 ASP B O 1
ATOM 2539 N N . TRP B 1 127 ? 52.58112 52.30463 -23.50552 1.000 38.34644 248 TRP B N 1
ATOM 2540 C CA . TRP B 1 127 ? 51.37801 51.48563 -23.65687 1.000 39.07419 248 TRP B CA 1
ATOM 2541 C C . TRP B 1 127 ? 50.53544 51.45689 -22.38441 1.000 38.59449 248 TRP B C 1
ATOM 2542 O O . TRP B 1 127 ? 49.30397 51.55814 -22.44719 1.000 39.87447 248 TRP B O 1
ATOM 2553 N N . ASP B 1 128 ? 51.17768 51.33663 -21.21979 1.000 38.45491 249 ASP B N 1
ATOM 2554 C CA . ASP B 1 128 ? 50.43624 51.07589 -19.98673 1.000 39.58385 249 ASP B CA 1
ATOM 2555 C C . ASP B 1 128 ? 49.42205 52.17439 -19.69111 1.000 40.19711 249 ASP B C 1
ATOM 2556 O O . ASP B 1 128 ? 48.24129 51.89445 -19.44051 1.000 39.39360 249 ASP B O 1
ATOM 2561 N N . LEU B 1 129 ? 49.86043 53.43487 -19.72121 1.000 40.83283 250 LEU B N 1
ATOM 2562 C CA . LEU B 1 129 ? 48.99695 54.53475 -19.31352 1.000 42.38553 250 LEU B CA 1
ATOM 2563 C C . LEU B 1 129 ? 48.37830 55.29689 -20.47509 1.000 44.94319 250 LEU B C 1
ATOM 2564 O O . LEU B 1 129 ? 47.42174 56.04828 -20.25961 1.000 45.96295 250 LEU B O 1
ATOM 2569 N N . LYS B 1 130 ? 48.88501 55.12997 -21.69003 1.000 45.24705 251 LYS B N 1
ATOM 2570 C CA . LYS B 1 130 ? 48.26028 55.78059 -22.83211 1.000 47.68087 251 LYS B CA 1
ATOM 2571 C C . LYS B 1 130 ? 47.19858 54.90810 -23.48658 1.000 48.24756 251 LYS B C 1
ATOM 2572 O O . LYS B 1 130 ? 46.23773 55.43925 -24.06111 1.000 49.23795 251 LYS B O 1
ATOM 2578 N N . VAL B 1 131 ? 47.34607 53.58425 -23.40695 1.000 46.53107 252 VAL B N 1
ATOM 2579 C CA . VAL B 1 131 ? 46.47302 52.66438 -24.12914 1.000 48.30051 252 VAL B CA 1
ATOM 2580 C C . VAL B 1 131 ? 45.72319 51.74980 -23.16458 1.000 48.10825 252 VAL B C 1
ATOM 2581 O O . VAL B 1 131 ? 44.48580 51.74978 -23.13590 1.000 50.07693 252 VAL B O 1
ATOM 2585 N N . MET B 1 132 ? 46.46459 50.97147 -22.36556 1.000 46.07122 253 MET B N 1
ATOM 2586 C CA . MET B 1 132 ? 45.86047 49.87907 -21.60250 1.000 44.30401 253 MET B CA 1
ATOM 2587 C C . MET B 1 132 ? 44.89492 50.39796 -20.54359 1.000 45.93822 253 MET B C 1
ATOM 2588 O O . MET B 1 132 ? 43.70308 50.06349 -20.55733 1.000 46.15950 253 MET B O 1
ATOM 2593 N N . LEU B 1 133 ? 45.39109 51.20604 -19.60496 1.000 46.19448 254 LEU B N 1
ATOM 2594 C CA . LEU B 1 133 ? 44.52741 51.66558 -18.51831 1.000 46.99517 254 LEU B CA 1
ATOM 2595 C C . LEU B 1 133 ? 43.36548 52.52183 -19.00685 1.000 49.34696 254 LEU B C 1
ATOM 2596 O O . LEU B 1 133 ? 42.21281 52.20071 -18.66567 1.000 48.88997 254 LEU B O 1
ATOM 2601 N N . PRO B 1 134 ? 43.56501 53.58785 -19.79544 1.000 51.78304 255 PRO B N 1
ATOM 2602 C CA . PRO B 1 134 ? 42.39561 54.36367 -20.24309 1.000 52.71096 255 PRO B CA 1
ATOM 2603 C C . PRO B 1 134 ? 41.44609 53.55801 -21.11197 1.000 53.90655 255 PRO B C 1
ATOM 2604 O O . PRO B 1 134 ? 40.23128 53.79681 -21.07622 1.000 54.51964 255 PRO B O 1
ATOM 2608 N N . GLY B 1 135 ? 41.96404 52.61103 -21.89561 1.000 54.01476 256 GLY B N 1
ATOM 2609 C CA . GLY B 1 135 ? 41.09443 51.79798 -22.73052 1.000 54.02381 256 GLY B CA 1
ATOM 2610 C C . GLY B 1 135 ? 40.19599 50.87445 -21.92788 1.000 53.99662 256 GLY B C 1
ATOM 2611 O O . GLY B 1 135 ? 39.00373 50.74492 -22.22519 1.000 54.11084 256 GLY B O 1
ATOM 2612 N N . GLN B 1 136 ? 40.74763 50.21484 -20.90288 1.000 52.60190 257 GLN B N 1
ATOM 2613 C CA . GLN B 1 136 ? 39.90835 49.35532 -20.07045 1.000 53.55093 257 GLN B CA 1
ATOM 2614 C C . GLN B 1 136 ? 38.94373 50.18311 -19.22968 1.000 56.31638 257 GLN B C 1
ATOM 2615 O O . GLN B 1 136 ? 37.78693 49.78735 -19.03041 1.000 55.66854 257 GLN B O 1
ATOM 2621 N N . CYS B 1 137 ? 39.39357 51.34286 -18.74179 1.000 57.82502 258 CYS B N 1
ATOM 2622 C CA . CYS B 1 137 ? 38.50045 52.21206 -17.98119 1.000 58.85476 258 CYS B CA 1
ATOM 2623 C C . CYS B 1 137 ? 37.34610 52.70473 -18.84287 1.000 61.06259 258 CYS B C 1
ATOM 2624 O O . CYS B 1 137 ? 36.21215 52.82337 -18.36484 1.000 60.62061 258 CYS B O 1
ATOM 2627 N N . GLN B 1 138 ? 37.61466 53.00385 -20.11501 1.000 63.77730 259 GLN B N 1
ATOM 2628 C CA . GLN B 1 138 ? 36.53581 53.39502 -21.01655 1.000 67.68941 259 GLN B CA 1
ATOM 2629 C C . GLN B 1 138 ? 35.55284 52.24909 -21.22990 1.000 68.19340 259 GLN B C 1
ATOM 2630 O O . GLN B 1 138 ? 34.33400 52.45966 -21.23033 1.000 68.34732 259 GLN B O 1
ATOM 2636 N N . TYR B 1 139 ? 36.06495 51.02947 -21.42105 1.000 69.00818 260 TYR B N 1
ATOM 2637 C CA . TYR B 1 139 ? 35.19376 49.86720 -21.57797 1.000 71.68637 260 TYR B CA 1
ATOM 2638 C C . TYR B 1 139 ? 34.29390 49.67994 -20.36117 1.000 73.11542 260 TYR B C 1
ATOM 2639 O O . TYR B 1 139 ? 33.10939 49.35054 -20.49957 1.000 72.63234 260 TYR B O 1
ATOM 2648 N N . LEU B 1 140 ? 34.83957 49.87873 -19.16044 1.000 73.54331 261 LEU B N 1
ATOM 2649 C CA . LEU B 1 140 ? 34.09154 49.68439 -17.92553 1.000 72.71295 261 LEU B CA 1
ATOM 2650 C C . LEU B 1 140 ? 33.29522 50.91294 -17.50297 1.000 73.93692 261 LEU B C 1
ATOM 2651 O O . LEU B 1 140 ? 32.54306 50.83182 -16.52558 1.000 73.41069 261 LEU B O 1
ATOM 2656 N N . GLY B 1 141 ? 33.44571 52.03910 -18.19950 1.000 75.58897 262 GLY B N 1
ATOM 2657 C CA . GLY B 1 141 ? 32.75911 53.26168 -17.81784 1.000 76.52393 262 GLY B CA 1
ATOM 2658 C C . GLY B 1 141 ? 33.30540 53.93404 -16.57651 1.000 77.04481 262 GLY B C 1
ATOM 2659 O O . GLY B 1 141 ? 32.56119 54.63111 -15.87885 1.000 76.77562 262 GLY B O 1
ATOM 2660 N N . LEU B 1 142 ? 34.59606 53.75837 -16.29024 1.000 76.74453 263 LEU B N 1
ATOM 2661 C CA . LEU B 1 142 ? 35.30438 54.24813 -15.11448 1.000 77.15156 263 LEU B CA 1
ATOM 2662 C C . LEU B 1 142 ? 36.15534 55.46876 -15.44405 1.000 76.87303 263 LEU B C 1
ATOM 2663 O O . LEU B 1 142 ? 36.79277 55.51550 -16.50401 1.000 76.12629 263 LEU B O 1
ATOM 2668 N N . PRO B 1 143 ? 36.17211 56.46778 -14.56251 1.000 75.84823 264 PRO B N 1
ATOM 2669 C CA . PRO B 1 143 ? 37.09945 57.58799 -14.74245 1.000 75.27161 264 PRO B CA 1
ATOM 2670 C C . PRO B 1 143 ? 38.52213 57.17040 -14.40212 1.000 75.10895 264 PRO B C 1
ATOM 2671 O O . PRO B 1 143 ? 38.75440 56.29463 -13.56408 1.000 76.21365 264 PRO B O 1
ATOM 2675 N N . VAL B 1 144 ? 39.48232 57.80080 -15.07381 1.000 74.04502 265 VAL B N 1
ATOM 2676 C CA . VAL B 1 144 ? 40.90183 57.59046 -14.80172 1.000 73.44047 265 VAL B CA 1
ATOM 2677 C C . VAL B 1 144 ? 41.37303 58.68108 -13.84949 1.000 71.36917 265 VAL B C 1
ATOM 2678 O O . VAL B 1 144 ? 41.18260 59.87406 -14.11949 1.000 69.94198 265 VAL B O 1
ATOM 2682 N N . ALA B 1 145 ? 41.97959 58.27559 -12.73339 1.000 70.77634 266 ALA B N 1
ATOM 2683 C CA . ALA B 1 145 ? 42.49492 59.24047 -11.77114 1.000 69.54666 266 ALA B CA 1
ATOM 2684 C C . ALA B 1 145 ? 43.53373 60.13803 -12.42916 1.000 69.01985 266 ALA B C 1
ATOM 2685 O O . ALA B 1 145 ? 44.30402 59.69847 -13.28833 1.000 69.02033 266 ALA B O 1
ATOM 2687 N N . ASP B 1 146 ? 43.54732 61.40777 -12.01359 1.000 68.58150 267 ASP B N 1
ATOM 2688 C CA . ASP B 1 146 ? 44.35889 62.41527 -12.68998 1.000 71.72069 267 ASP B CA 1
ATOM 2689 C C . ASP B 1 146 ? 45.85069 62.10003 -12.62993 1.000 69.45212 267 ASP B C 1
ATOM 2690 O O . ASP B 1 146 ? 46.59088 62.43878 -13.56253 1.000 70.61547 267 ASP B O 1
ATOM 2695 N N . TYR B 1 147 ? 46.31323 61.44290 -11.56324 1.000 65.76220 268 TYR B N 1
ATOM 2696 C CA . TYR B 1 147 ? 47.74344 61.17991 -11.44110 1.000 64.30704 268 TYR B CA 1
ATOM 2697 C C . TYR B 1 147 ? 48.24493 60.11193 -12.40973 1.000 61.99376 268 TYR B C 1
ATOM 2698 O O . TYR B 1 147 ? 49.46460 59.97663 -12.57439 1.000 59.73566 268 TYR B O 1
ATOM 2707 N N . PHE B 1 148 ? 47.34918 59.37209 -13.06723 1.000 60.91361 269 PHE B N 1
ATOM 2708 C CA . PHE B 1 148 ? 47.73935 58.42766 -14.11058 1.000 59.67180 269 PHE B CA 1
ATOM 2709 C C . PHE B 1 148 ? 47.93466 59.08815 -15.46926 1.000 60.17166 269 PHE B C 1
ATOM 2710 O O . PHE B 1 148 ? 48.30542 58.40024 -16.42778 1.000 59.75580 269 PHE B O 1
ATOM 2718 N N . LYS B 1 149 ? 47.69305 60.39137 -15.58026 1.000 60.41529 270 LYS B N 1
ATOM 2719 C CA . LYS B 1 149 ? 47.65058 61.06443 -16.87046 1.000 62.65523 270 LYS B CA 1
ATOM 2720 C C . LYS B 1 149 ? 48.96903 61.73781 -17.23964 1.000 62.37207 270 LYS B C 1
ATOM 2721 O O . LYS B 1 149 ? 49.08278 62.28000 -18.34517 1.000 62.45682 270 LYS B O 1
ATOM 2727 N N . GLN B 1 150 ? 49.96739 61.70688 -16.35229 1.000 60.66544 271 GLN B N 1
ATOM 2728 C CA . GLN B 1 150 ? 51.31315 62.18036 -16.65409 1.000 59.18140 271 GLN B CA 1
ATOM 2729 C C . GLN B 1 150 ? 52.31071 61.08664 -16.29743 1.000 55.38778 271 GLN B C 1
ATOM 2730 O O . GLN B 1 150 ? 52.19435 60.45661 -15.24232 1.000 55.93881 271 GLN B O 1
ATOM 2736 N N . TRP B 1 151 ? 53.29341 60.85942 -17.16820 1.000 52.21554 272 TRP B N 1
ATOM 2737 C CA . TRP B 1 151 ? 54.26362 59.80517 -16.89852 1.000 48.04775 272 TRP B CA 1
ATOM 2738 C C . TRP B 1 151 ? 55.56214 60.07390 -17.64958 1.000 46.90214 272 TRP B C 1
ATOM 2739 O O . TRP B 1 151 ? 55.64744 60.96081 -18.50373 1.000 46.74972 272 TRP B O 1
ATOM 2750 N N . ILE B 1 152 ? 56.57879 59.28569 -17.30129 1.000 44.56268 273 ILE B N 1
ATOM 2751 C CA . ILE B 1 152 ? 57.86985 59.26068 -17.98173 1.000 43.16825 273 ILE B CA 1
ATOM 2752 C C . ILE B 1 152 ? 58.00860 57.92150 -18.68814 1.000 40.69579 273 ILE B C 1
ATOM 2753 O O . ILE B 1 152 ? 57.83945 56.86457 -18.06581 1.000 39.49017 273 ILE B O 1
ATOM 2758 N N . ASN B 1 153 ? 58.29649 57.96477 -19.98518 1.000 37.65613 274 ASN B N 1
ATOM 2759 C CA . ASN B 1 153 ? 58.61667 56.76820 -20.75241 1.000 36.69576 274 ASN B CA 1
ATOM 2760 C C . ASN B 1 153 ? 60.11307 56.50419 -20.60165 1.000 37.21228 274 ASN B C 1
ATOM 2761 O O . ASN B 1 153 ? 60.93598 57.26264 -21.12429 1.000 39.50984 274 ASN B O 1
ATOM 2766 N N . LEU B 1 154 ? 60.46302 55.41806 -19.89777 1.000 35.14206 275 LEU B N 1
ATOM 2767 C CA . LEU B 1 154 ? 61.86950 55.11132 -19.62285 1.000 34.41045 275 LEU B CA 1
ATOM 2768 C C . LEU B 1 154 ? 62.68714 54.96923 -20.90186 1.000 33.98998 275 LEU B C 1
ATOM 2769 O O . LEU B 1 154 ? 63.87746 55.30434 -20.92059 1.000 35.54897 275 LEU B O 1
ATOM 2774 N N . LYS B 1 155 ? 62.08054 54.44823 -21.96839 1.000 32.74176 276 LYS B N 1
ATOM 2775 C CA . LYS B 1 155 ? 62.80084 54.29389 -23.22994 1.000 33.00512 276 LYS B CA 1
ATOM 2776 C C . LYS B 1 155 ? 63.22517 55.64992 -23.78563 1.000 34.01321 276 LYS B C 1
ATOM 2777 O O . LYS B 1 155 ? 64.31081 55.78333 -24.36267 1.000 34.81359 276 LYS B O 1
ATOM 2783 N N . LYS B 1 156 ? 62.38615 56.67291 -23.60138 1.000 35.98511 277 LYS B N 1
ATOM 2784 C CA . LYS B 1 156 ? 62.73653 58.01525 -24.04843 1.000 37.34840 277 LYS B CA 1
ATOM 2785 C C . LYS B 1 156 ? 63.85214 58.60642 -23.19518 1.000 36.37202 277 LYS B C 1
ATOM 2786 O O . LYS B 1 156 ? 64.79803 59.19241 -23.73036 1.000 38.98553 277 LYS B O 1
ATOM 2792 N N . ALA B 1 157 ? 63.77267 58.44858 -21.86919 1.000 35.69174 278 ALA B N 1
ATOM 2793 C CA . ALA B 1 157 ? 64.84684 58.92724 -20.99673 1.000 34.89561 278 ALA B CA 1
ATOM 2794 C C . ALA B 1 157 ? 66.17067 58.24549 -21.32508 1.000 35.43469 278 ALA B C 1
ATOM 2795 O O . ALA B 1 157 ? 67.21560 58.90261 -21.43920 1.000 36.68119 278 ALA B O 1
ATOM 2797 N N . TYR B 1 158 ? 66.13539 56.92166 -21.49498 1.000 34.12820 279 TYR B N 1
ATOM 2798 C CA . TYR B 1 158 ? 67.32552 56.15897 -21.86376 1.000 35.01425 279 TYR B CA 1
ATOM 2799 C C . TYR B 1 158 ? 67.92998 56.66430 -23.16833 1.000 36.75588 279 TYR B C 1
ATOM 2800 O O . TYR B 1 158 ? 69.15586 56.81156 -23.28062 1.000 37.75423 279 TYR B O 1
ATOM 2809 N N . SER B 1 159 ? 67.08290 56.95116 -24.16216 1.000 35.31085 280 SER B N 1
ATOM 2810 C CA . SER B 1 159 ? 67.58488 57.40567 -25.45507 1.000 36.37102 280 SER B CA 1
ATOM 2811 C C . SER B 1 159 ? 68.29602 58.75017 -25.34120 1.000 37.88988 280 SER B C 1
ATOM 2812 O O . SER B 1 159 ? 69.24701 59.01232 -26.08860 1.000 36.96089 280 SER B O 1
ATOM 2815 N N . PHE B 1 160 ? 67.87220 59.60208 -24.40185 1.000 41.16764 281 PHE B N 1
ATOM 2816 C CA . PHE B 1 160 ? 68.57309 60.86698 -24.18602 1.000 46.16018 281 PHE B CA 1
ATOM 2817 C C . PHE B 1 160 ? 69.91621 60.64950 -23.50338 1.000 45.55295 281 PHE B C 1
ATOM 2818 O O . PHE B 1 160 ? 70.89933 61.32996 -23.81881 1.000 46.84538 281 PHE B O 1
ATOM 2826 N N . ALA B 1 161 ? 69.97239 59.71798 -22.55793 1.000 43.99568 282 ALA B N 1
ATOM 2827 C CA . ALA B 1 161 ? 71.19277 59.48637 -21.79797 1.000 43.75652 282 ALA B CA 1
ATOM 2828 C C . ALA B 1 161 ? 72.23823 58.70679 -22.58759 1.000 44.08416 282 ALA B C 1
ATOM 2829 O O . ALA B 1 161 ? 73.43899 58.93962 -22.41499 1.000 45.52453 282 ALA B O 1
ATOM 2831 N N . MET B 1 162 ? 71.81099 57.78547 -23.44801 1.000 41.69197 283 MET B N 1
ATOM 2832 C CA . MET B 1 162 ? 72.72013 56.88949 -24.15020 1.000 42.10018 283 MET B CA 1
ATOM 2833 C C . MET B 1 162 ? 72.86575 57.19150 -25.63386 1.000 39.91611 283 MET B C 1
ATOM 2834 O O . MET B 1 162 ? 73.77890 56.65007 -26.26816 1.000 40.75224 283 MET B O 1
ATOM 2839 N N . GLY B 1 163 ? 72.00743 58.03646 -26.19899 1.000 37.80450 284 GLY B N 1
ATOM 2840 C CA . GLY B 1 163 ? 72.06606 58.32538 -27.61766 1.000 37.15080 284 GLY B CA 1
ATOM 2841 C C . GLY B 1 163 ? 71.54055 57.22120 -28.50397 1.000 37.79836 284 GLY B C 1
ATOM 2842 O O . GLY B 1 163 ? 71.80853 57.22596 -29.70740 1.000 38.11438 284 GLY B O 1
ATOM 2843 N N . CYS B 1 164 ? 70.78479 56.27292 -27.95161 1.000 36.27577 285 CYS B N 1
ATOM 2844 C CA . CYS B 1 164 ? 70.27671 55.17563 -28.76115 1.000 35.88913 285 CYS B CA 1
ATOM 2845 C C . CYS B 1 164 ? 68.95178 54.70210 -28.18334 1.000 33.79329 285 CYS B C 1
ATOM 2846 O O . CYS B 1 164 ? 68.66861 54.86710 -26.99195 1.000 34.97547 285 CYS B O 1
ATOM 2849 N N . TRP B 1 165 ? 68.14620 54.09338 -29.04756 1.000 31.42259 286 TRP B N 1
ATOM 2850 C CA . TRP B 1 165 ? 66.80395 53.67976 -28.68566 1.000 32.16887 286 TRP B CA 1
ATOM 2851 C C . TRP B 1 165 ? 66.76131 52.16727 -28.53569 1.000 33.59683 286 TRP B C 1
ATOM 2852 O O . TRP B 1 165 ? 67.07799 51.44761 -29.49553 1.000 33.61193 286 TRP B O 1
ATOM 2863 N N . PRO B 1 166 ? 66.36492 51.64333 -27.37750 1.000 32.90694 287 PRO B N 1
ATOM 2864 C CA . PRO B 1 166 ? 66.39128 50.18873 -27.18053 1.000 32.64535 287 PRO B CA 1
ATOM 2865 C C . PRO B 1 166 ? 65.37672 49.48871 -28.07484 1.000 34.36248 287 PRO B C 1
ATOM 2866 O O . PRO B 1 166 ? 64.23807 49.93920 -28.22046 1.000 35.78256 287 PRO B O 1
ATOM 2870 N N . LYS B 1 167 ? 65.79062 48.35460 -28.64722 1.000 34.83816 288 LYS B N 1
ATOM 2871 C CA . LYS B 1 167 ? 64.91255 47.61932 -29.55368 1.000 36.07603 288 LYS B CA 1
ATOM 2872 C C . LYS B 1 167 ? 63.80992 46.90214 -28.78969 1.000 39.20313 288 LYS B C 1
ATOM 2873 O O . LYS B 1 167 ? 62.63364 46.97442 -29.16611 1.000 43.55747 288 LYS B O 1
ATOM 2879 N N . ASN B 1 168 ? 64.17787 46.15353 -27.74419 1.000 40.02259 289 ASN B N 1
ATOM 2880 C CA . ASN B 1 168 ? 63.23314 45.33530 -26.98321 1.000 45.13325 289 ASN B CA 1
ATOM 2881 C C . ASN B 1 168 ? 63.33359 45.68415 -25.48992 1.000 42.96973 289 ASN B C 1
ATOM 2882 O O . ASN B 1 168 ? 63.76986 44.87090 -24.66531 1.000 44.06962 289 ASN B O 1
ATOM 2887 N N . GLY B 1 169 ? 62.91920 46.90820 -25.16502 1.000 37.10888 290 GLY B N 1
ATOM 2888 C CA . GLY B 1 169 ? 62.57062 47.28416 -23.79937 1.000 34.72781 290 GLY B CA 1
ATOM 2889 C C . GLY B 1 169 ? 63.64779 47.02568 -22.76756 1.000 33.99910 290 GLY B C 1
ATOM 2890 O O . GLY B 1 169 ? 64.83201 47.30810 -22.98667 1.000 34.34384 290 GLY B O 1
ATOM 2891 N N . LEU B 1 170 ? 63.22128 46.45686 -21.63421 1.000 33.17653 291 LEU B N 1
ATOM 2892 C CA . LEU B 1 170 ? 64.08322 46.33340 -20.46256 1.000 31.19990 291 LEU B CA 1
ATOM 2893 C C . LEU B 1 170 ? 65.29216 45.45042 -20.73212 1.000 32.37454 291 LEU B C 1
ATOM 2894 O O . LEU B 1 170 ? 66.40439 45.76541 -20.29334 1.000 31.75041 291 LEU B O 1
ATOM 2899 N N . LEU B 1 171 ? 65.09947 44.34142 -21.45143 1.000 34.04917 292 LEU B N 1
ATOM 2900 C CA . LEU B 1 171 ? 66.22537 43.45304 -21.72815 1.000 34.97928 292 LEU B CA 1
ATOM 2901 C C . LEU B 1 171 ? 67.31976 44.18212 -22.49508 1.000 34.64380 292 LEU B C 1
ATOM 2902 O O . LEU B 1 171 ? 68.50924 44.02615 -22.19388 1.000 35.44770 292 LEU B O 1
ATOM 2907 N N . ASP B 1 172 ? 66.94114 45.00069 -23.47671 1.000 33.21531 293 ASP B N 1
ATOM 2908 C CA . ASP B 1 172 ? 67.95660 45.70421 -24.25219 1.000 34.68348 293 ASP B CA 1
ATOM 2909 C C . ASP B 1 172 ? 68.54420 46.89713 -23.50405 1.000 34.14018 293 ASP B C 1
ATOM 2910 O O . ASP B 1 172 ? 69.70917 47.24276 -23.72698 1.000 36.07293 293 ASP B O 1
ATOM 2915 N N . MET B 1 173 ? 67.77900 47.53676 -22.61822 1.000 34.17222 294 MET B N 1
ATOM 2916 C CA . MET B 1 173 ? 68.36812 48.59569 -21.80439 1.000 32.62488 294 MET B CA 1
ATOM 2917 C C . MET B 1 173 ? 69.34486 48.01716 -20.78819 1.000 35.35076 294 MET B C 1
ATOM 2918 O O . MET B 1 173 ? 70.40021 48.60744 -20.52533 1.000 36.30237 294 MET B O 1
ATOM 2923 N N . ASN B 1 174 ? 69.01126 46.86099 -20.20785 1.000 37.23455 295 ASN B N 1
ATOM 2924 C CA . ASN B 1 174 ? 69.97112 46.15554 -19.36579 1.000 37.36379 295 ASN B CA 1
ATOM 2925 C C . ASN B 1 174 ? 71.21250 45.76890 -20.15608 1.000 39.11906 295 ASN B C 1
ATOM 2926 O O . ASN B 1 174 ? 72.33759 45.89912 -19.65967 1.000 39.80585 295 ASN B O 1
ATOM 2931 N N . LYS B 1 175 ? 71.02854 45.29449 -21.39144 1.000 38.43411 296 LYS B N 1
ATOM 2932 C CA . LYS B 1 175 ? 72.17038 44.91392 -22.21747 1.000 39.01922 296 LYS B CA 1
ATOM 2933 C C . LYS B 1 175 ? 73.08848 46.10541 -22.45993 1.000 40.73281 296 LYS B C 1
ATOM 2934 O O . LYS B 1 175 ? 74.31086 46.01131 -22.28093 1.000 42.42326 296 LYS B O 1
ATOM 2940 N N . GLY B 1 176 ? 72.51064 47.24557 -22.84639 1.000 41.56271 297 GLY B N 1
ATOM 2941 C CA . GLY B 1 176 ? 73.31749 48.41924 -23.13087 1.000 40.26184 297 GLY B CA 1
ATOM 2942 C C . GLY B 1 176 ? 74.04652 48.95810 -21.91551 1.000 42.93914 297 GLY B C 1
ATOM 2943 O O . GLY B 1 176 ? 75.16427 49.47004 -22.03595 1.000 44.79455 297 GLY B O 1
ATOM 2944 N N . LEU B 1 177 ? 73.45124 48.82160 -20.72829 1.000 43.65433 298 LEU B N 1
ATOM 2945 C CA . LEU B 1 177 ? 74.05900 49.31638 -19.49907 1.000 43.23898 298 LEU B CA 1
ATOM 2946 C C . LEU B 1 177 ? 74.83786 48.24448 -18.74573 1.000 46.02988 298 LEU B C 1
ATOM 2947 O O . LEU B 1 177 ? 75.33371 48.51977 -17.64830 1.000 45.35479 298 LEU B O 1
ATOM 2952 N N . SER B 1 178 ? 74.96667 47.03905 -19.31341 1.000 47.56849 299 SER B N 1
ATOM 2953 C CA . SER B 1 178 ? 75.71068 45.92926 -18.69910 1.000 49.17731 299 SER B CA 1
ATOM 2954 C C . SER B 1 178 ? 75.15757 45.56895 -17.32035 1.000 49.66586 299 SER B C 1
ATOM 2955 O O . SER B 1 178 ? 75.90454 45.25762 -16.38779 1.000 50.60971 299 SER B O 1
ATOM 2958 N N . LEU B 1 179 ? 73.83460 45.59913 -17.19735 1.000 49.53968 300 LEU B N 1
ATOM 2959 C CA . LEU B 1 179 ? 73.14117 45.20868 -15.98011 1.000 47.51803 300 LEU B CA 1
ATOM 2960 C C . LEU B 1 179 ? 72.56456 43.81044 -16.16242 1.000 48.96106 300 LEU B C 1
ATOM 2961 O O . LEU B 1 179 ? 72.05344 43.47814 -17.23719 1.000 49.61532 300 LEU B O 1
ATOM 2966 N N . GLN B 1 180 ? 72.65777 42.98649 -15.11771 1.000 50.47913 301 GLN B N 1
ATOM 2967 C CA . GLN B 1 180 ? 72.00216 41.68447 -15.13637 1.000 51.04732 301 GLN B CA 1
ATOM 2968 C C . GLN B 1 180 ? 70.50367 41.85978 -14.92810 1.000 47.85173 301 GLN B C 1
ATOM 2969 O O . GLN B 1 180 ? 70.07327 42.61050 -14.04504 1.000 46.30914 301 GLN B O 1
ATOM 2975 N N . HIS B 1 181 ? 69.71148 41.16339 -15.73975 1.000 46.12818 302 HIS B N 1
ATOM 2976 C CA . HIS B 1 181 ? 68.26455 41.26637 -15.62881 1.000 44.21224 302 HIS B CA 1
ATOM 2977 C C . HIS B 1 181 ? 67.81113 40.66373 -14.30719 1.000 42.68611 302 HIS B C 1
ATOM 2978 O O . HIS B 1 181 ? 68.28792 39.60024 -13.89888 1.000 43.93957 302 HIS B O 1
ATOM 2985 N N . ILE B 1 182 ? 66.89739 41.35813 -13.63475 1.000 40.38419 303 ILE B N 1
ATOM 2986 C CA . ILE B 1 182 ? 66.37514 40.93046 -12.34058 1.000 40.50369 303 ILE B CA 1
ATOM 2987 C C . ILE B 1 182 ? 65.11104 40.11318 -12.56985 1.000 41.02323 303 ILE B C 1
ATOM 2988 O O . ILE B 1 182 ? 64.14495 40.60151 -13.16565 1.000 40.48640 303 ILE B O 1
ATOM 2993 N N . GLY B 1 183 ? 65.11053 38.87464 -12.08267 1.000 41.68192 304 GLY B N 1
ATOM 2994 C CA . GLY B 1 183 ? 63.89064 38.09336 -12.08620 1.000 42.57354 304 GLY B CA 1
ATOM 2995 C C . GLY B 1 183 ? 63.45672 37.66950 -13.47956 1.000 43.50689 304 GLY B C 1
ATOM 2996 O O . GLY B 1 183 ? 64.27174 37.41944 -14.37590 1.000 43.35683 304 GLY B O 1
ATOM 2997 N N . ARG B 1 184 ? 62.13710 37.61588 -13.66024 1.000 43.50907 305 ARG B N 1
ATOM 2998 C CA . ARG B 1 184 ? 61.50253 36.97362 -14.79917 1.000 44.70628 305 ARG B CA 1
ATOM 2999 C C . ARG B 1 184 ? 60.91078 38.01665 -15.73523 1.000 42.26599 305 ARG B C 1
ATOM 3000 O O . ARG B 1 184 ? 60.10137 38.84161 -15.28665 1.000 41.39150 305 ARG B O 1
ATOM 3008 N N . PRO B 1 185 ? 61.27336 38.03988 -17.01963 1.000 41.06073 306 PRO B N 1
ATOM 3009 C CA . PRO B 1 185 ? 60.60398 38.96053 -17.94754 1.000 40.53647 306 PRO B CA 1
ATOM 3010 C C . PRO B 1 185 ? 59.10896 38.68496 -18.01535 1.000 38.67680 306 PRO B C 1
ATOM 3011 O O . PRO B 1 185 ? 58.65933 37.54542 -17.88069 1.000 39.14007 306 PRO B O 1
ATOM 3015 N N . HIS B 1 186 ? 58.34037 39.76007 -18.20893 1.000 36.87545 307 HIS B N 1
ATOM 3016 C CA . HIS B 1 186 ? 56.87948 39.74016 -18.30944 1.000 40.04522 307 HIS B CA 1
ATOM 3017 C C . HIS B 1 186 ? 56.19732 39.38168 -16.99959 1.000 37.95071 307 HIS B C 1
ATOM 3018 O O . HIS B 1 186 ? 55.01231 39.03827 -16.99430 1.000 37.62464 307 HIS B O 1
ATOM 3025 N N . SER B 1 187 ? 56.92267 39.43453 -15.88705 1.000 36.43785 308 SER B N 1
ATOM 3026 C CA . SER B 1 187 ? 56.31425 39.52932 -14.56963 1.000 36.53802 308 SER B CA 1
ATOM 3027 C C . SER B 1 187 ? 56.31022 41.00165 -14.19595 1.000 33.29601 308 SER B C 1
ATOM 3028 O O . SER B 1 187 ? 57.36140 41.65236 -14.22905 1.000 34.18304 308 SER B O 1
ATOM 3031 N N . GLY B 1 188 ? 55.13070 41.52709 -13.86501 1.000 30.97343 309 GLY B N 1
ATOM 3032 C CA . GLY B 1 188 ? 55.00443 42.96149 -13.66050 1.000 30.94523 309 GLY B CA 1
ATOM 3033 C C . GLY B 1 188 ? 55.90478 43.47027 -12.55584 1.000 30.61966 309 GLY B C 1
ATOM 3034 O O . GLY B 1 188 ? 56.57984 44.49388 -12.70816 1.000 30.31748 309 GLY B O 1
ATOM 3035 N N . ILE B 1 189 ? 55.94052 42.75276 -11.43589 1.000 30.78629 310 ILE B N 1
ATOM 3036 C CA . ILE B 1 189 ? 56.74632 43.18706 -10.30233 1.000 33.61754 310 ILE B CA 1
ATOM 3037 C C . ILE B 1 189 ? 58.22986 43.12353 -10.64831 1.000 32.20381 310 ILE B C 1
ATOM 3038 O O . ILE B 1 189 ? 59.00007 44.03229 -10.30865 1.000 32.48741 310 ILE B O 1
ATOM 3043 N N . ASP B 1 190 ? 58.65103 42.08198 -11.37254 1.000 30.39828 311 ASP B N 1
ATOM 3044 C CA . ASP B 1 190 ? 60.05672 42.00485 -11.76540 1.000 32.33716 311 ASP B CA 1
ATOM 3045 C C . ASP B 1 190 ? 60.40867 43.06875 -12.80366 1.000 32.60560 311 ASP B C 1
ATOM 3046 O O . ASP B 1 190 ? 61.51205 43.63055 -12.76961 1.000 33.01558 311 ASP B O 1
ATOM 3051 N N . ASP B 1 191 ? 59.49831 43.35799 -13.74049 1.000 31.18176 312 ASP B N 1
ATOM 3052 C CA . ASP B 1 191 ? 59.76346 44.43951 -14.68890 1.000 29.95769 312 ASP B CA 1
ATOM 3053 C C . ASP B 1 191 ? 59.95537 45.76737 -13.96354 1.000 30.98772 312 ASP B C 1
ATOM 3054 O O . ASP B 1 191 ? 60.82193 46.56655 -14.33662 1.000 30.49481 312 ASP B O 1
ATOM 3059 N N . CYS B 1 192 ? 59.14739 46.02455 -12.93083 1.000 29.04939 313 CYS B N 1
ATOM 3060 C CA . CYS B 1 192 ? 59.30592 47.25704 -12.16047 1.000 29.75723 313 CYS B CA 1
ATOM 3061 C C . CYS B 1 192 ? 60.67323 47.31720 -11.48967 1.000 32.45946 313 CYS B C 1
ATOM 3062 O O . CYS B 1 192 ? 61.29381 48.38353 -11.42897 1.000 33.66929 313 CYS B O 1
ATOM 3065 N N . LYS B 1 193 ? 61.15170 46.18630 -10.96158 1.000 33.22561 314 LYS B N 1
ATOM 3066 C CA . LYS B 1 193 ? 62.46783 46.16588 -10.32592 1.000 34.47979 314 LYS B CA 1
ATOM 3067 C C . LYS B 1 193 ? 63.56270 46.49696 -11.33066 1.000 35.58133 314 LYS B C 1
ATOM 3068 O O . LYS B 1 193 ? 64.57232 47.12971 -10.98596 1.000 38.34141 314 LYS B O 1
ATOM 3074 N N . ASN B 1 194 ? 63.38873 46.05807 -12.57658 1.000 33.83624 315 ASN B N 1
ATOM 3075 C CA . ASN B 1 194 ? 64.34924 46.39476 -13.61992 1.000 33.49270 315 ASN B CA 1
ATOM 3076 C C . ASN B 1 194 ? 64.26513 47.86801 -13.99777 1.000 32.84212 315 ASN B C 1
ATOM 3077 O O . ASN B 1 194 ? 65.29900 48.51185 -14.20521 1.000 36.33616 315 ASN B O 1
ATOM 3082 N N . ILE B 1 195 ? 63.05108 48.42221 -14.08961 1.000 31.85325 316 ILE B N 1
ATOM 3083 C CA . ILE B 1 195 ? 62.90455 49.85725 -14.34931 1.000 32.11602 316 ILE B CA 1
ATOM 3084 C C . ILE B 1 195 ? 63.62370 50.66599 -13.27807 1.000 36.22179 316 ILE B C 1
ATOM 3085 O O . ILE B 1 195 ? 64.39040 51.58713 -13.58151 1.000 39.21390 316 ILE B O 1
ATOM 3090 N N . ALA B 1 196 ? 63.39565 50.32051 -12.00613 1.000 38.01268 317 ALA B N 1
ATOM 3091 C CA . ALA B 1 196 ? 64.00845 51.05749 -10.90564 1.000 38.35356 317 ALA B CA 1
ATOM 3092 C C . ALA B 1 196 ? 65.52755 50.94232 -10.94689 1.000 40.43289 317 ALA B C 1
ATOM 3093 O O . ALA B 1 196 ? 66.24344 51.91861 -10.68486 1.000 41.53696 317 ALA B O 1
ATOM 3095 N N . ASN B 1 197 ? 66.03438 49.76188 -11.30493 1.000 39.74395 318 ASN B N 1
ATOM 3096 C CA . ASN B 1 197 ? 67.47678 49.55616 -11.37904 1.000 39.60994 318 ASN B CA 1
ATOM 3097 C C . ASN B 1 197 ? 68.10303 50.35605 -12.52051 1.000 40.03627 318 ASN B C 1
ATOM 3098 O O . ASN B 1 197 ? 69.19708 50.91732 -12.37020 1.000 41.64951 318 ASN B O 1
ATOM 3103 N N . ILE B 1 198 ? 67.43294 50.40727 -13.67185 1.000 40.69199 319 ILE B N 1
ATOM 3104 C CA . ILE B 1 198 ? 67.91225 51.22019 -14.78722 1.000 41.66778 319 ILE B CA 1
ATOM 3105 C C . ILE B 1 198 ? 67.87383 52.70289 -14.42838 1.000 43.24642 319 ILE B C 1
ATOM 3106 O O . ILE B 1 198 ? 68.79680 53.45982 -14.76111 1.000 42.63114 319 ILE B O 1
ATOM 3111 N N . MET B 1 199 ? 66.79715 53.14647 -13.76521 1.000 43.79034 320 MET B N 1
ATOM 3112 C CA . MET B 1 199 ? 66.70694 54.54182 -13.33897 1.000 42.63367 320 MET B CA 1
ATOM 3113 C C . MET B 1 199 ? 67.85451 54.90694 -12.41338 1.000 44.73600 320 MET B C 1
ATOM 3114 O O . MET B 1 199 ? 68.42116 56.00209 -12.51717 1.000 42.67902 320 MET B O 1
ATOM 3119 N N . LYS B 1 200 ? 68.19135 54.00948 -11.48380 1.000 47.77628 321 LYS B N 1
ATOM 3120 C CA . LYS B 1 200 ? 69.31030 54.25360 -10.58286 1.000 50.40648 321 LYS B CA 1
ATOM 3121 C C . LYS B 1 200 ? 70.60647 54.45292 -11.35814 1.000 49.74942 321 LYS B C 1
ATOM 3122 O O . LYS B 1 200 ? 71.39638 55.35180 -11.04233 1.000 49.52439 321 LYS B O 1
ATOM 3128 N N . THR B 1 201 ? 70.83839 53.63110 -12.38460 1.000 49.30187 322 THR B N 1
ATOM 3129 C CA . THR B 1 201 ? 72.06626 53.76075 -13.16507 1.000 49.77907 322 THR B CA 1
ATOM 3130 C C . THR B 1 201 ? 72.08234 55.05520 -13.96909 1.000 50.06091 322 THR B C 1
ATOM 3131 O O . THR B 1 201 ? 73.09658 55.76051 -13.99460 1.000 50.38480 322 THR B O 1
ATOM 3135 N N . LEU B 1 202 ? 70.96377 55.39845 -14.61319 1.000 49.78633 323 LEU B N 1
ATOM 3136 C CA . LEU B 1 202 ? 70.90542 56.65086 -15.36078 1.000 49.89142 323 LEU B CA 1
ATOM 3137 C C . LEU B 1 202 ? 71.08811 57.85334 -14.43816 1.000 52.33263 323 LEU B C 1
ATOM 3138 O O . LEU B 1 202 ? 71.77980 58.81795 -14.79050 1.000 52.40091 323 LEU B O 1
ATOM 3143 N N . ALA B 1 203 ? 70.49910 57.80285 -13.23943 1.000 54.58052 324 ALA B N 1
ATOM 3144 C CA . ALA B 1 203 ? 70.71367 58.87345 -12.27071 1.000 57.37714 324 ALA B CA 1
ATOM 3145 C C . ALA B 1 203 ? 72.15492 58.87946 -11.77803 1.000 60.64438 324 ALA B C 1
ATOM 3146 O O . ALA B 1 203 ? 72.74560 59.94979 -11.57877 1.000 61.48435 324 ALA B O 1
ATOM 3148 N N . TYR B 1 204 ? 72.73714 57.69233 -11.58222 1.000 62.22931 325 TYR B N 1
ATOM 3149 C CA . TYR B 1 204 ? 74.15266 57.60224 -11.23703 1.000 65.61569 325 TYR B CA 1
ATOM 3150 C C . TYR B 1 204 ? 75.02122 58.29920 -12.27876 1.000 65.65470 325 TYR B C 1
ATOM 3151 O O . TYR B 1 204 ? 76.03706 58.92044 -11.93887 1.000 65.60197 325 TYR B O 1
ATOM 3160 N N . ARG B 1 205 ? 74.62834 58.22024 -13.54979 1.000 66.37911 326 ARG B N 1
ATOM 3161 C CA . ARG B 1 205 ? 75.33666 58.87708 -14.64091 1.000 67.09615 326 ARG B CA 1
ATOM 3162 C C . ARG B 1 205 ? 75.02598 60.36490 -14.75113 1.000 67.51394 326 ARG B C 1
ATOM 3163 O O . ARG B 1 205 ? 75.61600 61.03822 -15.60357 1.000 69.00995 326 ARG B O 1
ATOM 3171 N N . GLY B 1 206 ? 74.12279 60.89369 -13.93333 1.000 66.69466 327 GLY B N 1
ATOM 3172 C CA . GLY B 1 206 ? 73.83876 62.31461 -13.92950 1.000 65.72224 327 GLY B CA 1
ATOM 3173 C C . GLY B 1 206 ? 72.57302 62.74529 -14.64234 1.000 65.69506 327 GLY B C 1
ATOM 3174 O O . GLY B 1 206 ? 72.42642 63.93969 -14.92810 1.000 65.73219 327 GLY B O 1
ATOM 3175 N N . PHE B 1 207 ? 71.66177 61.82232 -14.93971 1.000 64.01612 328 PHE B N 1
ATOM 3176 C CA . PHE B 1 207 ? 70.47549 62.15150 -15.71775 1.000 63.18299 328 PHE B CA 1
ATOM 3177 C C . PHE B 1 207 ? 69.37973 62.72865 -14.82782 1.000 62.65495 328 PHE B C 1
ATOM 3178 O O . PHE B 1 207 ? 69.10213 62.20868 -13.74247 1.000 62.37603 328 PHE B O 1
ATOM 3186 N N . ILE B 1 208 ? 68.74958 63.80409 -15.29864 1.000 61.91684 329 ILE B N 1
ATOM 3187 C CA . ILE B 1 208 ? 67.61759 64.42609 -14.61558 1.000 62.49724 329 ILE B CA 1
ATOM 3188 C C . ILE B 1 208 ? 66.34743 64.06491 -15.37831 1.000 61.91484 329 ILE B C 1
ATOM 3189 O O . ILE B 1 208 ? 66.19981 64.40904 -16.55743 1.000 63.37919 329 ILE B O 1
ATOM 3194 N N . PHE B 1 209 ? 65.42784 63.38151 -14.70542 1.000 59.69556 330 PHE B N 1
ATOM 3195 C CA . PHE B 1 209 ? 64.24117 62.85730 -15.36720 1.000 59.80468 330 PHE B CA 1
ATOM 3196 C C . PHE B 1 209 ? 63.20244 63.95313 -15.58072 1.000 61.51185 330 PHE B C 1
ATOM 3197 O O . PHE B 1 209 ? 63.06173 64.86758 -14.76305 1.000 62.06982 330 PHE B O 1
ATOM 3205 N N . LYS B 1 210 ? 62.48780 63.86777 -16.70214 1.000 61.71235 331 LYS B N 1
ATOM 3206 C CA . LYS B 1 210 ? 61.46212 64.84192 -17.04845 1.000 62.89468 331 LYS B CA 1
ATOM 3207 C C . LYS B 1 210 ? 60.23838 64.11104 -17.57986 1.000 61.89279 331 LYS B C 1
ATOM 3208 O O . LYS B 1 210 ? 60.35457 63.04875 -18.19759 1.000 61.30013 331 LYS B O 1
ATOM 3214 N N . GLN B 1 211 ? 59.06133 64.68896 -17.32942 1.000 61.47396 332 GLN B N 1
ATOM 3215 C CA . GLN B 1 211 ? 57.83129 64.16881 -17.91509 1.000 59.94950 332 GLN B CA 1
ATOM 3216 C C . GLN B 1 211 ? 57.96124 64.08215 -19.43196 1.000 58.85069 332 GLN B C 1
ATOM 3217 O O . GLN B 1 211 ? 58.50006 64.98491 -20.07779 1.000 58.06423 332 GLN B O 1
ATOM 3223 N N . THR B 1 212 ? 57.48157 62.97390 -20.00215 1.000 57.77226 333 THR B N 1
ATOM 3224 C CA . THR B 1 212 ? 57.51203 62.80181 -21.44627 1.000 57.88457 333 THR B CA 1
ATOM 3225 C C . THR B 1 212 ? 56.13236 62.74856 -22.08563 1.000 60.18237 333 THR B C 1
ATOM 3226 O O . THR B 1 212 ? 56.01705 63.02081 -23.28577 1.000 59.92793 333 THR B O 1
ATOM 3230 N N . SER B 1 213 ? 55.09468 62.41455 -21.32309 1.000 61.17136 334 SER B N 1
ATOM 3231 C CA . SER B 1 213 ? 53.74346 62.37238 -21.86235 1.000 63.70563 334 SER B CA 1
ATOM 3232 C C . SER B 1 213 ? 53.25785 63.77759 -22.21319 1.000 66.48985 334 SER B C 1
ATOM 3233 O O . SER B 1 213 ? 53.64547 64.77219 -21.59110 1.000 64.86619 334 SER B O 1
ATOM 3236 N N . LYS B 1 214 ? 52.39332 63.84903 -23.22114 1.000 70.26334 335 LYS B N 1
ATOM 3237 C CA . LYS B 1 214 ? 51.91436 65.12981 -23.73730 1.000 73.06994 335 LYS B CA 1
ATOM 3238 C C . LYS B 1 214 ? 50.64357 65.58757 -23.02924 1.000 73.32553 335 LYS B C 1
ATOM 3239 O O . LYS B 1 214 ? 50.00287 64.81393 -22.31735 1.000 73.50212 335 LYS B O 1
#

Organism: Homo sapiens (NCBI:txid9606)

Radius of gyration: 24.41 Å; Cα contacts (8 Å, |Δi|>4): 768; chains: 2; bounding box: 47×72×58 Å

Solvent-accessible surface area: 19305 Å² total; per-residue (Å²): 127,117,56,59,8,75,29,143,42,96,52,0,1,0,0,14,5,15,8,3,6,48,155,122,106,26,156,24,45,7,1,0,1,0,0,0,2,14,0,39,2,108,60,2,84,80,96,25,67,15,68,37,46,1,66,3,94,55,59,62,122,22,22,115,64,0,42,139,60,4,32,2,91,44,78,61,0,79,76,55,34,32,4,83,61,0,27,100,102,0,36,65,31,2,14,148,47,34,10,37,54,31,65,40,105,32,8,1,0,0,25,5,50,94,6,5,137,83,10,1,44,37,16,1,153,132,75,66,34,121,31,35,97,44,5,107,65,20,0,15,0,66,59,2,5,12,143,37,60,68,65,179,21,198,91,13,18,86,40,0,4,163,40,11,106,43,164,55,59,54,96,52,87,15,0,29,24,14,0,83,0,0,5,34,0,0,71,22,0,0,138,136,24,31,62,0,85,80,20,13,214,130,112,53,59,11,84,31,149,43,95,53,0,1,0,0,14,5,14,8,3,5,46,166,120,104,28,157,25,44,5,0,0,1,0,0,0,2,15,0,39,3,106,58,2,83,77,95,19,35,15,11,38,26,1,66,2,92,53,61,63,122,21,25,119,78,0,42,137,60,4,28,3,38,48,24,19,0,80,76,59,35,36,3,87,81,0,26,83,86,0,61,104,22,1,60,161,30,29,11,90,61,112,116,38,112,33,7,1,0,0,26,12,56,97,7,8,138,83,12,0,41,37,16,1,151,130,74,68,32,119,32,38,99,46,4,104,66,19,0,11,0,41,66,5,5,22,140,39,59,71,67,135,8,195,98,13,16,82,38,0,4,164,40,14,106,45,166,50,66,52,90,47,86,14,0,18,25,14,0,83,0,0,4,33,0,0,70,25,0,0,136,136,29,30,64,0,89,79,20,16,218

Sequence (402 aa):
SMSFPPQRYHYFLVLDFEATCDKPQIHPQEIIEFPILKLNGRTMEIESSTFHMYVQPVVHPQLTPFCTELTGIIQAMVDGQPSLQQVLERVDEWMAKEGLLDPNVKSIFVTCGDWDLKVMLPGQCQYLGLPVADYFKQWINLKKAYSFAMGCWWPKNGLLDMNKGLSLQHIGRPHSGIDDCKNIANIMKTLAYRGFIFKQTSKSMSFPPQRYHYFLVLDFEATCDKPQIHPQEIIEFPILKLNGRTMEIESTFHMYVQPVVHPQLTPFCTELTGIIQAMVDGQPSLQQVLERVDEWMAKEGLLDPNVKSIFVTCGDWDLKVMLPGQCQYLGLPVADYFKQWINLKKAYSFAMGCWPKNGLLDMNKGLSLQHIGRPHSGIDDCKNIANIMKTLAYRGFIFKQTSK